Protein AF-A0A9J6CWX7-F1 (afdb_monomer)

Foldseek 3Di:
DDDDDDPDPPPPDDDPQLVPVVLVVCVVVVVVVPDPVVVVLVVVLVVVLVCLCPDPVVVVCPDSLVSLVVSLVVLVVSLVVCVVPDPVVNVVSVVVSVSGFAHDDDQVNQVVQVCLQFDDAFPVQVDPCSVVVLLVVLLVQLLVLLVVAFDPPVDDDDLVRLLLPLVQLADPPPPADDLVVLVVCPVVCVVVDPVSLVVRDRSSSLSSCCVVVVVSCVQLPDDLEWEWDWDPDSYTDIATHDRSNLSSLVSSLCNRSPDRPVDLDCLRDVCSVVVVVVDPDPDDDDDDDDSQQSRAFLVSVLSNLVSNLVSCCVVPNCPDPNNVSSVVSSVSLQRHWYDYPNDIHRGGGGHHPNPPPPVDPDPPPPPPDDD

InterPro domains:
  IPR043502 DNA/RNA polymerase superfamily [SSF56672] (221-330)

Structure (mmCIF, N/CA/C/O backbone):
data_AF-A0A9J6CWX7-F1
#
_entry.id   AF-A0A9J6CWX7-F1
#
loop_
_atom_site.group_PDB
_atom_site.id
_atom_site.type_symbol
_atom_site.label_atom_id
_atom_site.label_alt_id
_atom_site.label_comp_id
_atom_site.label_asym_id
_atom_site.label_entity_id
_atom_site.label_seq_id
_atom_site.pdbx_PDB_ins_code
_atom_site.Cartn_x
_atom_site.Cartn_y
_atom_site.Cartn_z
_atom_site.occupancy
_atom_site.B_iso_or_equiv
_atom_site.auth_seq_id
_atom_site.auth_comp_id
_atom_site.auth_asym_id
_atom_site.auth_atom_id
_atom_site.pdbx_PDB_model_num
ATOM 1 N N . MET A 1 1 ? -2.766 -15.159 -33.237 1.00 25.75 1 MET A N 1
ATOM 2 C CA . MET A 1 1 ? -1.732 -14.152 -32.920 1.00 25.75 1 MET A CA 1
ATOM 3 C C . MET A 1 1 ? -2.471 -12.980 -32.290 1.00 25.75 1 MET A C 1
ATOM 5 O O . MET A 1 1 ? -3.005 -12.141 -33.000 1.00 25.75 1 MET A O 1
ATOM 9 N N . GLU A 1 2 ? -2.683 -13.045 -30.977 1.00 22.55 2 GLU A N 1
ATOM 10 C CA . GLU A 1 2 ? -3.555 -12.112 -30.254 1.00 22.55 2 GLU A CA 1
ATOM 11 C C . GLU A 1 2 ? -2.854 -10.759 -30.109 1.00 22.55 2 GLU A C 1
ATOM 13 O O . GLU A 1 2 ? -1.844 -10.634 -29.418 1.00 22.55 2 GLU A O 1
ATOM 18 N N . GLN A 1 3 ? -3.366 -9.751 -30.817 1.00 23.09 3 GLN A N 1
ATOM 19 C CA . GLN A 1 3 ? -2.969 -8.363 -30.626 1.00 23.09 3 GLN A CA 1
ATOM 20 C C . GLN A 1 3 ? -3.514 -7.884 -29.280 1.00 23.09 3 GLN A C 1
ATOM 22 O O . GLN A 1 3 ? -4.724 -7.848 -29.069 1.00 23.09 3 GLN A O 1
ATOM 27 N N . LEU A 1 4 ? -2.601 -7.507 -28.384 1.00 25.22 4 LEU A N 1
ATOM 28 C CA . LEU A 1 4 ? -2.903 -6.796 -27.145 1.00 25.22 4 LEU A CA 1
ATOM 29 C C . LEU A 1 4 ? -3.788 -5.582 -27.456 1.00 25.22 4 LEU A C 1
ATOM 31 O O . LEU A 1 4 ? -3.412 -4.699 -28.234 1.00 25.22 4 LEU A O 1
ATOM 35 N N . VAL A 1 5 ? -4.979 -5.566 -26.859 1.00 25.34 5 VAL A N 1
ATOM 36 C CA . VAL A 1 5 ? -5.945 -4.473 -26.968 1.00 25.34 5 VAL A CA 1
ATOM 37 C C . VAL A 1 5 ? -5.314 -3.218 -26.366 1.00 25.34 5 VAL A C 1
ATOM 39 O O . VAL A 1 5 ? -5.192 -3.072 -25.153 1.00 25.34 5 VAL A O 1
ATOM 42 N N . ARG A 1 6 ? -4.872 -2.320 -27.252 1.00 27.80 6 ARG A N 1
ATOM 43 C CA . ARG A 1 6 ? -4.451 -0.953 -26.936 1.00 27.80 6 ARG A CA 1
ATOM 44 C C . ARG A 1 6 ? -5.619 -0.210 -26.293 1.00 27.80 6 ARG A C 1
ATOM 46 O O . ARG A 1 6 ? -6.624 0.023 -26.968 1.00 27.80 6 ARG A O 1
ATOM 53 N N . CYS A 1 7 ? -5.458 0.236 -25.051 1.00 24.56 7 CYS A N 1
ATOM 54 C CA . CYS A 1 7 ? -6.299 1.301 -24.523 1.00 24.56 7 CYS A CA 1
ATOM 55 C C . CYS A 1 7 ? -5.960 2.575 -25.317 1.00 24.56 7 CYS A C 1
ATOM 57 O O . CYS A 1 7 ? -4.824 3.042 -25.331 1.00 24.56 7 CYS A O 1
ATOM 59 N N . ARG A 1 8 ? -6.907 3.050 -26.131 1.00 25.22 8 ARG A N 1
ATOM 60 C CA . ARG A 1 8 ? -6.691 4.157 -27.069 1.00 25.22 8 ARG A CA 1
ATOM 61 C C . ARG A 1 8 ? -6.880 5.495 -26.353 1.00 25.22 8 ARG A C 1
ATOM 63 O O . ARG A 1 8 ? -7.999 5.988 -26.297 1.00 25.22 8 ARG A O 1
ATOM 70 N N . TYR A 1 9 ? -5.785 6.161 -26.001 1.00 25.02 9 TYR A N 1
ATOM 71 C CA . TYR A 1 9 ? -5.694 7.608 -26.207 1.00 25.02 9 TYR A CA 1
ATOM 72 C C . TYR A 1 9 ? -4.895 7.824 -27.486 1.00 25.02 9 TYR A C 1
ATOM 74 O O . TYR A 1 9 ? -3.712 7.506 -27.583 1.00 25.02 9 TYR A O 1
ATOM 82 N N . LYS A 1 10 ? -5.581 8.263 -28.541 1.00 25.28 10 LYS A N 1
ATOM 83 C CA . LYS A 1 10 ? -5.007 8.415 -29.878 1.00 25.28 10 LYS A CA 1
ATOM 84 C C . LYS A 1 10 ? -4.138 9.679 -29.927 1.00 25.28 10 LYS A C 1
ATOM 86 O O . LYS A 1 10 ? -4.518 10.659 -30.552 1.00 25.28 10 LYS A O 1
ATOM 91 N N . ILE A 1 11 ? -2.959 9.642 -29.309 1.00 23.66 11 ILE A N 1
ATOM 92 C CA . ILE A 1 11 ? -1.843 10.513 -29.687 1.00 23.66 11 ILE A CA 1
ATOM 93 C C . ILE A 1 11 ? -0.871 9.634 -30.464 1.00 23.66 11 ILE A C 1
ATOM 95 O O . ILE A 1 11 ? -0.144 8.815 -29.909 1.00 23.66 11 ILE A O 1
ATOM 99 N N . THR A 1 12 ? -0.905 9.759 -31.788 1.00 22.92 12 THR A N 1
ATOM 100 C CA . THR A 1 12 ? 0.041 9.056 -32.658 1.00 22.92 12 THR A CA 1
ATOM 101 C C . THR A 1 12 ? 1.366 9.809 -32.595 1.00 22.92 12 THR A C 1
ATOM 103 O O . THR A 1 12 ? 1.636 10.650 -33.446 1.00 22.92 12 THR A O 1
ATOM 106 N N . ILE A 1 13 ? 2.181 9.557 -31.570 1.00 27.16 13 ILE A N 1
ATOM 107 C CA . ILE A 1 13 ? 3.592 9.947 -31.603 1.00 27.16 13 ILE A CA 1
ATOM 108 C C . ILE A 1 13 ? 4.336 8.780 -32.244 1.00 27.16 13 ILE A C 1
ATOM 110 O O . ILE A 1 13 ? 4.463 7.709 -31.654 1.00 27.16 13 ILE A O 1
ATOM 114 N N . LYS A 1 14 ? 4.779 8.964 -33.491 1.00 24.31 14 LYS A N 1
ATOM 115 C CA . LYS A 1 14 ? 5.819 8.109 -34.064 1.00 24.31 14 LYS A CA 1
ATOM 116 C C . LYS A 1 14 ? 7.092 8.356 -33.255 1.00 24.31 14 LYS A C 1
ATOM 118 O O . LYS A 1 14 ? 7.601 9.474 -33.251 1.00 24.31 14 LYS A O 1
ATOM 123 N N . PHE A 1 15 ? 7.550 7.337 -32.539 1.00 31.33 15 PHE A N 1
ATOM 124 C CA . PHE A 1 15 ? 8.855 7.344 -31.894 1.00 31.33 15 PHE A CA 1
ATOM 125 C C . PHE A 1 15 ? 9.878 6.870 -32.926 1.00 31.33 15 PHE A C 1
ATOM 127 O O . PHE A 1 15 ? 10.088 5.673 -33.078 1.00 31.33 15 PHE A O 1
ATOM 134 N N . ASP A 1 16 ? 10.461 7.810 -33.668 1.00 37.66 16 ASP A N 1
ATOM 135 C CA . ASP A 1 16 ? 11.765 7.576 -34.290 1.00 37.66 16 ASP A CA 1
ATOM 136 C C . ASP A 1 16 ? 12.794 7.629 -33.141 1.00 37.66 16 ASP A C 1
ATOM 138 O O . ASP A 1 16 ? 12.781 8.595 -32.376 1.00 37.66 16 ASP A O 1
ATOM 142 N N . SER A 1 17 ? 13.549 6.540 -32.943 1.00 44.94 17 SER A N 1
ATOM 143 C CA . SER A 1 17 ? 14.616 6.315 -31.939 1.00 44.94 17 SER A CA 1
ATOM 144 C C . SER A 1 17 ? 14.638 7.252 -30.715 1.00 44.94 17 SER A C 1
ATOM 146 O O . SER A 1 17 ? 15.117 8.385 -30.762 1.00 44.94 17 SER A O 1
ATOM 148 N N . SER A 1 18 ? 14.227 6.720 -29.559 1.00 50.47 18 SER A N 1
ATOM 149 C CA . SER A 1 18 ? 14.160 7.352 -28.224 1.00 50.47 18 SER A CA 1
ATOM 150 C C . SER A 1 18 ? 15.376 8.195 -27.806 1.00 50.47 18 SER A C 1
ATOM 152 O O . SER A 1 18 ? 15.222 9.111 -26.998 1.00 50.47 18 SER A O 1
ATOM 154 N N . PHE A 1 19 ? 16.568 7.925 -28.345 1.00 48.22 19 PHE A N 1
ATOM 155 C CA . PHE A 1 19 ? 17.816 8.601 -27.977 1.00 48.22 19 PHE A CA 1
ATOM 156 C C . PHE A 1 19 ? 18.198 9.818 -28.833 1.00 48.22 19 PHE A C 1
ATOM 158 O O . PHE A 1 19 ? 19.021 10.617 -28.381 1.00 48.22 19 PHE A O 1
ATOM 165 N N . ASP A 1 20 ? 17.600 10.028 -30.009 1.00 49.28 20 ASP A N 1
ATOM 166 C CA . ASP A 1 20 ? 18.058 11.098 -30.911 1.00 49.28 20 ASP A CA 1
ATOM 167 C C . ASP A 1 20 ? 17.730 12.498 -30.367 1.00 49.28 20 ASP A C 1
ATOM 169 O O . ASP A 1 20 ? 18.533 13.426 -30.480 1.00 49.28 20 ASP A O 1
ATOM 173 N N . ARG A 1 21 ? 16.581 12.660 -29.696 1.00 51.12 21 ARG A N 1
ATOM 174 C CA . ARG A 1 21 ? 16.179 13.940 -29.081 1.00 51.12 21 ARG A CA 1
ATOM 175 C C . ARG A 1 21 ? 16.982 14.293 -27.820 1.00 51.12 21 ARG A C 1
ATOM 177 O O . ARG A 1 21 ? 17.460 15.425 -27.760 1.00 51.12 21 ARG A O 1
ATOM 184 N N . PRO A 1 22 ? 17.174 13.386 -26.839 1.00 50.66 22 PRO A N 1
ATOM 185 C CA . PRO A 1 22 ? 18.058 13.631 -25.701 1.00 50.66 22 PRO A CA 1
ATOM 186 C C . PRO A 1 22 ? 19.485 14.000 -26.112 1.00 50.66 22 PRO A C 1
ATOM 188 O O . PRO A 1 22 ? 20.011 15.000 -25.630 1.00 50.66 22 PRO A O 1
ATOM 191 N N . LEU A 1 23 ? 20.090 13.247 -27.040 1.00 52.38 23 LEU A N 1
ATOM 192 C CA . LEU A 1 23 ? 21.455 13.506 -27.512 1.00 52.38 23 LEU A CA 1
ATOM 193 C C . LEU A 1 23 ? 21.569 14.865 -28.217 1.00 52.38 23 LEU A C 1
ATOM 195 O O . LEU A 1 23 ? 22.530 15.596 -27.976 1.00 52.38 23 LEU A O 1
ATOM 199 N N . SER A 1 24 ? 20.566 15.241 -29.017 1.00 54.03 24 SER A N 1
ATOM 200 C CA . SER A 1 24 ? 20.516 16.548 -29.691 1.00 54.03 24 SER A CA 1
ATOM 201 C C . SER A 1 24 ? 20.345 17.713 -28.707 1.00 54.03 24 SER A C 1
ATOM 203 O O . SER A 1 24 ? 21.062 18.705 -28.802 1.00 54.03 24 SER A O 1
ATOM 205 N N 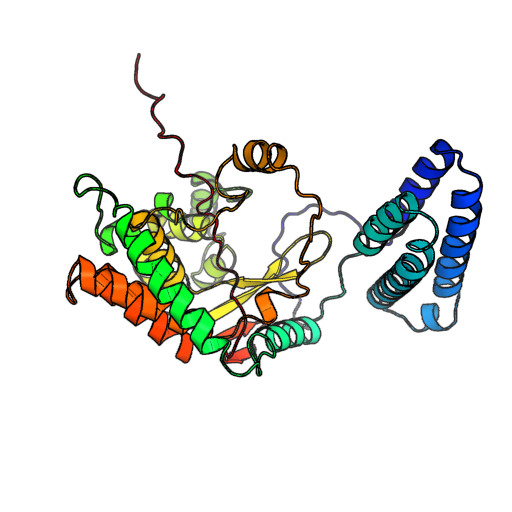. PHE A 1 25 ? 19.447 17.585 -27.721 1.00 52.34 25 PHE A N 1
ATOM 206 C CA . PHE A 1 25 ? 19.244 18.598 -26.676 1.00 52.34 25 PHE A CA 1
ATOM 207 C C . PHE A 1 25 ? 20.510 18.811 -25.836 1.00 52.34 25 PHE A C 1
ATOM 209 O O . PHE A 1 25 ? 20.872 19.937 -25.507 1.00 52.34 25 PHE A O 1
ATOM 216 N N . ILE A 1 26 ? 21.218 17.728 -25.521 1.00 52.50 26 ILE A N 1
ATOM 217 C CA . ILE A 1 26 ? 22.466 17.771 -24.759 1.00 52.50 26 ILE A CA 1
ATOM 218 C C . ILE A 1 26 ? 23.581 18.422 -25.575 1.00 52.50 26 ILE A C 1
ATOM 220 O O . ILE A 1 26 ? 24.289 19.272 -25.040 1.00 52.50 26 ILE A O 1
ATOM 224 N N . ALA A 1 27 ? 23.715 18.087 -26.861 1.00 54.56 27 ALA A N 1
ATOM 225 C CA . ALA A 1 27 ? 24.662 18.761 -27.746 1.00 54.56 27 ALA A CA 1
ATOM 226 C C . ALA A 1 27 ? 24.414 20.281 -27.772 1.00 54.56 27 ALA A C 1
ATOM 228 O O . ALA A 1 27 ? 25.357 21.056 -27.623 1.00 54.56 27 ALA A O 1
ATOM 229 N N . GLU A 1 28 ? 23.147 20.699 -27.842 1.00 56.00 28 GLU A N 1
ATOM 230 C CA . GLU A 1 28 ? 22.753 22.111 -27.862 1.00 56.00 28 GLU A CA 1
ATOM 231 C C . GLU A 1 28 ? 23.011 22.833 -26.523 1.00 56.00 28 GLU A C 1
ATOM 233 O O . GLU A 1 28 ? 23.516 23.958 -26.497 1.00 56.00 28 GLU A O 1
ATOM 238 N N . VAL A 1 29 ? 22.691 22.202 -25.387 1.00 52.25 29 VAL A N 1
ATOM 239 C CA . VAL A 1 29 ? 22.944 22.772 -24.051 1.00 52.25 29 VAL A CA 1
ATOM 240 C C . VAL A 1 29 ? 24.448 22.860 -23.770 1.00 52.25 29 VAL A C 1
ATOM 242 O O . VAL A 1 29 ? 24.919 23.865 -23.241 1.00 52.25 29 VAL A O 1
ATOM 245 N N . LEU A 1 30 ? 25.233 21.856 -24.166 1.00 53.41 30 LEU A N 1
ATOM 246 C CA . LEU A 1 30 ? 26.679 21.811 -23.926 1.00 53.41 30 LEU A CA 1
ATOM 247 C C . LEU A 1 30 ? 27.475 22.751 -24.833 1.00 53.41 30 LEU A C 1
ATOM 249 O O . LEU A 1 30 ? 28.485 23.310 -24.396 1.00 53.41 30 LEU A O 1
ATOM 253 N N . GLU A 1 31 ? 27.020 22.964 -26.069 1.00 53.66 31 GLU A N 1
ATOM 254 C CA . GLU A 1 31 ? 27.570 24.000 -26.941 1.00 53.66 31 GLU A CA 1
ATOM 255 C C . GLU A 1 31 ? 27.466 25.377 -26.270 1.00 53.66 31 GLU A C 1
ATOM 257 O O . GLU A 1 31 ? 28.435 26.143 -26.281 1.00 53.66 31 GLU A O 1
ATOM 262 N N . LYS A 1 32 ? 26.349 25.625 -25.572 1.00 55.78 32 LYS A N 1
ATOM 263 C CA . LYS A 1 32 ? 26.088 26.850 -24.802 1.00 55.78 32 LYS A CA 1
ATOM 264 C C . LYS A 1 32 ? 26.840 26.913 -23.463 1.00 55.78 32 LYS A C 1
ATOM 266 O O . LYS A 1 32 ? 27.181 28.008 -23.026 1.00 55.78 32 LYS A O 1
ATOM 271 N N . CYS A 1 33 ? 27.144 25.782 -22.816 1.00 51.81 33 CYS A N 1
ATOM 272 C CA . CYS A 1 33 ? 27.850 25.755 -21.523 1.00 51.81 33 CYS A CA 1
ATOM 273 C C . CYS A 1 33 ? 29.376 25.979 -21.608 1.00 51.81 33 CYS A C 1
ATOM 275 O O . CYS A 1 33 ? 30.010 26.194 -20.577 1.00 51.81 33 CYS A O 1
ATOM 277 N N . GLY A 1 34 ? 29.988 25.934 -22.798 1.00 50.94 34 GLY A N 1
ATOM 278 C CA . GLY A 1 34 ? 31.336 26.470 -23.062 1.00 50.94 34 GLY A CA 1
ATOM 279 C C . GLY A 1 34 ? 32.539 25.814 -22.356 1.00 50.94 34 GLY A C 1
ATOM 280 O O . GLY A 1 34 ? 33.667 26.243 -22.588 1.00 50.94 34 GLY A O 1
ATOM 281 N N . HIS A 1 35 ? 32.362 24.783 -21.522 1.00 55.91 35 HIS A N 1
ATOM 282 C CA . HIS A 1 35 ? 33.452 24.234 -20.705 1.00 55.91 35 HIS A CA 1
ATOM 283 C C . HIS A 1 35 ? 34.294 23.184 -21.476 1.00 55.91 35 HIS A C 1
ATOM 285 O O . HIS A 1 35 ? 33.777 22.106 -21.792 1.00 55.91 35 HIS A O 1
ATOM 291 N N . PRO A 1 36 ? 35.602 23.403 -21.739 1.00 56.94 36 PRO A N 1
ATOM 292 C CA . PRO A 1 36 ? 36.421 22.540 -22.610 1.00 56.94 36 PRO A CA 1
ATOM 293 C C . PRO A 1 36 ? 36.488 21.068 -22.179 1.00 56.94 36 PRO A C 1
ATOM 295 O O . PRO A 1 36 ? 36.479 20.167 -23.016 1.00 56.94 36 PRO A O 1
ATOM 298 N N . TRP A 1 37 ? 36.495 20.815 -20.867 1.00 54.12 37 TRP A N 1
ATOM 299 C CA . TRP A 1 37 ? 36.524 19.458 -20.312 1.00 54.12 37 TRP A CA 1
ATOM 300 C C . TRP A 1 37 ? 35.238 18.665 -20.601 1.00 54.12 37 TRP A C 1
ATOM 302 O O . TRP A 1 37 ? 35.306 17.477 -20.912 1.00 54.12 37 TRP A O 1
ATOM 312 N N . THR A 1 38 ? 34.074 19.330 -20.603 1.00 56.06 38 THR A N 1
ATOM 313 C CA . THR A 1 38 ? 32.797 18.673 -20.931 1.00 56.06 38 THR A CA 1
ATOM 314 C C . THR A 1 38 ? 32.763 18.228 -22.391 1.00 56.06 38 THR A C 1
ATOM 316 O O . THR A 1 38 ? 32.329 17.119 -22.672 1.00 56.06 38 THR A O 1
ATOM 319 N N . ARG A 1 39 ? 33.341 19.000 -23.321 1.00 58.16 39 ARG A N 1
ATOM 320 C CA . ARG A 1 39 ? 33.413 18.607 -24.739 1.00 58.16 39 ARG A CA 1
ATOM 321 C C . ARG A 1 39 ? 34.211 17.320 -24.966 1.00 58.16 39 ARG A C 1
ATOM 323 O O . ARG A 1 39 ? 33.776 16.490 -25.750 1.00 58.16 39 ARG A O 1
ATOM 330 N N . SER A 1 40 ? 35.341 17.134 -24.279 1.00 57.81 40 SER A N 1
ATOM 331 C CA . SER A 1 40 ? 36.192 15.940 -24.442 1.00 57.81 40 SER A CA 1
ATOM 332 C C . SER A 1 40 ? 35.534 14.673 -23.883 1.00 57.81 40 SER A C 1
ATOM 334 O O . SER A 1 40 ? 35.446 13.656 -24.570 1.00 57.81 40 SER A O 1
ATOM 336 N N . VAL A 1 41 ? 34.990 14.754 -22.663 1.00 57.56 41 VAL A N 1
ATOM 337 C CA . VAL A 1 41 ? 34.281 13.633 -22.027 1.00 57.56 41 VAL A CA 1
ATOM 338 C C . VAL A 1 41 ? 33.044 13.245 -22.838 1.00 57.56 41 VAL A C 1
ATOM 340 O O . VAL A 1 41 ? 32.833 12.067 -23.107 1.00 57.56 41 VAL A O 1
ATOM 343 N N . PHE A 1 42 ? 32.259 14.218 -23.306 1.00 59.91 42 PHE A N 1
ATOM 344 C CA . PHE A 1 42 ? 31.071 13.933 -24.109 1.00 59.91 42 PHE A CA 1
ATOM 345 C C . PHE A 1 42 ? 31.392 13.471 -25.530 1.00 59.91 42 PHE A C 1
ATOM 347 O O . PHE A 1 42 ? 30.694 12.596 -26.028 1.00 59.91 42 PHE A O 1
ATOM 354 N N . ALA A 1 43 ? 32.458 13.966 -26.168 1.00 63.06 43 ALA A N 1
ATOM 355 C CA . ALA A 1 43 ? 32.929 13.407 -27.436 1.00 63.06 43 ALA A CA 1
ATOM 356 C C . ALA A 1 43 ? 33.294 11.925 -27.278 1.00 63.06 43 ALA A C 1
ATOM 358 O O . ALA A 1 43 ? 32.941 11.115 -28.131 1.00 63.06 43 ALA A O 1
ATOM 359 N N . HIS A 1 44 ? 33.913 11.556 -26.152 1.00 62.00 44 HIS A N 1
ATOM 360 C CA . HIS A 1 44 ? 34.179 10.161 -25.824 1.00 62.00 44 HIS A CA 1
ATOM 361 C C . HIS A 1 44 ? 32.884 9.360 -25.620 1.00 62.00 44 HIS A C 1
ATOM 363 O O . HIS A 1 44 ? 32.752 8.272 -26.165 1.00 62.00 44 HIS A O 1
ATOM 369 N N . VAL A 1 45 ? 31.887 9.904 -24.916 1.00 58.53 45 VAL A N 1
ATOM 370 C CA . VAL A 1 45 ? 30.586 9.236 -24.719 1.00 58.53 45 VAL A CA 1
ATOM 371 C C . VAL A 1 45 ? 29.822 9.062 -26.024 1.00 58.53 45 VAL A C 1
ATOM 373 O O . VAL A 1 45 ? 29.311 7.976 -26.278 1.00 58.53 45 VAL A O 1
ATOM 376 N N . VAL A 1 46 ? 29.780 10.091 -26.873 1.00 61.31 46 VAL A N 1
ATOM 377 C CA . VAL A 1 46 ? 29.190 10.025 -28.215 1.00 61.31 46 VAL A CA 1
ATOM 378 C C . VAL A 1 46 ? 29.923 8.982 -29.048 1.00 61.31 46 VAL A C 1
ATOM 380 O O . VAL A 1 46 ? 29.273 8.152 -29.667 1.00 61.31 46 VAL A O 1
ATOM 383 N N . GLN A 1 47 ? 31.255 8.951 -29.011 1.00 62.28 47 GLN A N 1
ATOM 384 C CA . GLN A 1 47 ? 32.053 7.956 -29.725 1.00 62.28 47 GLN A CA 1
ATOM 385 C C . GLN A 1 47 ? 31.801 6.529 -29.216 1.00 62.28 47 GLN A C 1
ATOM 387 O O . GLN A 1 47 ? 31.697 5.608 -30.021 1.00 62.28 47 GLN A O 1
ATOM 392 N N . VAL A 1 48 ? 31.670 6.329 -27.902 1.00 58.62 48 VAL A N 1
ATOM 393 C CA . VAL A 1 48 ? 31.348 5.025 -27.304 1.00 58.62 48 VAL A CA 1
ATOM 394 C C . VAL A 1 48 ? 29.921 4.601 -27.665 1.00 58.62 48 VAL A C 1
ATOM 396 O O . VAL A 1 48 ? 29.716 3.463 -28.086 1.00 58.62 48 VAL A O 1
ATOM 399 N N . CYS A 1 49 ? 28.943 5.508 -27.572 1.00 57.84 49 CYS A N 1
ATOM 400 C CA . CYS A 1 49 ? 27.558 5.243 -27.967 1.00 57.84 49 CYS A CA 1
ATOM 401 C C . CYS A 1 49 ? 27.464 4.942 -29.468 1.00 57.84 49 CYS A C 1
ATOM 403 O O . CYS A 1 49 ? 26.824 3.973 -29.856 1.00 57.84 49 CYS A O 1
ATOM 405 N N . GLN A 1 50 ? 28.158 5.704 -30.312 1.00 60.09 50 GLN A N 1
ATOM 406 C CA . GLN A 1 50 ? 28.219 5.485 -31.755 1.00 60.09 50 GLN A CA 1
ATOM 407 C C . GLN A 1 50 ? 28.927 4.168 -32.097 1.00 60.09 50 GLN A C 1
ATOM 409 O O . GLN A 1 50 ? 28.440 3.398 -32.917 1.00 60.09 50 GLN A O 1
ATOM 414 N N . GLY A 1 51 ? 30.009 3.828 -31.394 1.00 59.38 51 GLY A N 1
ATOM 415 C CA . GLY A 1 51 ? 30.681 2.535 -31.529 1.00 59.38 51 GLY A CA 1
ATOM 416 C C . GLY A 1 51 ? 29.779 1.356 -31.154 1.00 59.38 51 GLY A C 1
A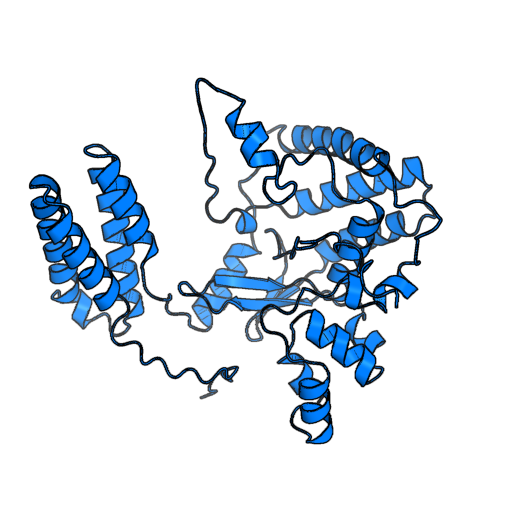TOM 417 O O . GLY A 1 51 ? 29.795 0.327 -31.828 1.00 59.38 51 GLY A O 1
ATOM 418 N N . VAL A 1 52 ? 28.939 1.511 -30.126 1.00 56.41 52 VAL A N 1
ATOM 419 C CA . VAL A 1 52 ? 27.888 0.546 -29.771 1.00 56.41 52 VAL A CA 1
ATOM 420 C C . VAL A 1 52 ? 26.879 0.388 -30.913 1.00 56.41 52 VAL A C 1
ATOM 422 O O . VAL A 1 52 ? 26.576 -0.747 -31.292 1.00 56.41 52 VAL A O 1
ATOM 425 N N . ILE A 1 53 ? 26.414 1.505 -31.481 1.00 56.25 53 ILE A N 1
ATOM 426 C CA . ILE A 1 53 ? 25.460 1.559 -32.599 1.00 56.25 53 ILE A CA 1
ATOM 427 C C . ILE A 1 53 ? 26.023 0.854 -33.841 1.00 56.25 53 ILE A C 1
ATOM 429 O O . ILE A 1 53 ? 25.327 0.054 -34.468 1.00 56.25 53 ILE A O 1
ATOM 433 N N . ASP A 1 54 ? 27.295 1.095 -34.152 1.00 59.25 54 ASP A N 1
ATOM 434 C CA . ASP A 1 54 ? 27.944 0.634 -35.383 1.00 59.25 54 ASP A CA 1
ATOM 435 C C . ASP A 1 54 ? 28.500 -0.801 -35.285 1.00 59.25 54 ASP A C 1
ATOM 437 O O . ASP A 1 54 ? 28.768 -1.451 -36.306 1.00 59.25 54 ASP A O 1
ATOM 441 N N . SER A 1 55 ? 28.667 -1.325 -34.066 1.00 53.03 55 SER A N 1
ATOM 442 C CA . SER A 1 55 ? 29.212 -2.663 -33.815 1.00 53.03 55 SER A CA 1
ATOM 443 C C . SER A 1 55 ? 28.333 -3.796 -34.377 1.00 53.03 55 SER A C 1
ATOM 445 O O . SER A 1 55 ? 27.111 -3.692 -34.494 1.00 53.03 55 SER A O 1
ATOM 447 N N . LYS A 1 56 ? 28.943 -4.963 -34.655 1.00 44.59 56 LYS A N 1
ATOM 448 C CA . LYS A 1 56 ? 28.224 -6.212 -35.004 1.00 44.59 56 LYS A CA 1
ATOM 449 C C . LYS A 1 56 ? 27.140 -6.594 -33.975 1.00 44.59 56 LYS A C 1
ATOM 451 O O . LYS A 1 56 ? 26.188 -7.274 -34.349 1.00 44.59 56 LYS A O 1
ATOM 456 N N . PHE A 1 57 ? 27.254 -6.140 -32.722 1.00 43.47 57 PHE A N 1
ATOM 457 C CA . PHE A 1 57 ? 26.235 -6.314 -31.682 1.00 43.47 57 PHE A CA 1
ATOM 458 C C . PHE A 1 57 ? 24.978 -5.468 -31.936 1.00 43.47 57 PHE A C 1
ATOM 460 O O . PHE A 1 57 ? 23.879 -5.970 -31.717 1.00 43.47 57 PHE A O 1
ATOM 467 N N . GLY A 1 58 ? 25.109 -4.255 -32.486 1.00 43.00 58 GLY A N 1
ATOM 468 C CA . GLY A 1 58 ? 23.978 -3.433 -32.935 1.00 43.00 58 GLY A CA 1
ATOM 469 C C . GLY A 1 58 ? 23.213 -4.051 -34.113 1.00 43.00 58 GLY A C 1
ATOM 470 O O . GLY A 1 58 ? 21.996 -3.934 -34.186 1.00 43.00 58 GLY A O 1
ATOM 471 N N . ARG A 1 59 ? 23.901 -4.801 -34.990 1.00 45.56 59 ARG A N 1
ATOM 472 C CA . ARG A 1 59 ? 23.275 -5.519 -36.124 1.00 45.56 59 ARG A CA 1
ATOM 473 C C . ARG A 1 59 ? 22.599 -6.841 -35.736 1.00 45.56 59 ARG A C 1
ATOM 475 O O . ARG A 1 59 ? 21.710 -7.289 -36.450 1.00 45.56 59 ARG A O 1
ATOM 482 N N . LEU A 1 60 ? 23.014 -7.468 -34.629 1.00 42.78 60 LEU A N 1
ATOM 483 C CA . LEU A 1 60 ? 22.372 -8.661 -34.046 1.00 42.78 60 LEU A CA 1
ATOM 484 C C . LEU A 1 60 ? 21.262 -8.305 -33.041 1.00 42.78 60 LEU A C 1
ATOM 486 O O . LEU A 1 60 ? 20.401 -9.134 -32.748 1.00 42.78 60 LEU A O 1
ATOM 490 N N . ALA A 1 61 ? 21.258 -7.077 -32.523 1.00 42.97 61 ALA A N 1
ATOM 491 C CA . ALA A 1 61 ? 20.185 -6.530 -31.707 1.00 42.97 61 ALA A CA 1
ATOM 492 C C . ALA A 1 61 ? 19.020 -6.073 -32.600 1.00 42.97 61 ALA A C 1
ATOM 494 O O . ALA A 1 61 ? 18.762 -4.887 -32.758 1.00 42.97 61 ALA A O 1
ATOM 495 N N . SER A 1 62 ? 18.266 -7.023 -33.153 1.00 42.22 62 SER A N 1
ATOM 496 C CA . SER A 1 62 ? 17.005 -6.773 -33.874 1.00 42.22 62 SER A CA 1
ATOM 497 C C . SER A 1 62 ? 15.860 -6.245 -32.987 1.00 42.22 62 SER A C 1
ATOM 499 O O . SER A 1 62 ? 14.697 -6.293 -33.374 1.00 42.22 62 SER A O 1
ATOM 501 N N . ALA A 1 63 ? 16.168 -5.739 -31.793 1.00 52.47 63 ALA A N 1
ATOM 502 C CA . ALA A 1 63 ? 15.218 -5.127 -30.882 1.00 52.47 63 ALA A CA 1
ATOM 503 C C . ALA A 1 63 ? 15.847 -3.844 -30.335 1.00 52.47 63 ALA A C 1
ATOM 505 O O . ALA A 1 63 ? 16.803 -3.914 -29.561 1.00 52.47 63 ALA A O 1
ATOM 506 N N . GLU A 1 64 ? 15.300 -2.690 -30.723 1.00 53.09 64 GLU A N 1
ATOM 507 C CA . GLU A 1 64 ? 15.681 -1.343 -30.257 1.00 53.09 64 GLU A CA 1
ATOM 508 C C . GLU A 1 64 ? 15.885 -1.286 -28.730 1.00 53.09 64 GLU A C 1
ATOM 510 O O . GLU A 1 64 ? 16.819 -0.667 -28.231 1.00 53.09 64 GLU A O 1
ATOM 515 N N . ASN A 1 65 ? 15.112 -2.078 -27.989 1.00 51.72 65 ASN A N 1
ATOM 516 C CA . ASN A 1 65 ? 15.173 -2.211 -26.533 1.00 51.72 65 ASN A CA 1
ATOM 517 C C . ASN A 1 65 ? 16.535 -2.687 -25.986 1.00 51.72 65 ASN A C 1
ATOM 519 O O . ASN A 1 65 ? 16.944 -2.267 -24.907 1.00 51.72 65 ASN A O 1
ATOM 523 N N . LYS A 1 66 ? 17.269 -3.539 -26.718 1.00 56.66 66 LYS A N 1
ATOM 524 C CA . LYS A 1 66 ? 18.607 -4.005 -26.296 1.00 56.66 66 LYS A CA 1
ATOM 525 C C . LYS A 1 66 ? 19.685 -2.938 -26.501 1.00 56.66 66 LYS A C 1
ATOM 527 O O . LYS A 1 66 ? 20.705 -2.973 -25.816 1.00 56.66 66 LYS A O 1
ATOM 532 N N . ARG A 1 67 ? 19.469 -2.014 -27.441 1.00 59.66 67 ARG A N 1
ATOM 533 C CA . ARG A 1 67 ? 20.374 -0.895 -27.729 1.00 59.66 67 ARG A CA 1
ATOM 534 C C . ARG A 1 67 ? 20.271 0.166 -26.634 1.00 59.66 67 ARG A C 1
ATOM 536 O O . ARG A 1 67 ? 21.302 0.563 -26.098 1.00 59.66 67 ARG A O 1
ATOM 543 N N . ASP A 1 68 ? 19.053 0.535 -26.247 1.00 59.41 68 ASP A N 1
ATOM 544 C CA . ASP A 1 68 ? 18.802 1.510 -25.179 1.00 59.41 68 ASP A CA 1
ATOM 545 C C . ASP A 1 68 ? 19.339 1.026 -23.823 1.00 59.41 68 ASP A C 1
ATOM 547 O O . ASP A 1 68 ? 20.052 1.765 -23.144 1.00 59.41 68 ASP A O 1
ATOM 551 N N . ASP A 1 69 ? 19.102 -0.243 -23.470 1.00 61.06 69 ASP A N 1
ATOM 552 C CA . ASP A 1 69 ? 19.640 -0.846 -22.242 1.00 61.06 69 ASP A CA 1
ATOM 553 C C . ASP A 1 69 ? 21.179 -0.849 -22.210 1.00 61.06 69 ASP A C 1
ATOM 555 O O . ASP A 1 69 ? 21.781 -0.650 -21.150 1.00 61.06 69 ASP A O 1
ATOM 559 N N . LEU A 1 70 ? 21.834 -1.080 -23.356 1.00 64.81 70 LEU A N 1
ATOM 560 C CA . LEU A 1 70 ? 23.295 -1.057 -23.437 1.00 64.81 70 LEU A CA 1
ATOM 561 C C . LEU A 1 70 ? 23.827 0.365 -23.235 1.00 64.81 70 LEU A C 1
ATOM 563 O O . LEU A 1 70 ? 24.751 0.553 -22.448 1.00 64.81 70 LEU A O 1
ATOM 567 N N . ILE A 1 71 ? 23.201 1.362 -23.870 1.00 65.56 71 ILE A N 1
ATOM 568 C CA . ILE A 1 71 ? 23.555 2.777 -23.705 1.00 65.56 71 ILE A CA 1
ATOM 569 C C . ILE A 1 71 ? 23.367 3.210 -22.246 1.00 65.56 71 ILE A C 1
ATOM 571 O O . ILE A 1 71 ? 24.271 3.808 -21.668 1.00 65.56 71 ILE A O 1
ATOM 575 N N . THR A 1 72 ? 22.246 2.861 -21.604 1.00 64.38 72 THR A N 1
ATOM 576 C CA . THR A 1 72 ? 22.011 3.185 -20.188 1.00 64.38 72 THR A CA 1
ATOM 577 C C . THR A 1 72 ? 23.051 2.542 -19.268 1.00 64.38 72 THR A C 1
ATOM 579 O O . THR A 1 72 ? 23.571 3.217 -18.380 1.00 64.38 72 THR A O 1
ATOM 582 N N . LYS A 1 73 ? 23.409 1.267 -19.487 1.00 66.62 73 LYS A N 1
ATOM 583 C CA . LYS A 1 73 ? 24.475 0.601 -18.715 1.00 66.62 73 LYS A CA 1
ATOM 584 C C . LYS A 1 73 ? 25.822 1.292 -18.895 1.00 66.62 73 LYS A C 1
ATOM 586 O O . LYS A 1 73 ? 26.524 1.520 -17.916 1.00 66.62 73 LYS A O 1
ATOM 591 N N . THR A 1 74 ? 26.170 1.658 -20.124 1.00 67.56 74 THR A N 1
ATOM 592 C CA . THR A 1 74 ? 27.409 2.380 -20.416 1.00 67.56 74 THR A CA 1
ATOM 593 C C . THR A 1 74 ? 27.435 3.757 -19.752 1.00 67.56 74 THR A C 1
ATOM 595 O O . THR A 1 74 ? 28.438 4.108 -19.138 1.00 67.56 74 THR A O 1
ATOM 598 N N . LEU A 1 75 ? 26.334 4.513 -19.806 1.00 67.50 75 LEU A N 1
ATOM 599 C CA . LEU A 1 75 ? 26.219 5.813 -19.136 1.00 67.50 75 LEU A CA 1
ATOM 600 C C . LEU A 1 75 ? 26.346 5.694 -17.613 1.00 67.50 75 LEU A C 1
ATOM 602 O O . LEU A 1 75 ? 27.011 6.530 -17.014 1.00 67.50 75 LEU A O 1
ATOM 606 N N . SER A 1 76 ? 25.784 4.647 -17.002 1.00 65.44 76 SER A N 1
ATOM 607 C CA . SER A 1 76 ? 25.920 4.384 -15.561 1.00 65.44 76 SER A CA 1
ATOM 608 C C . SER A 1 76 ? 27.366 4.072 -15.153 1.00 65.44 76 SER A C 1
ATOM 610 O O . SER A 1 76 ? 27.836 4.585 -14.147 1.00 65.44 76 SER A O 1
ATOM 612 N N . VAL A 1 77 ? 28.108 3.293 -15.949 1.00 69.31 77 VAL A N 1
ATOM 613 C CA . VAL A 1 77 ? 29.539 3.018 -15.687 1.00 69.31 77 VAL A CA 1
ATOM 614 C C . VAL A 1 77 ? 30.394 4.285 -15.844 1.00 69.31 77 VAL A C 1
ATOM 616 O O . VAL A 1 77 ? 31.358 4.507 -15.105 1.00 69.31 77 VAL A O 1
ATOM 619 N N . LEU A 1 78 ? 30.041 5.136 -16.810 1.00 66.12 78 LEU A N 1
ATOM 620 C CA . LEU A 1 78 ? 30.703 6.423 -17.020 1.00 66.12 78 LEU A CA 1
ATOM 621 C C . LEU A 1 78 ? 30.385 7.415 -15.898 1.00 66.12 78 LEU A C 1
ATOM 623 O O . LEU A 1 78 ? 31.279 8.152 -15.491 1.00 66.12 78 LEU A O 1
ATOM 627 N N . GLU A 1 79 ? 29.161 7.406 -15.368 1.00 68.06 79 GLU A N 1
ATOM 628 C CA . GLU A 1 79 ? 28.754 8.215 -14.216 1.00 68.06 79 GLU A CA 1
ATOM 629 C C . GLU A 1 79 ? 29.674 7.973 -13.015 1.00 68.06 79 GLU A C 1
ATOM 631 O O . GLU A 1 79 ? 30.208 8.938 -12.470 1.00 68.06 79 GLU A O 1
ATOM 636 N N . ASP A 1 80 ? 29.946 6.713 -12.665 1.00 68.69 80 ASP A N 1
ATOM 637 C CA . ASP A 1 80 ? 30.843 6.361 -11.554 1.00 68.69 80 ASP A CA 1
ATOM 638 C C . ASP A 1 80 ? 32.278 6.860 -11.787 1.00 68.69 80 ASP A C 1
ATOM 640 O O . ASP A 1 80 ? 32.934 7.372 -10.876 1.00 68.69 80 ASP A O 1
ATOM 644 N N . SER A 1 81 ? 32.754 6.783 -13.032 1.00 66.69 81 SER A N 1
ATOM 645 C CA . SER A 1 81 ? 34.096 7.241 -13.419 1.00 66.69 81 SER A CA 1
ATOM 646 C C . SER A 1 81 ? 34.221 8.776 -13.410 1.00 66.69 81 SER A C 1
ATOM 648 O O . SER A 1 81 ? 35.273 9.329 -13.085 1.00 66.69 81 SER A O 1
ATOM 650 N N . ILE A 1 82 ? 33.141 9.484 -13.749 1.00 65.19 82 ILE A N 1
ATOM 651 C CA . ILE A 1 82 ? 33.076 10.951 -13.850 1.00 65.19 82 ILE A CA 1
ATOM 652 C C . ILE A 1 82 ? 32.736 11.598 -12.500 1.00 65.19 82 ILE A C 1
ATOM 654 O O . ILE A 1 82 ? 33.174 12.716 -12.218 1.00 65.19 82 ILE A O 1
ATOM 658 N N . ALA A 1 83 ? 32.023 10.888 -11.622 1.00 62.62 83 ALA A N 1
ATOM 659 C CA . ALA A 1 83 ? 31.699 11.334 -10.270 1.00 62.62 83 ALA A CA 1
ATOM 660 C C . ALA A 1 83 ? 32.947 11.705 -9.456 1.00 62.62 83 ALA A C 1
ATOM 662 O O . ALA A 1 83 ? 32.888 12.619 -8.634 1.00 62.62 83 ALA A O 1
ATOM 663 N N . ALA A 1 84 ? 34.080 11.049 -9.724 1.00 63.16 84 ALA A N 1
ATOM 664 C CA . ALA A 1 84 ? 35.364 11.342 -9.091 1.00 63.16 84 ALA A CA 1
ATOM 665 C C . ALA A 1 84 ? 36.014 12.658 -9.567 1.00 63.16 84 ALA A C 1
ATOM 667 O O . ALA A 1 84 ? 36.919 13.162 -8.908 1.00 63.16 84 ALA A O 1
ATOM 668 N N . THR A 1 85 ? 35.583 13.218 -10.703 1.00 64.31 85 THR A N 1
ATOM 669 C CA . THR A 1 85 ? 36.259 14.347 -11.369 1.00 64.31 85 THR A CA 1
ATOM 670 C C . THR A 1 85 ? 35.410 15.613 -11.483 1.00 64.31 85 THR A C 1
ATOM 672 O O . THR A 1 85 ? 35.975 16.704 -11.533 1.00 64.31 85 THR A O 1
ATOM 675 N N . SER A 1 86 ? 34.074 15.525 -11.483 1.00 69.06 86 SER A N 1
ATOM 676 C CA . SER A 1 86 ? 33.213 16.718 -11.488 1.00 69.06 86 SER A CA 1
ATOM 677 C C . SER A 1 86 ? 31.790 16.447 -10.979 1.00 69.06 86 SER A C 1
ATOM 679 O O . SER A 1 86 ? 31.048 15.688 -11.609 1.00 69.06 86 SER A O 1
ATOM 681 N N . PRO A 1 87 ? 31.340 17.143 -9.915 1.00 66.31 87 PRO A N 1
ATOM 682 C CA . PRO A 1 87 ? 29.956 17.070 -9.439 1.00 66.31 87 PRO A CA 1
ATOM 683 C C . PRO A 1 87 ? 28.916 17.520 -10.478 1.00 66.31 87 PRO A C 1
ATOM 685 O O . PRO A 1 87 ? 27.824 16.963 -10.534 1.00 66.31 87 PRO A O 1
ATOM 688 N N . VAL A 1 88 ? 29.248 18.502 -11.327 1.00 62.38 88 VAL A N 1
ATOM 689 C CA . VAL A 1 88 ? 28.337 19.012 -12.371 1.00 62.38 88 VAL A CA 1
ATOM 690 C C . VAL A 1 88 ? 28.141 17.973 -13.471 1.00 62.38 88 VAL A C 1
ATOM 692 O O . VAL A 1 88 ? 27.012 17.717 -13.887 1.00 62.38 88 VAL A O 1
ATOM 695 N N . ALA A 1 89 ? 29.227 17.333 -13.912 1.00 63.06 89 ALA A N 1
ATOM 696 C CA . ALA A 1 89 ? 29.121 16.260 -14.889 1.00 63.06 89 ALA A CA 1
ATOM 697 C C . ALA A 1 89 ? 28.397 15.049 -14.296 1.00 63.06 89 ALA A C 1
ATOM 699 O O . ALA A 1 89 ? 27.554 14.484 -14.979 1.00 63.06 89 ALA A O 1
ATOM 700 N N . LYS A 1 90 ? 28.612 14.720 -13.013 1.00 65.88 90 LYS A N 1
ATOM 701 C CA . LYS A 1 90 ? 27.826 13.686 -12.327 1.00 65.88 90 LYS A CA 1
ATOM 702 C C . LYS A 1 90 ? 26.323 13.931 -12.476 1.00 65.88 90 LYS A C 1
ATOM 704 O O . LYS A 1 90 ? 25.637 13.060 -12.986 1.00 65.88 90 LYS A O 1
ATOM 709 N N . VAL A 1 91 ? 25.830 15.130 -12.143 1.00 66.06 91 VAL A N 1
ATOM 710 C CA . VAL A 1 91 ? 24.398 15.472 -12.281 1.00 66.06 91 VAL A CA 1
ATOM 711 C C . VAL A 1 91 ? 23.910 15.303 -13.722 1.00 66.06 91 VAL A C 1
ATOM 713 O O . VAL A 1 91 ? 22.848 14.728 -13.945 1.00 66.06 91 VAL A O 1
ATOM 716 N N . MET A 1 92 ? 24.683 15.759 -14.712 1.00 64.81 92 MET A N 1
ATOM 717 C CA . MET A 1 92 ? 24.319 15.593 -16.123 1.00 64.81 92 MET A CA 1
ATOM 718 C C . MET A 1 92 ? 24.256 14.116 -16.535 1.00 64.81 92 MET A C 1
ATOM 720 O O . MET A 1 92 ? 23.329 13.719 -17.236 1.00 64.81 92 MET A O 1
ATOM 724 N N . PHE A 1 93 ? 25.202 13.291 -16.083 1.00 65.75 93 PHE A N 1
ATOM 725 C CA . PHE A 1 93 ? 25.227 11.855 -16.364 1.00 65.75 93 PHE A CA 1
ATOM 726 C C . PHE A 1 93 ? 24.116 11.089 -15.651 1.00 65.75 93 PHE A C 1
ATOM 728 O O . PHE A 1 93 ? 23.484 10.253 -16.295 1.00 65.75 93 PHE A O 1
ATOM 735 N N . SER A 1 94 ? 23.796 11.438 -14.403 1.00 64.19 94 SER A N 1
ATOM 736 C CA . SER A 1 94 ? 22.631 10.899 -13.696 1.00 64.19 94 SER A CA 1
ATOM 737 C C . SER A 1 94 ? 21.336 11.237 -14.446 1.00 64.19 94 SER A C 1
ATOM 739 O O . SER A 1 94 ? 20.469 10.388 -14.617 1.00 64.19 94 SER A O 1
ATOM 741 N N . VAL A 1 95 ? 21.200 12.461 -14.976 1.00 63.97 95 VAL A N 1
ATOM 742 C CA . VAL A 1 95 ? 20.051 12.812 -15.827 1.00 63.97 95 VAL A CA 1
ATOM 743 C C . VAL A 1 95 ? 20.059 11.966 -17.104 1.00 63.97 95 VAL A C 1
ATOM 745 O O . VAL A 1 95 ? 19.042 11.371 -17.441 1.00 63.97 95 VAL A O 1
ATOM 748 N N . MET A 1 96 ? 21.192 11.807 -17.788 1.00 63.72 96 MET A N 1
ATOM 749 C CA . MET A 1 96 ? 21.269 11.009 -19.020 1.00 63.72 96 MET A CA 1
ATOM 750 C C . MET A 1 96 ? 20.977 9.520 -18.833 1.00 63.72 96 MET A C 1
ATOM 752 O O . MET A 1 96 ? 20.258 8.938 -19.646 1.00 63.72 96 MET A O 1
ATOM 756 N N . SER A 1 97 ? 21.487 8.895 -17.771 1.00 59.53 97 SER A N 1
ATOM 757 C CA . SER A 1 97 ? 21.183 7.497 -17.447 1.00 59.53 97 SER A CA 1
ATOM 758 C C . SER A 1 97 ? 19.682 7.312 -17.162 1.00 59.53 97 SER A C 1
ATOM 760 O O . SER A 1 97 ? 19.105 6.242 -17.397 1.00 59.53 97 SER A O 1
ATOM 762 N N . THR A 1 98 ? 18.988 8.388 -16.772 1.00 58.22 98 THR A N 1
ATOM 763 C CA . THR A 1 98 ? 17.531 8.389 -16.623 1.00 58.22 98 THR A CA 1
ATOM 764 C C . THR A 1 98 ? 16.740 8.612 -17.921 1.00 58.22 98 THR A C 1
ATOM 766 O O . THR A 1 98 ? 15.566 8.248 -17.936 1.00 58.22 98 THR A O 1
ATOM 769 N N . LEU A 1 99 ? 17.357 9.085 -19.013 1.00 58.44 99 LEU A N 1
ATOM 770 C CA . LEU A 1 99 ? 16.699 9.420 -20.293 1.00 58.44 99 LEU A CA 1
ATOM 771 C C . LEU A 1 99 ? 16.539 8.244 -21.278 1.00 58.44 99 LEU A C 1
ATOM 773 O O . LEU A 1 99 ? 16.100 8.459 -22.405 1.00 58.44 99 LEU A O 1
ATOM 777 N N . GLY A 1 100 ? 16.878 7.013 -20.879 1.00 53.84 100 GLY A N 1
ATOM 778 C CA . GLY A 1 100 ? 16.676 5.826 -21.719 1.00 53.84 100 GLY A CA 1
ATOM 779 C C . GLY A 1 100 ? 15.225 5.665 -22.188 1.00 53.84 100 GLY A C 1
ATOM 780 O O . GLY A 1 100 ? 14.297 5.987 -21.438 1.00 53.84 100 GLY A O 1
ATOM 781 N N . GLY A 1 101 ? 15.044 5.170 -23.417 1.00 52.75 101 GLY A N 1
ATOM 782 C CA . GLY A 1 101 ? 13.730 4.903 -23.992 1.00 52.75 101 GLY A CA 1
ATOM 783 C C . GLY A 1 101 ? 12.921 3.867 -23.206 1.00 52.75 101 GLY A C 1
ATOM 784 O O . GLY A 1 101 ? 13.441 3.205 -22.298 1.00 52.75 101 GLY A O 1
ATOM 785 N N . PRO A 1 102 ? 11.623 3.728 -23.518 1.00 53.78 102 PRO A N 1
ATOM 786 C CA . PRO A 1 102 ? 10.770 2.759 -22.850 1.00 53.78 102 PRO A CA 1
ATOM 787 C C . PRO A 1 102 ? 11.366 1.357 -23.003 1.00 53.78 102 PRO A C 1
ATOM 789 O O . PRO A 1 102 ? 11.663 0.921 -24.113 1.00 53.78 102 PRO A O 1
ATOM 792 N N . ARG A 1 103 ? 11.530 0.633 -21.888 1.00 58.84 103 ARG A N 1
ATOM 793 C CA . ARG A 1 103 ? 11.937 -0.776 -21.944 1.00 58.84 103 ARG A CA 1
ATOM 794 C C . ARG A 1 103 ? 10.974 -1.554 -22.833 1.00 58.84 103 ARG A C 1
ATOM 796 O O . ARG A 1 103 ? 9.756 -1.402 -22.733 1.00 58.84 103 ARG A O 1
ATOM 803 N N . GLY A 1 104 ? 11.542 -2.442 -23.638 1.00 64.44 104 GLY A N 1
ATOM 804 C CA . GLY A 1 104 ? 10.793 -3.450 -24.368 1.00 64.44 104 GLY A CA 1
ATOM 805 C C . GLY A 1 104 ? 10.121 -4.416 -23.426 1.00 64.44 104 GLY A C 1
ATOM 806 O O . GLY A 1 104 ? 10.770 -5.331 -22.928 1.00 64.44 104 GLY A O 1
ATOM 807 N N . TRP A 1 105 ? 8.833 -4.220 -23.197 1.00 73.12 105 TRP A N 1
ATOM 808 C CA . TRP A 1 105 ? 8.025 -5.191 -22.487 1.00 73.12 105 TRP A CA 1
ATOM 809 C C . TRP A 1 105 ? 7.487 -6.215 -23.480 1.00 73.12 105 TRP A C 1
ATOM 811 O O . TRP A 1 105 ? 6.807 -5.872 -24.448 1.00 73.12 105 TRP A O 1
ATOM 821 N N . ASP A 1 106 ? 7.787 -7.478 -23.221 1.00 82.81 106 ASP A N 1
ATOM 822 C CA . ASP A 1 106 ? 7.083 -8.611 -23.795 1.00 82.81 106 ASP A CA 1
ATOM 823 C C . ASP A 1 106 ? 6.318 -9.315 -22.668 1.00 82.81 106 ASP A C 1
ATOM 825 O O . ASP A 1 106 ? 6.473 -9.007 -21.483 1.00 82.81 106 ASP A O 1
ATOM 829 N N . ARG A 1 107 ? 5.425 -10.239 -23.027 1.00 82.31 107 ARG A N 1
ATOM 830 C CA . ARG A 1 107 ? 4.581 -10.921 -22.039 1.00 82.31 107 ARG A CA 1
ATOM 831 C C . ARG A 1 107 ? 5.412 -11.634 -20.970 1.00 82.31 107 ARG A C 1
ATOM 833 O O . ARG A 1 107 ? 5.024 -11.620 -19.805 1.00 82.31 107 ARG A O 1
ATOM 840 N N . GLU A 1 108 ? 6.524 -12.250 -21.354 1.00 87.25 108 GLU A N 1
ATOM 841 C CA . GLU A 1 108 ? 7.372 -13.015 -20.441 1.00 87.25 108 GLU A CA 1
ATOM 842 C C . GLU A 1 108 ? 8.120 -12.087 -19.483 1.00 87.25 108 GLU A C 1
ATOM 844 O O . GLU A 1 108 ? 8.142 -12.345 -18.279 1.00 87.25 108 GLU A O 1
ATOM 849 N N . SER A 1 109 ? 8.649 -10.967 -19.977 1.00 85.19 109 SER A N 1
ATOM 850 C CA . SER A 1 109 ? 9.368 -9.986 -19.168 1.00 85.19 109 SER A CA 1
ATOM 851 C C . SER A 1 109 ? 8.454 -9.261 -18.180 1.00 85.19 109 SER A C 1
ATOM 853 O O . SER A 1 109 ? 8.857 -9.045 -17.036 1.00 85.19 109 SER A O 1
ATOM 855 N N . VAL A 1 110 ? 7.196 -8.978 -18.548 1.00 86.19 110 VAL A N 1
ATOM 856 C CA . VAL A 1 110 ? 6.185 -8.439 -17.616 1.00 86.19 110 VAL A CA 1
ATOM 857 C C . VAL A 1 110 ? 5.891 -9.437 -16.496 1.00 86.19 110 VAL A C 1
ATOM 859 O O . VAL A 1 110 ? 5.963 -9.087 -15.318 1.00 86.19 110 VAL A O 1
ATOM 862 N N . VAL A 1 111 ? 5.590 -10.691 -16.848 1.00 91.19 111 VAL A N 1
ATOM 863 C CA . VAL A 1 111 ? 5.273 -11.743 -15.868 1.00 91.19 111 VAL A CA 1
ATOM 864 C C . VAL A 1 111 ? 6.469 -12.009 -14.950 1.00 91.19 111 VAL A C 1
ATOM 866 O O . VAL A 1 111 ? 6.291 -12.121 -13.738 1.00 91.19 111 VAL A O 1
ATOM 869 N N . SER A 1 112 ? 7.685 -12.060 -15.503 1.00 91.25 112 SER A N 1
ATOM 870 C CA . SER A 1 112 ? 8.918 -12.213 -14.726 1.00 91.25 112 SER A CA 1
ATOM 871 C C . SER A 1 112 ? 9.118 -11.043 -13.769 1.00 91.25 112 SER A C 1
ATOM 873 O O . SER A 1 112 ? 9.380 -11.264 -12.593 1.00 91.25 112 SER A O 1
ATOM 875 N N . SER A 1 113 ? 8.920 -9.802 -14.225 1.00 89.81 113 SER A N 1
ATOM 876 C CA . SER A 1 113 ? 9.071 -8.626 -13.366 1.00 89.81 113 SER A CA 1
ATOM 877 C C . SER A 1 113 ? 8.062 -8.602 -12.217 1.00 89.81 113 SER A C 1
ATOM 879 O O . SER A 1 113 ? 8.417 -8.175 -11.120 1.00 89.81 113 SER A O 1
ATOM 881 N N . VAL A 1 114 ? 6.818 -9.044 -12.443 1.00 92.25 114 VAL A N 1
ATOM 882 C CA . VAL A 1 114 ? 5.822 -9.194 -11.366 1.00 92.25 114 VAL A CA 1
ATOM 883 C C . VAL A 1 114 ? 6.251 -10.289 -10.397 1.00 92.25 114 VAL A C 1
ATOM 885 O O . VAL A 1 114 ? 6.202 -10.082 -9.188 1.00 92.25 114 VAL A O 1
ATOM 888 N N . ARG A 1 115 ? 6.702 -11.441 -10.904 1.00 95.12 115 ARG A N 1
ATOM 889 C CA . ARG A 1 115 ? 7.177 -12.549 -10.069 1.00 95.12 115 ARG A CA 1
ATOM 890 C C . ARG A 1 115 ? 8.339 -12.115 -9.173 1.00 95.12 115 ARG A C 1
ATOM 892 O O . ARG A 1 115 ? 8.275 -12.342 -7.968 1.00 95.12 115 ARG A O 1
ATOM 899 N N . ASP A 1 116 ? 9.333 -11.427 -9.725 1.00 91.75 116 ASP A N 1
ATOM 900 C CA . ASP A 1 116 ? 10.495 -10.919 -8.981 1.00 91.75 116 ASP A CA 1
ATOM 901 C C . ASP A 1 116 ? 10.106 -9.918 -7.879 1.00 91.75 116 ASP A C 1
ATOM 903 O O . ASP A 1 116 ? 10.762 -9.824 -6.834 1.00 91.75 116 ASP A O 1
ATOM 907 N N . TRP A 1 117 ? 9.039 -9.147 -8.109 1.00 92.00 117 TRP A N 1
ATOM 908 C CA . TRP A 1 117 ? 8.485 -8.240 -7.108 1.00 92.00 117 TRP A CA 1
ATOM 909 C C . TRP A 1 117 ? 7.895 -9.032 -5.940 1.00 92.00 117 TRP A C 1
ATOM 911 O O . TRP A 1 117 ? 8.287 -8.799 -4.796 1.00 92.00 117 TRP A O 1
ATOM 921 N N . VAL A 1 118 ? 6.988 -9.973 -6.220 1.00 94.06 118 VAL A N 1
ATOM 922 C CA . VAL A 1 118 ? 6.068 -10.500 -5.197 1.00 94.06 118 VAL A CA 1
ATOM 923 C C . VAL A 1 118 ? 6.410 -11.872 -4.624 1.00 94.06 118 VAL A C 1
ATOM 925 O O . VAL A 1 118 ? 5.784 -12.271 -3.643 1.00 94.06 118 VAL A O 1
ATOM 928 N N . THR A 1 119 ? 7.368 -12.597 -5.209 1.00 93.69 119 THR A N 1
ATOM 929 C CA . THR A 1 119 ? 7.742 -13.962 -4.782 1.00 93.69 119 THR A CA 1
ATOM 930 C C . THR A 1 119 ? 9.136 -14.037 -4.176 1.00 93.69 119 THR A C 1
ATOM 932 O O . THR A 1 119 ? 10.016 -13.246 -4.519 1.00 93.69 119 THR A O 1
ATOM 935 N N . GLY A 1 120 ? 9.344 -15.018 -3.299 1.00 89.75 120 GLY A N 1
ATOM 936 C CA . GLY A 1 120 ? 10.613 -15.278 -2.628 1.00 89.75 120 GLY A CA 1
ATOM 937 C C . GLY A 1 120 ? 10.765 -14.570 -1.284 1.00 89.75 120 GLY A C 1
ATOM 938 O O . GLY A 1 120 ? 9.854 -13.920 -0.770 1.00 89.75 120 GLY A O 1
ATOM 939 N N . GLU A 1 121 ? 11.955 -14.706 -0.706 1.00 81.56 121 GLU A N 1
ATOM 940 C CA . GLU A 1 121 ? 12.306 -14.098 0.574 1.00 81.56 121 GLU A CA 1
ATOM 941 C C . GLU A 1 121 ? 12.900 -12.702 0.375 1.00 81.56 121 GLU A C 1
ATOM 943 O O . GLU A 1 121 ? 13.496 -12.389 -0.659 1.00 81.56 121 GLU A O 1
ATOM 948 N N . THR A 1 122 ? 12.717 -11.836 1.369 1.00 81.19 122 THR A N 1
ATOM 949 C CA . THR A 1 122 ? 13.399 -10.543 1.403 1.00 81.19 122 THR A CA 1
ATOM 950 C C . THR A 1 122 ? 14.646 -10.630 2.269 1.00 81.19 122 THR A C 1
ATOM 952 O O . THR A 1 122 ? 14.646 -11.263 3.322 1.00 81.19 122 THR A O 1
ATOM 955 N N . THR A 1 123 ? 15.705 -9.959 1.832 1.00 79.12 123 THR A N 1
ATOM 956 C CA . THR A 1 123 ? 16.920 -9.744 2.625 1.00 79.12 123 THR A CA 1
ATOM 957 C C . THR A 1 123 ? 16.787 -8.546 3.565 1.00 79.12 123 THR A C 1
ATOM 959 O O . THR A 1 123 ? 17.626 -8.331 4.436 1.00 79.12 123 THR A O 1
ATOM 962 N N . LEU A 1 124 ? 15.736 -7.741 3.402 1.00 79.19 124 LEU A N 1
ATOM 963 C CA . LEU A 1 124 ? 15.484 -6.582 4.239 1.00 79.19 124 LEU A CA 1
ATOM 964 C C . LEU A 1 124 ? 14.970 -7.057 5.608 1.00 79.19 124 LEU A C 1
ATOM 966 O O . LEU A 1 124 ? 14.034 -7.852 5.684 1.00 79.19 124 LEU A O 1
ATOM 970 N N . PHE A 1 125 ? 15.599 -6.567 6.679 1.00 79.19 125 PHE A N 1
ATOM 971 C CA . PHE A 1 125 ? 15.412 -7.027 8.062 1.00 79.19 125 PHE A CA 1
ATOM 972 C C . PHE A 1 125 ? 15.870 -8.475 8.356 1.00 79.19 125 PHE A C 1
ATOM 974 O O . PHE A 1 125 ? 15.328 -9.119 9.254 1.00 79.19 125 PHE A O 1
ATOM 981 N N . SER A 1 126 ? 16.848 -9.013 7.614 1.00 76.88 126 SER A N 1
ATOM 982 C CA . SER A 1 126 ? 17.371 -10.373 7.838 1.00 76.88 126 SER A CA 1
ATOM 983 C C . SER A 1 126 ? 18.317 -10.505 9.041 1.00 76.88 126 SER A C 1
ATOM 985 O O . SER A 1 126 ? 18.757 -11.609 9.355 1.00 76.88 126 SER A O 1
ATOM 987 N N . GLY A 1 127 ? 18.697 -9.395 9.677 1.00 80.69 127 GLY A N 1
ATOM 988 C CA . GLY A 1 127 ? 19.576 -9.384 10.841 1.00 80.69 127 GLY A CA 1
ATOM 989 C C . GLY A 1 127 ? 18.867 -9.850 12.110 1.00 80.69 127 GLY A C 1
ATOM 990 O O . GLY A 1 127 ? 17.677 -9.599 12.315 1.00 80.69 127 GLY A O 1
ATOM 991 N N . GLU A 1 128 ? 19.621 -10.503 12.992 1.00 75.69 128 GLU A N 1
ATOM 992 C CA . GLU A 1 128 ? 19.135 -10.901 14.312 1.00 75.69 128 GLU A CA 1
ATOM 993 C C . GLU A 1 128 ? 18.637 -9.670 15.092 1.00 75.69 128 GLU A C 1
ATOM 995 O O . GLU A 1 128 ? 19.271 -8.617 15.089 1.00 75.69 128 GLU A O 1
ATOM 1000 N N . GLY A 1 129 ? 17.459 -9.770 15.711 1.00 84.94 129 GLY A N 1
ATOM 1001 C CA . GLY A 1 129 ? 16.861 -8.685 16.500 1.00 84.94 129 GLY A CA 1
ATOM 1002 C C . GLY A 1 129 ? 16.109 -7.605 15.710 1.00 84.94 129 GLY A C 1
ATOM 1003 O O . GLY A 1 129 ? 15.222 -6.972 16.281 1.00 84.94 129 GLY A O 1
ATOM 1004 N N . GLN A 1 130 ? 16.338 -7.449 14.399 1.00 89.31 130 GLN A N 1
ATOM 1005 C CA . GLN A 1 130 ? 15.729 -6.364 13.605 1.00 89.31 130 GLN A CA 1
ATOM 1006 C C . GLN A 1 130 ? 14.196 -6.415 13.596 1.00 89.31 130 GLN A C 1
ATOM 1008 O O . GLN A 1 130 ? 13.530 -5.392 13.741 1.00 89.31 130 GLN A O 1
ATOM 1013 N N . ARG A 1 131 ? 13.606 -7.612 13.500 1.00 90.19 131 ARG A N 1
ATOM 1014 C CA . ARG A 1 131 ? 12.147 -7.765 13.610 1.00 90.19 131 ARG A CA 1
ATOM 1015 C C . ARG A 1 131 ? 11.616 -7.344 14.986 1.00 90.19 131 ARG A C 1
ATOM 1017 O O . ARG A 1 131 ? 10.530 -6.779 15.069 1.00 90.19 131 ARG A O 1
ATOM 1024 N N . GLY A 1 132 ? 12.380 -7.589 16.051 1.00 92.69 132 GLY A N 1
ATOM 1025 C CA . GLY A 1 132 ? 12.035 -7.155 17.406 1.00 92.69 132 GLY A CA 1
ATOM 1026 C C . GLY A 1 132 ? 12.060 -5.633 17.550 1.00 92.69 132 GLY A C 1
ATOM 1027 O O . GLY A 1 132 ? 11.133 -5.060 18.116 1.00 92.69 132 GLY A O 1
ATOM 1028 N N . GLU A 1 133 ? 13.065 -4.972 16.973 1.00 93.56 133 GLU A N 1
ATOM 1029 C CA . GLU A 1 133 ? 13.148 -3.505 16.927 1.00 93.56 133 GLU A CA 1
ATOM 1030 C C . GLU A 1 133 ? 11.967 -2.897 16.164 1.00 93.56 133 GLU A C 1
ATOM 1032 O O . GLU A 1 133 ? 11.317 -1.970 16.646 1.00 93.56 133 GLU A O 1
ATOM 1037 N N . VAL A 1 134 ? 11.636 -3.463 15.002 1.00 92.38 134 VAL A N 1
ATOM 1038 C CA . VAL A 1 134 ? 10.471 -3.059 14.207 1.00 92.38 134 VAL A CA 1
ATOM 1039 C C . VAL A 1 134 ? 9.181 -3.220 15.010 1.00 92.38 134 VAL A C 1
ATOM 1041 O O . VAL A 1 134 ? 8.375 -2.293 15.065 1.00 92.38 134 VAL A O 1
ATOM 1044 N N . ALA A 1 135 ? 8.989 -4.358 15.679 1.00 93.06 135 ALA A N 1
ATOM 1045 C CA . ALA A 1 135 ? 7.821 -4.584 16.525 1.00 93.06 135 ALA A CA 1
ATOM 1046 C C . ALA A 1 135 ? 7.739 -3.565 17.676 1.00 93.06 135 ALA A C 1
ATOM 1048 O O . ALA A 1 135 ? 6.660 -3.044 17.957 1.00 93.06 135 ALA A O 1
ATOM 1049 N N . ALA A 1 136 ? 8.867 -3.230 18.311 1.00 94.94 136 ALA A N 1
ATOM 1050 C CA . ALA A 1 136 ? 8.920 -2.205 19.351 1.00 94.94 136 ALA A CA 1
ATOM 1051 C C . ALA A 1 136 ? 8.517 -0.819 18.817 1.00 94.94 136 ALA A C 1
ATOM 1053 O O . ALA A 1 136 ? 7.723 -0.129 19.456 1.00 94.94 136 ALA A O 1
ATOM 1054 N N . LEU A 1 137 ? 8.991 -0.440 17.624 1.00 94.69 137 LEU A N 1
ATOM 1055 C CA . LEU A 1 137 ? 8.596 0.810 16.965 1.00 94.69 137 LEU A CA 1
ATOM 1056 C C . LEU A 1 137 ? 7.100 0.838 16.643 1.00 94.69 137 LEU A C 1
ATOM 1058 O O . LEU A 1 137 ? 6.428 1.822 16.941 1.00 94.69 137 LEU A O 1
ATOM 1062 N N . LEU A 1 138 ? 6.550 -0.243 16.084 1.00 94.88 138 LEU A N 1
ATOM 1063 C CA . LEU A 1 138 ? 5.120 -0.331 15.780 1.00 94.88 138 LEU A CA 1
ATOM 1064 C C . LEU A 1 138 ? 4.262 -0.226 17.049 1.00 94.88 138 LEU A C 1
ATOM 1066 O O . LEU A 1 138 ? 3.264 0.497 17.057 1.00 94.88 138 LEU A O 1
ATOM 1070 N N . ASN A 1 139 ? 4.679 -0.881 18.133 1.00 94.81 139 ASN A N 1
ATOM 1071 C CA . ASN A 1 139 ? 3.998 -0.819 19.426 1.00 94.81 139 ASN A CA 1
ATOM 1072 C C . ASN A 1 139 ? 4.068 0.569 20.080 1.00 94.81 139 ASN A C 1
ATOM 1074 O O . ASN A 1 139 ? 3.175 0.916 20.847 1.00 94.81 139 ASN A O 1
ATOM 1078 N N . ASP A 1 140 ? 5.081 1.379 19.769 1.00 94.44 140 ASP A N 1
ATOM 1079 C CA . ASP A 1 140 ? 5.156 2.778 20.201 1.00 94.44 140 ASP A CA 1
ATOM 1080 C C . ASP A 1 140 ? 4.321 3.712 19.303 1.00 94.44 140 ASP A C 1
ATOM 1082 O O . ASP A 1 140 ? 3.614 4.603 19.786 1.00 94.44 140 ASP A O 1
ATOM 1086 N N . TRP A 1 141 ? 4.369 3.514 17.985 1.00 93.94 141 TRP A N 1
ATOM 1087 C CA . TRP A 1 141 ? 3.751 4.412 17.007 1.00 93.94 141 TRP A CA 1
ATOM 1088 C C . TRP A 1 141 ? 2.235 4.249 16.899 1.00 93.94 141 TRP A C 1
ATOM 1090 O O . TRP A 1 141 ? 1.517 5.252 16.854 1.00 93.94 141 TRP A O 1
ATOM 1100 N N . MET A 1 142 ? 1.727 3.013 16.869 1.00 94.69 142 MET A N 1
ATOM 1101 C CA . MET A 1 142 ? 0.302 2.755 16.625 1.00 94.69 142 MET A CA 1
ATOM 1102 C C . MET A 1 142 ? -0.606 3.326 17.725 1.00 94.69 142 MET A C 1
ATOM 1104 O O . MET A 1 142 ? -1.574 4.008 17.379 1.00 94.69 142 MET A O 1
ATOM 1108 N N . PRO A 1 143 ? -0.302 3.177 19.032 1.00 93.88 143 PRO A N 1
ATOM 1109 C CA . PRO A 1 143 ? -1.092 3.814 20.085 1.00 93.88 143 PRO A CA 1
ATOM 1110 C C . PRO A 1 143 ? -1.077 5.339 20.004 1.00 93.88 143 PRO A C 1
ATOM 1112 O O . PRO A 1 143 ? -2.106 5.966 20.241 1.00 93.88 143 PRO A O 1
ATOM 1115 N N . LYS A 1 144 ? 0.054 5.955 19.629 1.00 92.00 144 LYS A N 1
ATOM 1116 C CA . LYS A 1 144 ? 0.144 7.414 19.445 1.00 92.00 144 LYS A CA 1
ATOM 1117 C C . LYS A 1 144 ? -0.718 7.885 18.282 1.00 92.00 144 LYS A C 1
ATOM 1119 O O . LYS A 1 144 ? -1.383 8.910 18.403 1.00 92.00 144 LYS A O 1
ATOM 1124 N N . TRP A 1 145 ? -0.722 7.147 17.174 1.00 90.31 145 TRP A N 1
ATOM 1125 C CA . TRP A 1 145 ? -1.547 7.468 16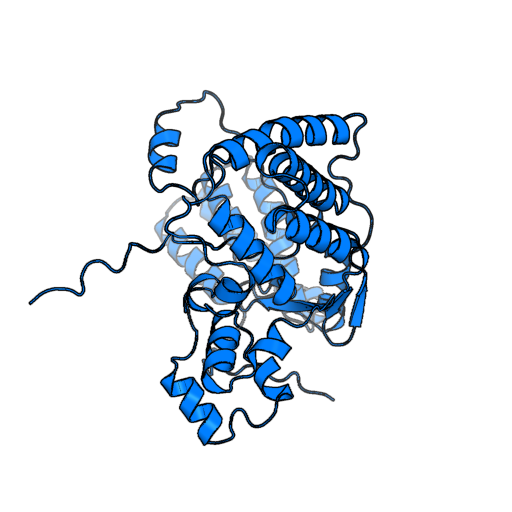.012 1.00 90.31 145 TRP A CA 1
ATOM 1126 C C . TRP A 1 145 ? -3.031 7.323 16.314 1.00 90.31 145 TRP A C 1
ATOM 1128 O O . TRP A 1 145 ? -3.777 8.285 16.168 1.00 90.31 145 TRP A O 1
ATOM 1138 N N . VAL A 1 146 ? -3.437 6.176 16.859 1.00 90.81 146 VAL A N 1
ATOM 1139 C CA . VAL A 1 146 ? -4.804 5.969 17.346 1.00 90.81 146 VAL A CA 1
ATOM 1140 C C . VAL A 1 146 ? -5.165 7.040 18.381 1.00 90.81 146 VAL A C 1
ATOM 1142 O O . VAL A 1 146 ? -6.295 7.517 18.387 1.00 90.81 146 VAL A O 1
ATOM 1145 N N . GLY A 1 147 ? -4.199 7.451 19.212 1.00 87.62 147 GLY A N 1
ATOM 1146 C CA . GLY A 1 147 ? -4.219 8.503 20.234 1.00 87.62 147 GLY A CA 1
ATOM 1147 C C . GLY A 1 147 ? -4.611 9.900 19.743 1.00 87.62 147 GLY A C 1
ATOM 1148 O O . GLY A 1 147 ? -5.408 10.563 20.410 1.00 87.62 147 GLY A O 1
ATOM 1149 N N . GLN A 1 148 ? -4.119 10.307 18.567 1.00 82.75 148 GLN A N 1
ATOM 1150 C CA . GLN A 1 148 ? -4.275 11.655 17.982 1.00 82.75 148 GLN A CA 1
ATOM 1151 C C . GLN A 1 148 ? -5.726 12.066 17.713 1.00 82.75 148 GLN A C 1
ATOM 1153 O O . GLN A 1 148 ? -6.013 13.250 17.554 1.00 82.75 148 GLN A O 1
ATOM 1158 N N . GLY A 1 149 ? -6.639 11.101 17.753 1.00 65.19 149 GLY A N 1
ATOM 1159 C CA . GLY A 1 149 ? -8.068 11.319 17.658 1.00 65.19 149 GLY A CA 1
ATOM 1160 C C . GLY A 1 149 ? -8.605 10.658 16.405 1.00 65.19 149 GLY A C 1
ATOM 1161 O O . GLY A 1 149 ? -8.158 10.926 15.297 1.00 65.19 149 GLY A O 1
ATOM 1162 N N . VAL A 1 150 ? -9.606 9.807 16.595 1.00 63.53 150 VAL A N 1
ATOM 1163 C CA . VAL A 1 150 ? -10.482 9.422 15.493 1.00 63.53 150 VAL A CA 1
ATOM 1164 C C . VAL A 1 150 ? -11.377 10.625 15.214 1.00 63.53 150 VAL A C 1
ATOM 1166 O O . VAL A 1 150 ? -11.781 11.282 16.178 1.00 63.53 150 VAL A O 1
ATOM 1169 N N . LEU A 1 151 ? -11.661 10.941 13.942 1.00 59.50 151 LEU A N 1
ATOM 1170 C CA . LEU A 1 151 ? -12.659 11.961 13.573 1.00 59.50 151 LEU A CA 1
ATOM 1171 C C . LEU A 1 151 ? -13.834 11.919 14.568 1.00 59.50 151 LEU A C 1
ATOM 1173 O O . LEU A 1 151 ? -14.418 10.855 14.784 1.00 59.50 151 LEU A O 1
ATOM 1177 N N . GLY A 1 152 ? -14.105 13.051 15.230 1.00 52.06 152 GLY A N 1
ATOM 1178 C CA . GLY A 1 152 ? -15.121 13.133 16.280 1.00 52.06 152 GLY A CA 1
ATOM 1179 C C . GLY A 1 152 ? -16.485 12.630 15.797 1.00 52.06 152 GLY A C 1
ATOM 1180 O O . GLY A 1 152 ? -16.789 12.700 14.605 1.00 52.06 152 GLY A O 1
ATOM 1181 N N . ASP A 1 153 ? -17.308 12.144 16.728 1.00 48.41 153 ASP A N 1
ATOM 1182 C CA . ASP A 1 153 ? -18.560 11.413 16.457 1.00 48.41 153 ASP A CA 1
ATOM 1183 C C . ASP A 1 153 ? -19.563 12.148 15.546 1.00 48.41 153 ASP A C 1
ATOM 1185 O O . ASP A 1 153 ? -20.412 11.516 14.930 1.00 48.41 153 ASP A O 1
ATOM 1189 N N . ALA A 1 154 ? -19.426 13.464 15.357 1.00 44.47 154 ALA A N 1
ATOM 1190 C CA . ALA A 1 154 ? -20.256 14.255 14.446 1.00 44.47 154 ALA A CA 1
ATOM 1191 C C . ALA A 1 154 ? -20.005 14.008 12.936 1.00 44.47 154 ALA A C 1
ATOM 1193 O O . ALA A 1 154 ? -20.707 14.592 12.112 1.00 44.47 154 ALA A O 1
ATOM 1194 N N . ARG A 1 155 ? -18.998 13.205 12.541 1.00 52.66 155 ARG A N 1
ATOM 1195 C CA . ARG A 1 155 ? -18.641 12.951 11.122 1.00 52.66 155 ARG A CA 1
ATOM 1196 C C . ARG A 1 155 ? -18.461 11.474 10.733 1.00 52.66 155 ARG A C 1
ATOM 1198 O O . ARG A 1 155 ? -18.057 11.211 9.600 1.00 52.66 155 ARG A O 1
ATOM 1205 N N . LYS A 1 156 ? -18.717 10.516 11.629 1.00 64.56 156 LYS A N 1
ATOM 1206 C CA . LYS A 1 156 ? -18.493 9.090 11.339 1.00 64.56 156 LYS A CA 1
ATOM 1207 C C . LYS A 1 156 ? -19.655 8.488 10.559 1.00 64.56 156 LYS A C 1
ATOM 1209 O O . LYS A 1 156 ? -20.674 8.132 11.138 1.00 64.56 156 LYS A O 1
ATOM 1214 N N . LEU A 1 157 ? -19.452 8.327 9.257 1.00 77.31 157 LEU A N 1
ATOM 1215 C CA . LEU A 1 157 ? -20.168 7.311 8.492 1.00 77.31 157 LEU A CA 1
ATOM 1216 C C . LEU A 1 157 ? -19.636 5.937 8.931 1.00 77.31 157 LEU A C 1
ATOM 1218 O O . LEU A 1 157 ? -18.426 5.786 9.146 1.00 77.31 157 LEU A O 1
ATOM 1222 N N . GLY A 1 158 ? -20.511 4.943 9.075 1.00 88.50 158 GLY A N 1
ATOM 1223 C CA . GLY A 1 158 ? -20.069 3.547 9.194 1.00 88.50 158 GLY A CA 1
ATOM 1224 C C . GLY A 1 158 ? -19.384 3.091 7.904 1.00 88.50 158 GLY A C 1
ATOM 1225 O O . GLY A 1 158 ? -19.587 3.707 6.853 1.00 88.50 158 GLY A O 1
ATOM 1226 N N . PHE A 1 159 ? -18.591 2.018 7.946 1.00 89.62 159 PHE A N 1
ATOM 1227 C CA . PHE A 1 159 ? -17.895 1.524 6.751 1.00 89.62 159 PHE A CA 1
ATOM 1228 C C . PHE A 1 159 ? -18.850 1.252 5.579 1.00 89.62 159 PHE A C 1
ATOM 1230 O O . PHE A 1 159 ? -18.531 1.578 4.437 1.00 89.62 159 PHE A O 1
ATOM 1237 N N . GLU A 1 160 ? -20.037 0.701 5.848 1.00 88.62 160 GLU A N 1
ATOM 1238 C CA . GLU A 1 160 ? -21.039 0.433 4.811 1.00 88.62 160 GLU A CA 1
ATOM 1239 C C . GLU A 1 160 ? -21.433 1.714 4.059 1.00 88.62 160 GLU A C 1
ATOM 1241 O O . GLU A 1 160 ? -21.375 1.763 2.830 1.00 88.62 160 GLU A O 1
ATOM 1246 N N . GLU A 1 161 ? -21.763 2.778 4.787 1.00 88.12 161 GLU A N 1
ATOM 1247 C CA . GLU A 1 161 ? -22.131 4.069 4.205 1.00 88.12 161 GLU A CA 1
ATOM 1248 C C . GLU A 1 161 ? -20.935 4.731 3.505 1.00 88.12 161 GLU A C 1
ATOM 1250 O O . GLU A 1 161 ? -21.062 5.221 2.383 1.00 88.12 161 GLU A O 1
ATOM 1255 N N . TYR A 1 162 ? -19.749 4.656 4.115 1.00 87.06 162 TYR A N 1
ATOM 1256 C CA . TYR A 1 162 ? -18.506 5.141 3.525 1.00 87.06 162 TYR A CA 1
ATOM 1257 C C . TYR A 1 162 ? -18.196 4.488 2.176 1.00 87.06 162 TYR A C 1
ATOM 1259 O O . TYR A 1 162 ? -17.808 5.156 1.218 1.00 87.06 162 TYR A O 1
ATOM 1267 N N . SER A 1 163 ? -18.377 3.171 2.088 1.00 85.69 163 SER A N 1
ATOM 1268 C CA . SER A 1 163 ? -18.051 2.396 0.894 1.00 85.69 163 SER A CA 1
ATOM 1269 C C . SER A 1 163 ? -18.910 2.780 -0.315 1.00 85.69 163 SER A C 1
ATOM 1271 O O . SER A 1 163 ? -18.442 2.700 -1.452 1.00 85.69 163 SER A O 1
ATOM 1273 N N . ARG A 1 164 ? -20.123 3.294 -0.076 1.00 82.75 164 ARG A N 1
ATOM 1274 C CA . ARG A 1 164 ? -21.021 3.825 -1.110 1.00 82.75 164 ARG A CA 1
ATOM 1275 C C . ARG A 1 164 ? -20.659 5.251 -1.541 1.00 82.75 164 ARG A C 1
ATOM 1277 O O . ARG A 1 164 ? -21.021 5.662 -2.642 1.00 82.75 164 ARG A O 1
ATOM 1284 N N . ASP A 1 165 ? -19.910 5.994 -0.726 1.00 81.44 165 ASP A N 1
ATOM 1285 C CA . ASP A 1 165 ? -19.463 7.356 -1.031 1.00 81.44 165 ASP A CA 1
ATOM 1286 C C . ASP A 1 165 ? -18.129 7.349 -1.796 1.00 81.44 165 ASP A C 1
ATOM 1288 O O . ASP A 1 165 ? -17.052 7.636 -1.262 1.00 81.44 165 ASP A O 1
ATOM 1292 N N . PHE A 1 166 ? -18.195 7.043 -3.095 1.00 79.56 166 PHE A N 1
ATOM 1293 C CA . PHE A 1 166 ? -17.002 7.008 -3.949 1.00 79.56 166 PHE A CA 1
ATOM 1294 C C . PHE A 1 166 ? -16.272 8.347 -4.053 1.00 79.56 166 PHE A C 1
ATOM 1296 O O . PHE A 1 166 ? -15.100 8.385 -4.423 1.00 79.56 166 PHE A O 1
ATOM 1303 N N . MET A 1 167 ? -16.930 9.454 -3.713 1.00 77.62 167 MET A N 1
ATOM 1304 C CA . MET A 1 167 ? -16.295 10.762 -3.698 1.00 77.62 167 MET A CA 1
ATOM 1305 C C . MET A 1 167 ? -15.255 10.862 -2.569 1.00 77.62 167 MET A C 1
ATOM 1307 O O . MET A 1 167 ? -14.329 11.671 -2.680 1.00 77.62 167 MET A O 1
ATOM 1311 N N . ARG A 1 168 ? -15.358 10.045 -1.513 1.00 78.81 168 ARG A N 1
ATOM 1312 C CA . ARG A 1 168 ? -14.380 10.003 -0.413 1.00 78.81 168 ARG A CA 1
ATOM 1313 C C . ARG A 1 168 ? -13.150 9.161 -0.719 1.00 78.81 168 ARG A C 1
ATOM 1315 O O . ARG A 1 168 ? -12.044 9.588 -0.410 1.00 78.81 168 ARG A O 1
ATOM 1322 N N . TRP A 1 169 ? -13.328 8.000 -1.346 1.00 79.44 169 TRP A N 1
ATOM 1323 C CA . TRP A 1 169 ? -12.229 7.059 -1.598 1.00 79.44 169 TRP A CA 1
ATOM 1324 C C . TRP A 1 169 ? -11.738 7.035 -3.055 1.00 79.44 169 TRP A C 1
ATOM 1326 O O . TRP A 1 169 ? -10.684 6.463 -3.348 1.00 79.44 169 TRP A O 1
ATOM 1336 N N . GLY A 1 170 ? -12.461 7.650 -3.990 1.00 74.19 170 GLY A N 1
ATOM 1337 C CA . GLY A 1 170 ? -12.058 7.792 -5.388 1.00 74.19 170 GLY A CA 1
ATOM 1338 C C . GLY A 1 170 ? -10.842 8.707 -5.551 1.00 74.19 170 GLY A C 1
ATOM 1339 O O . GLY A 1 170 ? -10.683 9.708 -4.857 1.00 74.19 170 GLY A O 1
ATOM 1340 N N . THR A 1 171 ? -9.955 8.370 -6.486 1.00 68.00 171 THR A N 1
ATOM 1341 C CA . THR A 1 171 ? -8.760 9.173 -6.785 1.00 68.00 171 THR A CA 1
ATOM 1342 C C . THR A 1 171 ? -9.130 10.369 -7.678 1.00 68.00 171 THR A C 1
ATOM 1344 O O . THR A 1 171 ? -9.818 10.169 -8.680 1.00 68.00 171 THR A O 1
ATOM 1347 N N . PRO A 1 172 ? -8.691 11.609 -7.396 1.00 56.75 172 PRO A N 1
ATOM 1348 C CA . PRO A 1 172 ? -9.051 12.762 -8.218 1.00 56.75 172 PRO A CA 1
ATOM 1349 C C . PRO A 1 172 ? -8.790 12.520 -9.714 1.00 56.75 172 PRO A C 1
ATOM 1351 O O . PRO A 1 172 ? -7.808 11.856 -10.070 1.00 56.75 172 PRO A O 1
ATOM 1354 N N . PRO A 1 173 ? -9.657 13.030 -10.604 1.00 50.12 173 PRO A N 1
ATOM 1355 C CA . PRO A 1 173 ? -9.568 12.763 -12.028 1.00 50.12 173 PRO A CA 1
ATOM 1356 C C . PRO A 1 173 ? -8.394 13.549 -12.620 1.00 50.12 173 PRO A C 1
ATOM 1358 O O . PRO A 1 173 ? -8.564 14.649 -13.124 1.00 50.12 173 PRO A O 1
ATOM 1361 N N . GLY A 1 174 ? -7.187 12.984 -12.584 1.00 46.31 174 GLY A N 1
ATOM 1362 C CA . GLY A 1 174 ? -6.084 13.500 -13.400 1.00 46.31 174 GLY A CA 1
ATOM 1363 C C . GLY A 1 174 ? -6.376 13.338 -14.898 1.00 46.31 174 GLY A C 1
ATOM 1364 O O . GLY A 1 174 ? -5.961 14.171 -15.692 1.00 46.31 174 GLY A O 1
ATOM 1365 N N . CYS A 1 175 ? -7.125 12.285 -15.261 1.00 50.44 175 CYS A N 1
ATOM 1366 C CA . CYS A 1 175 ? -7.520 11.905 -16.628 1.00 50.44 175 CYS A CA 1
ATOM 1367 C C . CYS A 1 175 ? -8.797 11.019 -16.654 1.00 50.44 175 CYS A C 1
ATOM 1369 O O . CYS A 1 175 ? -8.930 10.166 -17.527 1.00 50.44 175 CYS A O 1
ATOM 1371 N N . SER A 1 176 ? -9.706 11.113 -15.668 1.00 60.59 176 SER A N 1
ATOM 1372 C CA . SER A 1 176 ? -10.934 10.285 -15.697 1.00 60.59 176 SER A CA 1
ATOM 1373 C C . SER A 1 176 ? -12.036 10.970 -16.517 1.00 60.59 176 SER A C 1
ATOM 1375 O O . SER A 1 176 ? -12.168 12.190 -16.405 1.00 60.59 176 SER A O 1
ATOM 1377 N N . PRO A 1 177 ? -12.831 10.218 -17.303 1.00 62.62 177 PRO A N 1
ATOM 1378 C CA . PRO A 1 177 ? -13.982 10.757 -18.011 1.00 62.62 177 PRO A CA 1
ATOM 1379 C C . PRO A 1 177 ? -14.978 11.366 -17.021 1.00 62.62 177 PRO A C 1
ATOM 1381 O O . PRO A 1 177 ? -15.138 10.904 -15.889 1.00 62.62 177 PRO A O 1
ATOM 1384 N N . THR A 1 178 ? -15.654 12.417 -17.458 1.00 70.81 178 THR A N 1
ATOM 1385 C CA . THR A 1 178 ? -16.772 13.031 -16.749 1.00 70.81 178 THR A CA 1
ATOM 1386 C C . THR A 1 178 ? -17.956 12.067 -16.668 1.00 70.81 178 THR A C 1
ATOM 1388 O O . THR A 1 178 ? -18.118 11.168 -17.495 1.00 70.81 178 THR A O 1
ATOM 1391 N N . GLN A 1 179 ? -18.860 12.301 -15.712 1.00 73.38 179 GLN A N 1
ATOM 1392 C CA . GLN A 1 179 ? -20.103 11.532 -15.593 1.00 73.38 179 GLN A CA 1
ATOM 1393 C C . GLN A 1 179 ? -20.914 11.524 -16.903 1.00 73.38 179 GLN A C 1
ATOM 1395 O O . GLN A 1 179 ? -21.501 10.505 -17.249 1.00 73.38 179 GLN A O 1
ATOM 1400 N N . ARG A 1 180 ? -20.921 12.635 -17.658 1.00 74.94 180 ARG A N 1
ATOM 1401 C CA . ARG A 1 180 ? -21.619 12.731 -18.952 1.00 74.94 180 ARG A CA 1
ATOM 1402 C C . ARG A 1 180 ? -20.979 11.863 -20.029 1.00 74.94 180 ARG A C 1
ATOM 1404 O O . ARG A 1 180 ? -21.699 11.209 -20.771 1.00 74.94 180 ARG A O 1
ATOM 1411 N N . GLU A 1 181 ? -19.651 11.853 -20.117 1.00 72.00 181 GLU A N 1
ATOM 1412 C CA . GLU A 1 181 ? -18.923 11.006 -21.072 1.00 72.00 181 GLU A CA 1
ATOM 1413 C C . GLU A 1 181 ? -19.132 9.523 -20.762 1.00 72.00 181 GLU A C 1
ATOM 1415 O O . GLU A 1 181 ? -19.327 8.719 -21.672 1.00 72.00 181 GLU A O 1
ATOM 1420 N N . LEU A 1 182 ? -19.161 9.174 -19.475 1.00 74.44 182 LEU A N 1
ATOM 1421 C CA . LEU A 1 182 ? -19.426 7.814 -19.027 1.00 74.44 182 LEU A CA 1
ATOM 1422 C C . LEU A 1 182 ? -20.874 7.390 -19.316 1.00 74.44 182 LEU A C 1
ATOM 1424 O O . LEU A 1 182 ? -21.089 6.307 -19.853 1.00 74.44 182 LEU A O 1
ATOM 1428 N N . GLN A 1 183 ? -21.855 8.256 -19.035 1.00 76.44 183 GLN A N 1
ATOM 1429 C CA . GLN A 1 183 ? -23.264 8.007 -19.357 1.00 76.44 183 GLN A CA 1
ATOM 1430 C C . GLN A 1 183 ? -23.472 7.852 -20.866 1.00 76.44 183 GLN A C 1
ATOM 1432 O O . GLN A 1 183 ? -24.099 6.894 -21.301 1.00 76.44 183 GLN A O 1
ATOM 1437 N N . TYR A 1 184 ? -22.874 8.732 -21.673 1.00 77.44 184 TYR A N 1
ATOM 1438 C CA . TYR A 1 184 ? -22.910 8.623 -23.130 1.00 77.44 184 TYR A CA 1
ATOM 1439 C C . TYR A 1 184 ? -22.344 7.279 -23.610 1.00 77.44 184 TYR A C 1
ATOM 1441 O O . TYR A 1 184 ? -22.933 6.636 -24.476 1.00 77.44 184 TYR A O 1
ATOM 1449 N N . ALA A 1 185 ? -21.228 6.823 -23.034 1.00 74.00 185 ALA A N 1
ATOM 1450 C CA . ALA A 1 185 ? -20.636 5.537 -23.385 1.00 74.00 185 ALA A CA 1
ATOM 1451 C C . ALA A 1 185 ? -21.531 4.339 -23.010 1.00 74.00 185 ALA A C 1
ATOM 1453 O O . ALA A 1 185 ? -21.568 3.355 -23.751 1.00 74.00 185 ALA A O 1
ATOM 1454 N N . ILE A 1 186 ? -22.279 4.427 -21.906 1.00 76.00 186 ILE A N 1
ATOM 1455 C CA . ILE A 1 186 ? -23.281 3.424 -21.513 1.00 76.00 186 ILE A CA 1
ATOM 1456 C C . ILE A 1 186 ? -24.464 3.439 -22.490 1.00 76.00 186 ILE A C 1
ATOM 1458 O O . ILE A 1 186 ? -24.784 2.405 -23.073 1.00 76.00 186 ILE A O 1
ATOM 1462 N N . ASP A 1 187 ? -25.069 4.607 -22.716 1.00 81.00 187 ASP A N 1
ATOM 1463 C CA . ASP A 1 187 ? -26.278 4.769 -23.537 1.00 81.00 187 ASP A CA 1
ATOM 1464 C C . ASP A 1 187 ? -26.062 4.331 -24.992 1.00 81.00 187 ASP A C 1
ATOM 1466 O O . ASP A 1 187 ? -26.981 3.848 -25.650 1.00 81.00 187 ASP A O 1
ATOM 1470 N N . ASN A 1 188 ? -24.834 4.476 -25.498 1.00 77.38 188 ASN A N 1
ATOM 1471 C CA . ASN A 1 188 ? -24.464 4.100 -26.863 1.00 77.38 188 ASN A CA 1
ATOM 1472 C C . ASN A 1 188 ? -23.868 2.686 -26.963 1.00 77.38 188 ASN A C 1
ATOM 1474 O O . ASN A 1 188 ? -23.337 2.328 -28.013 1.00 77.38 188 ASN A O 1
ATOM 1478 N N . GLY A 1 189 ? -23.913 1.887 -25.889 1.00 69.06 189 GLY A N 1
ATOM 1479 C CA . GLY A 1 189 ? -23.396 0.516 -25.892 1.00 69.06 189 GLY A CA 1
ATOM 1480 C C . GLY A 1 189 ? -21.889 0.421 -26.157 1.00 69.06 189 GLY A C 1
ATOM 1481 O O . GLY A 1 189 ? -21.412 -0.617 -26.598 1.00 69.06 189 GLY A O 1
ATOM 1482 N N . ILE A 1 190 ? -21.132 1.493 -25.905 1.00 68.94 190 ILE A N 1
ATOM 1483 C CA . ILE A 1 190 ? -19.659 1.485 -25.960 1.00 68.94 190 ILE A CA 1
ATOM 1484 C C . ILE A 1 190 ? -19.105 0.713 -24.755 1.00 68.94 190 ILE A C 1
ATOM 1486 O O . ILE A 1 190 ? -18.039 0.113 -24.830 1.00 68.94 190 ILE A O 1
ATOM 1490 N N . ILE A 1 191 ? -19.841 0.740 -23.642 1.00 68.12 191 ILE A N 1
ATOM 1491 C CA . ILE A 1 191 ? -19.602 -0.064 -22.445 1.00 68.12 191 ILE A CA 1
ATOM 1492 C C . ILE A 1 191 ? -20.783 -1.029 -22.326 1.00 68.12 191 ILE A C 1
ATOM 1494 O O . ILE A 1 191 ? -21.712 -0.812 -21.544 1.00 68.12 191 ILE A O 1
ATOM 1498 N N . SER A 1 192 ? -20.788 -2.049 -23.180 1.00 58.28 192 SER A N 1
ATOM 1499 C CA . SER A 1 192 ? -21.950 -2.928 -23.361 1.00 58.28 192 SER A CA 1
ATOM 1500 C C . SER A 1 192 ? -21.978 -4.106 -22.386 1.00 58.28 192 SER A C 1
ATOM 1502 O O . SER A 1 192 ? -23.054 -4.541 -21.980 1.00 58.28 192 SER A O 1
ATOM 1504 N N . ASP A 1 193 ? -20.806 -4.582 -21.958 1.00 58.81 193 ASP A N 1
ATOM 1505 C CA . ASP A 1 193 ? -20.661 -5.777 -21.123 1.00 58.81 193 ASP A CA 1
ATOM 1506 C C . ASP A 1 193 ? -19.947 -5.479 -19.787 1.00 58.81 193 ASP A C 1
ATOM 1508 O O . ASP A 1 193 ? -19.103 -4.580 -19.682 1.00 58.81 193 ASP A O 1
ATOM 1512 N N . LYS A 1 194 ? -20.242 -6.281 -18.752 1.00 56.00 194 LYS A N 1
ATOM 1513 C CA . LYS A 1 194 ? -19.483 -6.319 -17.491 1.00 56.00 194 LYS A CA 1
ATOM 1514 C C . LYS A 1 194 ? -17.986 -6.525 -17.752 1.00 56.00 194 LYS A C 1
ATOM 1516 O O . LYS A 1 194 ? -17.173 -5.969 -17.019 1.00 56.00 194 LYS A O 1
ATOM 1521 N N . SER A 1 195 ? -17.615 -7.257 -18.807 1.00 50.53 195 SER A N 1
ATOM 1522 C CA . SER A 1 195 ? -16.220 -7.488 -19.206 1.00 50.53 195 SER A CA 1
ATOM 1523 C C . SER A 1 195 ? -15.518 -6.259 -19.818 1.00 50.53 195 SER A C 1
ATOM 1525 O O . SER A 1 195 ? -14.316 -6.099 -19.633 1.00 50.53 195 SER A O 1
ATOM 1527 N N . GLU A 1 196 ? -16.235 -5.335 -20.467 1.00 50.72 196 GLU A N 1
ATOM 1528 C CA . GLU A 1 196 ? -15.660 -4.092 -21.021 1.00 50.72 196 GLU A CA 1
ATOM 1529 C C . GLU A 1 196 ? -15.506 -3.003 -19.948 1.00 50.72 196 GLU A C 1
ATOM 1531 O O . GLU A 1 196 ? -14.553 -2.221 -19.973 1.00 50.72 196 GLU A O 1
ATOM 1536 N N . ARG A 1 197 ? -16.372 -3.015 -18.922 1.00 53.69 197 ARG A N 1
ATOM 1537 C CA . ARG A 1 197 ? -16.242 -2.173 -17.712 1.00 53.69 197 ARG A CA 1
ATOM 1538 C C . ARG A 1 197 ? -14.930 -2.427 -16.964 1.00 53.69 197 ARG A C 1
ATOM 1540 O O . ARG A 1 197 ? -14.381 -1.524 -16.336 1.00 53.69 197 ARG A O 1
ATOM 1547 N N . VAL A 1 198 ? -14.388 -3.642 -17.078 1.00 46.69 198 VAL A N 1
ATOM 1548 C CA . VAL A 1 198 ? -13.082 -4.039 -16.528 1.00 46.69 198 VAL A CA 1
ATOM 1549 C C . VAL A 1 198 ? -11.911 -3.311 -17.206 1.00 46.69 198 VAL A C 1
ATOM 1551 O O . VAL A 1 198 ? -10.869 -3.137 -16.579 1.00 46.69 198 VAL A O 1
ATOM 1554 N N . GLY A 1 199 ? -12.077 -2.810 -18.433 1.00 47.00 199 GLY A N 1
ATOM 1555 C CA . GLY A 1 199 ? -11.054 -2.034 -19.143 1.00 47.00 199 GLY A CA 1
ATOM 1556 C C . GLY A 1 199 ? -10.914 -0.577 -18.682 1.00 47.00 199 GLY A C 1
ATOM 1557 O O . GLY A 1 199 ? -9.904 0.058 -18.972 1.00 47.00 199 GLY A O 1
ATOM 1558 N N . LEU A 1 200 ? -11.887 -0.045 -17.934 1.00 53.59 200 LEU A N 1
ATOM 1559 C CA . LEU A 1 200 ? -11.956 1.369 -17.534 1.00 53.59 200 LEU A CA 1
ATOM 1560 C C . LEU A 1 200 ? -11.545 1.613 -16.070 1.00 53.59 200 LEU A C 1
ATOM 1562 O O . LEU A 1 200 ? -11.940 2.606 -15.469 1.00 53.59 200 LEU A O 1
ATOM 1566 N N . ARG A 1 201 ? -10.774 0.705 -15.461 1.00 57.78 201 ARG A N 1
ATOM 1567 C CA . ARG A 1 201 ? -10.518 0.638 -14.008 1.00 57.78 201 ARG A CA 1
ATOM 1568 C C . ARG A 1 201 ? -9.584 1.729 -13.460 1.00 57.78 201 ARG A C 1
ATOM 1570 O O . ARG A 1 201 ? -8.550 1.426 -12.868 1.00 57.78 201 ARG A O 1
ATOM 1577 N N . THR A 1 202 ? -9.958 3.002 -13.553 1.00 63.50 202 THR A N 1
ATOM 1578 C CA . THR A 1 202 ? -9.547 3.940 -12.497 1.00 63.50 202 THR A CA 1
ATOM 1579 C C . THR A 1 202 ? -10.529 3.812 -11.335 1.00 63.50 202 THR A C 1
ATOM 1581 O O . THR A 1 202 ? -11.715 3.542 -11.531 1.00 63.50 202 THR A O 1
ATOM 1584 N N . LYS A 1 203 ? -10.051 3.997 -10.101 1.00 72.19 203 LYS A N 1
ATOM 1585 C CA . LYS A 1 203 ? -10.878 3.883 -8.883 1.00 72.19 203 LYS A CA 1
ATOM 1586 C C . LYS A 1 203 ? -12.127 4.768 -8.942 1.00 72.19 203 LYS A C 1
ATOM 1588 O O . LYS A 1 203 ? -13.200 4.361 -8.512 1.00 72.19 203 LYS A O 1
ATOM 1593 N N . THR A 1 204 ? -11.992 5.938 -9.555 1.00 68.25 204 THR A N 1
ATOM 1594 C CA . THR A 1 204 ? -13.069 6.917 -9.735 1.00 68.25 204 THR A CA 1
ATOM 1595 C C . THR A 1 204 ? -14.062 6.510 -10.804 1.00 68.25 204 THR A C 1
ATOM 1597 O O . THR A 1 204 ? -15.255 6.680 -10.588 1.00 68.25 204 THR A O 1
ATOM 1600 N N . ILE A 1 205 ? -13.616 5.910 -11.911 1.00 71.00 205 ILE A N 1
ATOM 1601 C CA . ILE A 1 205 ? -14.546 5.367 -12.907 1.00 71.00 205 ILE A CA 1
ATOM 1602 C C . ILE A 1 205 ? -15.340 4.204 -12.309 1.00 71.00 205 ILE A C 1
ATOM 1604 O O . ILE A 1 205 ? -16.551 4.150 -12.494 1.00 71.00 205 ILE A O 1
ATOM 1608 N N . CYS A 1 206 ? -14.701 3.322 -11.531 1.00 70.62 206 CYS A N 1
ATOM 1609 C CA . CYS A 1 206 ? -15.413 2.259 -10.817 1.00 70.62 206 CYS A CA 1
ATOM 1610 C C . CYS A 1 206 ? -16.492 2.829 -9.880 1.00 70.62 206 CYS A C 1
ATOM 1612 O O . CYS A 1 206 ? -17.628 2.364 -9.903 1.00 70.62 206 CYS A O 1
ATOM 1614 N N . GLY A 1 207 ? -16.158 3.864 -9.104 1.00 71.81 207 GLY A N 1
ATOM 1615 C CA . GLY A 1 207 ? -17.112 4.559 -8.238 1.00 71.81 207 GLY A CA 1
ATOM 1616 C C . GLY A 1 207 ? -18.236 5.286 -8.988 1.00 71.81 207 GLY A C 1
ATOM 1617 O O . GLY A 1 207 ? -19.384 5.262 -8.567 1.00 71.81 207 GLY A O 1
ATOM 1618 N N . MET A 1 208 ? -17.945 5.899 -10.135 1.00 73.88 208 MET A N 1
ATOM 1619 C CA . MET A 1 208 ? -18.975 6.537 -10.961 1.00 73.88 208 MET A CA 1
ATOM 1620 C C . MET A 1 208 ? -19.909 5.503 -11.600 1.00 73.88 208 MET A C 1
ATOM 1622 O O . MET A 1 208 ? -21.121 5.702 -11.616 1.00 73.88 208 MET A O 1
ATOM 1626 N N . LEU A 1 209 ? -19.367 4.385 -12.093 1.00 73.00 209 LEU A N 1
ATOM 1627 C CA . LEU A 1 209 ? -20.158 3.288 -12.656 1.00 73.00 209 LEU A CA 1
ATOM 1628 C C . LEU A 1 209 ? -21.088 2.661 -11.614 1.00 73.00 209 LEU A C 1
ATOM 1630 O O . LEU A 1 209 ? -22.220 2.322 -11.956 1.00 73.00 209 LEU A O 1
ATOM 1634 N N . SER A 1 210 ? -20.644 2.532 -10.359 1.00 73.12 210 SER A N 1
ATOM 1635 C CA . SER A 1 210 ? -21.490 1.985 -9.295 1.00 73.12 210 SER A CA 1
ATOM 1636 C C . SER A 1 210 ? -22.724 2.852 -9.040 1.00 73.12 210 SER A C 1
ATOM 1638 O O . SER A 1 210 ? -23.816 2.314 -8.886 1.00 73.12 210 SER A O 1
ATOM 1640 N N . VAL A 1 211 ? -22.578 4.180 -9.083 1.00 73.75 211 VAL A N 1
ATOM 1641 C CA . VAL A 1 211 ? -23.695 5.124 -8.927 1.00 73.75 211 VAL A CA 1
ATOM 1642 C C . VAL A 1 211 ? -24.600 5.149 -10.156 1.00 73.75 211 VAL A C 1
ATOM 1644 O O . VAL A 1 211 ? -25.818 5.172 -10.010 1.00 73.75 211 VAL A O 1
ATOM 1647 N N . LEU A 1 212 ? -24.030 5.138 -11.364 1.00 73.31 212 LEU A N 1
ATOM 1648 C CA . LEU A 1 212 ? -24.810 5.219 -12.604 1.00 73.31 212 LEU A CA 1
ATOM 1649 C C . LEU A 1 212 ? -25.612 3.944 -12.898 1.00 73.31 212 LEU A C 1
ATOM 1651 O O . LEU A 1 212 ? -26.697 4.030 -13.466 1.00 73.31 212 LEU A O 1
ATOM 1655 N N . VAL A 1 213 ? -25.082 2.771 -12.539 1.00 72.75 213 VAL A N 1
ATOM 1656 C CA . VAL A 1 213 ? -25.673 1.469 -12.902 1.00 72.75 213 VAL A CA 1
ATOM 1657 C C . VAL A 1 213 ? -26.254 0.722 -11.694 1.00 72.75 213 VAL A C 1
ATOM 1659 O O . VAL A 1 213 ? -26.942 -0.279 -11.868 1.00 72.75 213 VAL A O 1
ATOM 1662 N N . GLY A 1 214 ? -26.016 1.201 -10.469 1.00 65.75 214 GLY A N 1
ATOM 1663 C CA . GLY A 1 214 ? -26.508 0.562 -9.243 1.00 65.75 214 GLY A CA 1
ATOM 1664 C C . GLY A 1 214 ? -25.813 -0.762 -8.901 1.00 65.75 214 GLY A C 1
ATOM 1665 O O . GLY A 1 214 ? -26.379 -1.570 -8.176 1.00 65.75 214 GLY A O 1
ATOM 1666 N N . ASP A 1 215 ? -24.603 -0.998 -9.421 1.00 65.62 215 ASP A N 1
ATOM 1667 C CA . ASP A 1 215 ? -23.868 -2.277 -9.334 1.00 65.62 215 ASP A CA 1
ATOM 1668 C C . ASP A 1 215 ? -22.704 -2.201 -8.312 1.00 65.62 215 ASP A C 1
ATOM 1670 O O . ASP A 1 215 ? -21.612 -2.727 -8.533 1.00 65.62 215 ASP A O 1
ATOM 1674 N N . SER A 1 216 ? -22.888 -1.464 -7.205 1.00 62.41 216 SER A N 1
ATOM 1675 C CA . SER A 1 216 ? -21.838 -1.247 -6.189 1.00 62.41 216 SER A CA 1
ATOM 1676 C C . SER A 1 216 ? -21.388 -2.524 -5.489 1.00 62.41 216 SER A C 1
ATOM 1678 O O . SER A 1 216 ? -20.223 -2.637 -5.101 1.00 62.41 216 SER A O 1
ATOM 1680 N N . ASP A 1 217 ? -22.296 -3.483 -5.344 1.00 66.50 217 ASP A N 1
ATOM 1681 C CA . ASP A 1 217 ? -22.082 -4.667 -4.513 1.00 66.50 217 ASP A CA 1
ATOM 1682 C C . ASP A 1 217 ? -21.096 -5.647 -5.163 1.00 66.50 217 ASP A C 1
ATOM 1684 O O . ASP A 1 217 ? -20.289 -6.267 -4.471 1.00 66.50 217 ASP A O 1
ATOM 1688 N N . ASP A 1 218 ? -21.072 -5.717 -6.498 1.00 67.25 218 ASP A N 1
ATOM 1689 C CA . ASP A 1 218 ? -20.100 -6.524 -7.245 1.00 67.25 218 ASP A CA 1
ATOM 1690 C C . ASP A 1 218 ? -18.677 -5.942 -7.156 1.00 67.25 218 ASP A C 1
ATOM 1692 O O . ASP A 1 218 ? -17.699 -6.692 -7.121 1.00 67.25 218 ASP A O 1
ATOM 1696 N N . LEU A 1 219 ? -18.540 -4.612 -7.082 1.00 65.56 219 LEU A N 1
ATOM 1697 C CA . LEU A 1 219 ? -17.243 -3.926 -6.983 1.00 65.56 219 LEU A CA 1
ATOM 1698 C C . LEU A 1 219 ? -16.605 -4.059 -5.598 1.00 65.56 219 LEU A C 1
ATOM 1700 O O . LEU A 1 219 ? -15.380 -4.105 -5.484 1.00 65.56 219 LEU A O 1
ATOM 1704 N N . LEU A 1 220 ? -17.435 -4.099 -4.558 1.00 75.94 220 LEU A N 1
ATOM 1705 C CA . LEU A 1 220 ? -17.016 -4.267 -3.168 1.00 75.94 220 LEU A CA 1
ATOM 1706 C C . LEU A 1 220 ? -17.047 -5.730 -2.727 1.00 75.94 220 LEU A C 1
ATOM 1708 O O . LEU A 1 220 ? -16.778 -6.032 -1.571 1.00 75.94 220 LEU A O 1
ATOM 1712 N N . LYS A 1 221 ? -17.339 -6.670 -3.626 1.00 82.44 221 LYS A N 1
ATOM 1713 C CA . LYS A 1 221 ? -17.253 -8.085 -3.294 1.00 82.44 221 LYS A CA 1
ATOM 1714 C C . LYS A 1 221 ? -15.819 -8.433 -2.893 1.00 82.44 221 LYS A C 1
ATOM 1716 O O . LYS A 1 221 ? -14.863 -8.056 -3.575 1.00 82.44 221 LYS A O 1
ATOM 1721 N N . LYS A 1 222 ? -15.675 -9.185 -1.796 1.00 84.50 222 LYS A N 1
ATOM 1722 C CA . LYS A 1 222 ? -14.374 -9.708 -1.364 1.00 84.50 222 LYS A CA 1
ATOM 1723 C C . LYS A 1 222 ? -13.698 -10.423 -2.541 1.00 84.50 222 LYS A C 1
ATOM 1725 O O . LYS A 1 222 ? -14.300 -11.289 -3.178 1.00 84.50 222 LYS A O 1
ATOM 1730 N N . SER A 1 223 ? -12.457 -10.040 -2.812 1.00 85.06 223 SER A N 1
ATOM 1731 C CA . SER A 1 223 ? -11.615 -10.601 -3.862 1.00 85.06 223 SER A CA 1
ATOM 1732 C C . SER A 1 223 ? -10.191 -10.650 -3.347 1.00 85.06 223 SER A C 1
ATOM 1734 O O . SER A 1 223 ? -9.672 -9.623 -2.924 1.00 85.06 223 SER A O 1
ATOM 1736 N N . ASP A 1 224 ? -9.557 -11.811 -3.461 1.00 89.38 224 ASP A N 1
ATOM 1737 C CA . ASP A 1 224 ? -8.151 -12.000 -3.096 1.00 89.38 224 ASP A CA 1
ATOM 1738 C C . ASP A 1 224 ? -7.235 -11.857 -4.334 1.00 89.38 224 ASP A C 1
ATOM 1740 O O . ASP A 1 224 ? -6.082 -12.284 -4.340 1.00 89.38 224 ASP A O 1
ATOM 1744 N N . ILE A 1 225 ? -7.759 -11.280 -5.427 1.00 89.19 225 ILE A N 1
ATOM 1745 C CA . ILE A 1 225 ? -7.050 -11.120 -6.702 1.00 89.19 225 ILE A CA 1
ATOM 1746 C C . ILE A 1 225 ? -6.621 -9.666 -6.895 1.00 89.19 225 ILE A C 1
ATOM 1748 O O . ILE A 1 225 ? -7.437 -8.783 -7.175 1.00 89.19 225 ILE A O 1
ATOM 1752 N N . CYS A 1 226 ? -5.316 -9.438 -6.815 1.00 88.88 226 CYS A N 1
ATOM 1753 C CA . CYS A 1 226 ? -4.669 -8.215 -7.266 1.00 88.88 226 CYS A CA 1
ATOM 1754 C C . CYS A 1 226 ? -4.453 -8.267 -8.780 1.00 88.88 226 CYS A C 1
ATOM 1756 O O . CYS A 1 226 ? -4.169 -9.325 -9.340 1.00 88.88 226 CYS A O 1
ATOM 1758 N N . HIS A 1 227 ? -4.479 -7.114 -9.441 1.00 86.50 227 HIS A N 1
ATOM 1759 C CA . HIS A 1 227 ? -4.211 -7.030 -10.878 1.00 86.50 227 HIS A CA 1
ATOM 1760 C C . HIS A 1 227 ? -2.947 -6.226 -11.146 1.00 86.50 227 HIS A C 1
ATOM 1762 O O . HIS A 1 227 ? -2.819 -5.096 -10.667 1.00 86.50 227 HIS A O 1
ATOM 1768 N N . ALA A 1 228 ? -2.035 -6.789 -11.936 1.00 86.75 228 ALA A N 1
ATOM 1769 C CA . ALA A 1 228 ? -0.836 -6.089 -12.368 1.00 86.75 228 ALA A CA 1
ATOM 1770 C C . ALA A 1 228 ? -0.946 -5.603 -13.818 1.00 86.75 228 ALA A C 1
ATOM 1772 O O . ALA A 1 228 ? -1.449 -6.309 -14.693 1.00 86.75 228 ALA A O 1
ATOM 1773 N N . THR A 1 229 ? -0.457 -4.390 -14.066 1.00 83.00 229 THR A N 1
ATOM 1774 C CA . THR A 1 229 ? -0.461 -3.736 -15.380 1.00 83.00 229 THR A CA 1
ATOM 1775 C C . THR A 1 229 ? 0.815 -2.920 -15.589 1.00 83.00 229 THR A C 1
ATOM 1777 O O . THR A 1 229 ? 1.608 -2.754 -14.664 1.00 83.00 229 THR A O 1
ATOM 1780 N N . LEU A 1 230 ? 1.013 -2.401 -16.798 1.00 80.31 230 LEU A N 1
ATOM 1781 C CA . LEU A 1 230 ? 2.065 -1.435 -17.101 1.00 80.31 230 LEU A CA 1
ATOM 1782 C C . LEU A 1 230 ? 1.526 -0.010 -16.975 1.00 80.31 230 LEU A C 1
ATOM 1784 O O . LEU A 1 230 ? 0.452 0.312 -17.480 1.00 80.31 230 LEU A O 1
ATOM 1788 N N . LYS A 1 231 ? 2.294 0.849 -16.311 1.00 78.56 231 LYS A N 1
ATOM 1789 C CA . LYS A 1 231 ? 2.067 2.288 -16.254 1.00 78.56 231 LYS A CA 1
ATOM 1790 C C . LYS A 1 231 ? 2.573 2.935 -17.536 1.00 78.56 231 LYS A C 1
ATOM 1792 O O . LYS A 1 231 ? 3.727 2.735 -17.917 1.00 78.56 231 LYS A O 1
ATOM 1797 N N . GLU A 1 232 ? 1.731 3.738 -18.171 1.00 67.19 232 GLU A N 1
ATOM 1798 C CA . GLU A 1 232 ? 2.102 4.514 -19.354 1.00 67.19 232 GLU A CA 1
ATOM 1799 C C . GLU A 1 232 ? 2.900 5.763 -18.945 1.00 67.19 232 GLU A C 1
ATOM 1801 O O . GLU A 1 232 ? 2.344 6.819 -18.661 1.00 67.19 232 GLU A O 1
ATOM 1806 N N . GLU A 1 233 ? 4.225 5.630 -18.893 1.00 67.06 233 GLU A N 1
ATOM 1807 C CA . GLU A 1 233 ? 5.183 6.718 -18.657 1.00 67.06 233 GLU A CA 1
ATOM 1808 C C . GLU A 1 233 ? 6.396 6.559 -19.584 1.00 67.06 233 GLU A C 1
ATOM 1810 O O . GLU A 1 233 ? 6.577 5.505 -20.199 1.00 67.06 233 GLU A O 1
ATOM 1815 N N . THR A 1 234 ? 7.266 7.578 -19.658 1.00 60.53 234 THR A N 1
ATOM 1816 C CA . THR A 1 234 ? 8.512 7.545 -20.456 1.00 60.53 234 THR A CA 1
ATOM 1817 C C . THR A 1 234 ? 9.332 6.279 -20.188 1.00 60.53 234 THR A C 1
ATOM 1819 O O . THR A 1 234 ? 9.896 5.690 -21.108 1.00 60.53 234 THR A O 1
ATOM 1822 N N . LYS A 1 235 ? 9.332 5.817 -18.931 1.00 66.00 235 LYS A N 1
ATOM 1823 C CA . LYS A 1 235 ? 9.789 4.487 -18.529 1.00 66.00 235 LYS A CA 1
ATOM 1824 C C . LYS A 1 235 ? 8.601 3.691 -18.005 1.00 66.00 235 LYS A C 1
ATOM 1826 O O . LYS A 1 235 ? 8.204 3.864 -16.858 1.00 66.00 235 LYS A O 1
ATOM 1831 N N . MET A 1 236 ? 8.064 2.805 -18.842 1.00 69.50 236 MET A N 1
ATOM 1832 C CA . MET A 1 236 ? 6.992 1.896 -18.436 1.00 69.50 236 MET A CA 1
ATOM 1833 C C . MET A 1 236 ? 7.429 1.068 -17.223 1.00 69.50 236 MET A C 1
ATOM 1835 O O . MET A 1 236 ? 8.424 0.339 -17.292 1.00 69.50 236 MET A O 1
ATOM 1839 N N . CYS A 1 237 ? 6.680 1.172 -16.130 1.00 74.06 237 CYS A N 1
ATOM 1840 C CA . CYS A 1 237 ? 6.883 0.403 -14.909 1.00 74.06 237 CYS A CA 1
ATOM 1841 C C . CYS A 1 237 ? 5.661 -0.471 -14.622 1.00 74.06 237 CYS A C 1
ATOM 1843 O O . CYS A 1 237 ? 4.549 -0.172 -15.051 1.00 74.06 237 CYS A O 1
ATOM 1845 N N . VAL A 1 238 ? 5.867 -1.579 -13.916 1.00 83.25 238 VAL A N 1
ATOM 1846 C CA . VAL A 1 238 ? 4.763 -2.427 -13.464 1.00 83.25 238 VAL A CA 1
ATOM 1847 C C . VAL A 1 238 ? 4.065 -1.739 -12.290 1.00 83.25 238 VAL A C 1
ATOM 1849 O O . VAL A 1 238 ? 4.725 -1.193 -11.410 1.00 83.25 238 VAL A O 1
ATOM 1852 N N . ILE A 1 239 ? 2.736 -1.794 -12.258 1.00 83.25 239 ILE A N 1
ATOM 1853 C CA . ILE A 1 239 ? 1.902 -1.436 -11.107 1.00 83.25 239 ILE A CA 1
ATOM 1854 C C . ILE A 1 239 ? 1.120 -2.674 -10.702 1.00 83.25 239 ILE A C 1
ATOM 1856 O O . ILE A 1 239 ? 0.532 -3.323 -11.565 1.00 83.25 239 ILE A O 1
ATOM 1860 N N . ILE A 1 240 ? 1.040 -2.950 -9.400 1.00 86.19 240 ILE A N 1
ATOM 1861 C CA . ILE A 1 240 ? 0.162 -3.988 -8.856 1.00 86.19 240 ILE A CA 1
ATOM 1862 C C . ILE A 1 240 ? -0.922 -3.318 -8.020 1.00 86.19 240 ILE A C 1
ATOM 1864 O O . ILE A 1 240 ? -0.647 -2.753 -6.964 1.00 86.19 240 ILE A O 1
ATOM 1868 N N . SER A 1 241 ? -2.158 -3.375 -8.508 1.00 82.62 241 SER A N 1
ATOM 1869 C CA . SER A 1 241 ? -3.316 -2.777 -7.849 1.00 82.62 241 SER A CA 1
ATOM 1870 C C . SER A 1 241 ? -3.921 -3.745 -6.840 1.00 82.62 241 SER A C 1
ATOM 1872 O O . SER A 1 241 ? -4.249 -4.882 -7.189 1.00 82.62 241 SER A O 1
ATOM 1874 N N . THR A 1 242 ? -4.107 -3.273 -5.609 1.00 85.62 242 THR A N 1
ATOM 1875 C CA . THR A 1 242 ? -4.861 -3.975 -4.561 1.00 85.62 242 THR A CA 1
ATOM 1876 C C . THR A 1 242 ? -6.327 -4.167 -4.981 1.00 85.62 242 THR A C 1
ATOM 1878 O O . THR A 1 242 ? -6.854 -3.307 -5.702 1.00 85.62 242 THR A O 1
ATOM 1881 N N . PRO A 1 243 ? -7.010 -5.242 -4.539 1.00 85.12 243 PRO A N 1
ATOM 1882 C CA . PRO A 1 243 ? -8.443 -5.397 -4.750 1.00 85.12 243 PRO A CA 1
ATOM 1883 C C . PRO A 1 243 ? -9.221 -4.173 -4.253 1.00 85.12 243 PRO A C 1
ATOM 1885 O O . PRO A 1 243 ? -8.838 -3.516 -3.282 1.00 85.12 243 PRO A O 1
ATOM 1888 N N . MET A 1 244 ? -10.328 -3.848 -4.928 1.00 83.56 244 MET A N 1
ATOM 1889 C CA . MET A 1 244 ? -11.119 -2.653 -4.604 1.00 83.56 244 MET A CA 1
ATOM 1890 C C . MET A 1 244 ? -11.668 -2.707 -3.173 1.00 83.56 244 MET A C 1
ATOM 1892 O O . MET A 1 244 ? -11.607 -1.719 -2.449 1.00 83.56 244 MET A O 1
ATOM 1896 N N . TRP A 1 245 ? -12.140 -3.880 -2.753 1.00 85.94 245 TRP A N 1
ATOM 1897 C CA . TRP A 1 245 ? -12.636 -4.139 -1.404 1.00 85.94 245 TRP A CA 1
ATOM 1898 C C . TRP A 1 245 ? -11.632 -3.752 -0.311 1.00 85.94 245 TRP A C 1
ATOM 1900 O O . TRP A 1 245 ? -11.943 -2.935 0.559 1.00 85.94 245 TRP A O 1
ATOM 1910 N N . SER A 1 246 ? -10.406 -4.273 -0.374 1.00 89.50 246 SER A N 1
ATOM 1911 C CA . SER A 1 246 ? -9.353 -3.941 0.585 1.00 89.50 246 SER A CA 1
ATOM 1912 C C . SER A 1 246 ? -8.898 -2.491 0.436 1.00 89.50 246 SER A C 1
ATOM 1914 O O . SER A 1 246 ? -8.670 -1.825 1.445 1.00 89.50 246 SER A O 1
ATOM 1916 N N . TYR A 1 247 ? -8.851 -1.946 -0.786 1.00 88.00 247 TYR A N 1
ATOM 1917 C CA . TYR A 1 247 ? -8.563 -0.525 -1.006 1.00 88.00 247 TYR A CA 1
ATOM 1918 C C . TYR A 1 247 ? -9.523 0.400 -0.243 1.00 88.00 247 TYR A C 1
ATOM 1920 O O . TYR A 1 247 ? -9.066 1.258 0.513 1.00 88.00 247 TYR A O 1
ATOM 1928 N N . VAL A 1 248 ? -10.835 0.204 -0.381 1.00 87.06 248 VAL A N 1
ATOM 1929 C CA . VAL A 1 248 ? -11.845 1.056 0.270 1.00 87.06 248 VAL A CA 1
ATOM 1930 C C . VAL A 1 248 ? -11.790 0.925 1.797 1.00 87.06 248 VAL A C 1
ATOM 1932 O O . VAL A 1 248 ? -11.915 1.926 2.501 1.00 87.06 248 VAL A O 1
ATOM 1935 N N . ARG A 1 249 ? -11.514 -0.275 2.327 1.00 90.06 249 ARG A N 1
ATOM 1936 C CA . ARG A 1 249 ? -11.295 -0.504 3.770 1.00 90.06 249 ARG A CA 1
ATOM 1937 C C . ARG A 1 249 ? -10.093 0.254 4.306 1.00 90.06 249 ARG A C 1
ATOM 1939 O O . ARG A 1 249 ? -10.186 0.901 5.346 1.00 90.06 249 ARG A O 1
ATOM 1946 N N . MET A 1 250 ? -8.978 0.207 3.583 1.00 89.88 250 MET A N 1
ATOM 1947 C CA . MET A 1 250 ? -7.785 0.961 3.953 1.00 89.88 250 MET A CA 1
ATOM 1948 C C . MET A 1 250 ? -8.058 2.466 3.921 1.00 89.88 250 MET A C 1
ATOM 1950 O O . MET A 1 250 ? -7.689 3.158 4.865 1.00 89.88 250 MET A O 1
ATOM 1954 N N . CYS A 1 251 ? -8.760 2.973 2.900 1.00 86.69 251 CYS A N 1
ATOM 1955 C CA . CYS A 1 251 ? -9.193 4.372 2.855 1.00 86.69 251 CYS A CA 1
ATOM 1956 C C . CYS A 1 251 ? -10.050 4.747 4.067 1.00 86.69 251 CYS A C 1
ATOM 1958 O O . CYS A 1 251 ? -9.775 5.761 4.702 1.00 86.69 251 CYS A O 1
ATOM 1960 N N . TYR A 1 252 ? -11.021 3.908 4.434 1.00 88.88 252 TYR A N 1
ATOM 1961 C CA . TYR A 1 252 ? -11.883 4.150 5.589 1.00 88.88 252 TYR A CA 1
ATOM 1962 C C . TYR A 1 252 ? -11.104 4.218 6.907 1.00 88.88 252 TYR A C 1
ATOM 1964 O O . TYR A 1 252 ? -11.274 5.163 7.679 1.00 88.88 252 TYR A O 1
ATOM 1972 N N . ILE A 1 253 ? -10.213 3.249 7.151 1.00 89.75 253 ILE A N 1
ATOM 1973 C CA . ILE A 1 253 ? -9.362 3.223 8.349 1.00 89.75 253 ILE A CA 1
ATOM 1974 C C . ILE A 1 253 ? -8.504 4.492 8.416 1.00 89.75 253 ILE A C 1
ATOM 1976 O O . ILE A 1 253 ? -8.435 5.138 9.462 1.00 89.75 253 ILE A O 1
ATOM 1980 N N . LEU A 1 254 ? -7.879 4.876 7.299 1.00 86.19 254 LEU A N 1
ATOM 1981 C CA . LEU A 1 254 ? -7.028 6.064 7.222 1.00 86.19 254 LEU A CA 1
ATOM 1982 C C . LEU A 1 254 ? -7.817 7.366 7.398 1.00 86.19 254 LEU A C 1
ATOM 1984 O O . LEU A 1 254 ? -7.339 8.280 8.065 1.00 86.19 254 LEU A O 1
ATOM 1988 N N . GLU A 1 255 ? -9.023 7.457 6.840 1.00 84.94 255 GLU A N 1
ATOM 1989 C CA . GLU A 1 255 ? -9.899 8.613 7.032 1.00 84.94 255 GLU A CA 1
ATOM 1990 C C . GLU A 1 255 ? -10.301 8.754 8.500 1.00 84.94 255 GLU A C 1
ATOM 1992 O O . GLU A 1 255 ? -10.233 9.849 9.059 1.00 84.94 255 GLU A O 1
ATOM 1997 N N . CYS A 1 256 ? -10.634 7.638 9.152 1.00 86.12 256 CYS A N 1
ATOM 1998 C CA . CYS A 1 256 ? -10.984 7.614 10.565 1.00 86.12 256 CYS A CA 1
ATOM 1999 C C . CYS A 1 256 ? -9.821 8.054 11.459 1.00 86.12 256 CYS A C 1
ATOM 2001 O O . CYS A 1 256 ? -10.016 8.899 12.332 1.00 86.12 256 CYS A O 1
ATOM 2003 N N . LEU A 1 257 ? -8.629 7.487 11.252 1.00 84.88 257 LEU A N 1
ATOM 2004 C CA . LEU A 1 257 ? -7.439 7.730 12.077 1.00 84.88 257 LEU A CA 1
ATOM 2005 C C . LEU A 1 257 ? -6.729 9.048 11.771 1.00 84.88 257 LEU A C 1
ATOM 2007 O O . LEU A 1 257 ? -5.844 9.456 12.523 1.00 84.88 257 LEU A O 1
ATOM 2011 N N . GLN A 1 258 ? -7.097 9.694 10.665 1.00 79.69 258 GLN A N 1
ATOM 2012 C CA . GLN A 1 258 ? -6.361 10.808 10.091 1.00 79.69 258 GLN A CA 1
ATOM 2013 C C . GLN A 1 258 ? -4.895 10.436 9.820 1.00 79.69 258 GLN A C 1
ATOM 2015 O O . GLN A 1 258 ? -4.444 9.293 9.938 1.00 79.69 258 GLN A O 1
ATOM 2020 N N . LYS A 1 259 ? -4.117 11.427 9.403 1.00 78.25 259 LYS A N 1
ATOM 2021 C CA . LYS A 1 259 ? -2.713 11.232 9.082 1.00 78.25 259 LYS A CA 1
ATOM 2022 C C . LYS A 1 259 ? -1.880 11.019 10.362 1.00 78.25 259 LYS A C 1
ATOM 2024 O O . LYS A 1 259 ? -1.984 11.836 11.275 1.00 78.25 259 LYS A O 1
ATOM 2029 N N . PRO A 1 260 ? -0.977 10.023 10.407 1.00 78.88 260 PRO A N 1
ATOM 2030 C CA . PRO A 1 260 ? -0.107 9.805 11.560 1.00 78.88 260 PRO A CA 1
ATOM 2031 C C . PRO A 1 260 ? 0.883 10.958 11.757 1.00 78.88 260 PRO A C 1
ATOM 2033 O O . PRO A 1 260 ? 1.691 11.254 10.874 1.00 78.88 260 PRO A O 1
ATOM 2036 N N . ALA A 1 261 ? 0.889 11.573 12.942 1.00 75.00 261 ALA A N 1
ATOM 2037 C CA . ALA A 1 261 ? 1.827 12.657 13.255 1.00 75.00 261 ALA A CA 1
ATOM 2038 C C . ALA A 1 261 ? 3.286 12.195 13.415 1.00 75.00 261 ALA A C 1
ATOM 2040 O O . ALA A 1 261 ? 4.188 13.025 13.362 1.00 75.00 261 ALA A O 1
ATOM 2041 N N . PHE A 1 262 ? 3.531 10.891 13.596 1.00 76.94 262 PHE A N 1
ATOM 2042 C CA . PHE A 1 262 ? 4.890 10.345 13.674 1.00 76.94 262 PHE A CA 1
ATOM 2043 C C . PHE A 1 262 ? 5.578 10.268 12.298 1.00 76.94 262 PHE A C 1
ATOM 2045 O O . PHE A 1 262 ? 6.799 10.147 12.233 1.00 76.94 262 PHE A O 1
ATOM 2052 N N . LEU A 1 263 ? 4.822 10.364 11.194 1.00 75.06 263 LEU A N 1
ATOM 2053 C CA . LEU A 1 263 ? 5.383 10.417 9.844 1.00 75.06 263 LEU A CA 1
ATOM 2054 C C . LEU A 1 263 ? 5.688 11.865 9.443 1.00 75.06 263 LEU A C 1
ATOM 2056 O O . LEU A 1 263 ? 4.825 12.604 8.961 1.00 75.06 263 LEU A O 1
ATOM 2060 N N . SER A 1 264 ? 6.956 12.245 9.575 1.00 68.25 264 SER A N 1
ATOM 2061 C CA . SER A 1 264 ? 7.507 13.500 9.052 1.00 68.25 264 SER A CA 1
ATOM 2062 C C . SER A 1 264 ? 7.752 13.405 7.541 1.00 68.25 264 SER A C 1
ATOM 2064 O O . SER A 1 264 ? 8.891 13.332 7.092 1.00 68.25 264 SER A O 1
ATOM 2066 N N . SER A 1 265 ? 6.683 13.367 6.740 1.00 69.62 265 SER A N 1
ATOM 2067 C CA . SER A 1 265 ? 6.773 13.266 5.274 1.00 69.62 265 SER A CA 1
ATOM 2068 C C . SER A 1 265 ? 6.558 14.620 4.585 1.00 69.62 265 SER A C 1
ATOM 2070 O O . SER A 1 265 ? 5.629 15.356 4.921 1.00 69.62 265 SER A O 1
ATOM 2072 N N . THR A 1 266 ? 7.365 14.947 3.576 1.00 65.50 266 THR A N 1
ATOM 2073 C CA . THR A 1 266 ? 7.160 16.138 2.726 1.00 65.50 266 THR A CA 1
ATOM 2074 C C . THR A 1 266 ? 5.876 16.069 1.905 1.00 65.50 266 THR A C 1
ATOM 2076 O O . THR A 1 266 ? 5.311 17.106 1.589 1.00 65.50 266 THR A O 1
ATOM 2079 N N . LEU A 1 267 ? 5.346 14.869 1.644 1.00 62.19 267 LEU A N 1
ATOM 2080 C CA . LEU A 1 267 ? 4.041 14.675 0.993 1.00 62.19 267 LEU A CA 1
ATOM 2081 C C . LEU A 1 267 ? 2.866 15.096 1.876 1.00 62.19 267 LEU A C 1
ATOM 2083 O O . LEU A 1 267 ? 1.710 15.038 1.472 1.00 62.19 267 LEU A O 1
ATOM 2087 N N . SER A 1 268 ? 3.157 15.416 3.131 1.00 61.16 268 SER A N 1
ATOM 2088 C CA . SER A 1 268 ? 2.172 15.364 4.186 1.00 61.16 268 SER A CA 1
ATOM 2089 C C . SER A 1 268 ? 1.948 16.713 4.869 1.00 61.16 268 SER A C 1
ATOM 2091 O O . SER A 1 268 ? 0.943 16.858 5.568 1.00 61.16 268 SER A O 1
ATOM 2093 N N . ARG A 1 269 ? 2.859 17.683 4.699 1.00 65.38 269 ARG A N 1
ATOM 2094 C CA . ARG A 1 269 ? 2.646 19.097 5.045 1.00 65.38 269 ARG A CA 1
ATOM 2095 C C . ARG A 1 269 ? 3.472 19.981 4.112 1.00 65.38 269 ARG A C 1
ATOM 2097 O O . ARG A 1 269 ? 4.669 19.742 3.952 1.00 65.38 269 ARG A O 1
ATOM 2104 N N . ASP A 1 270 ? 2.856 21.035 3.592 1.00 67.50 270 ASP A N 1
ATOM 2105 C CA . ASP A 1 270 ? 3.496 21.977 2.660 1.00 67.50 270 ASP A CA 1
ATOM 2106 C C . ASP A 1 270 ? 4.634 22.775 3.323 1.00 67.50 270 ASP A C 1
ATOM 2108 O O . ASP A 1 270 ? 5.574 23.220 2.665 1.00 67.50 270 ASP A O 1
ATOM 2112 N N . ASP A 1 271 ? 4.597 22.909 4.652 1.00 74.56 271 ASP A N 1
ATOM 2113 C CA . ASP A 1 271 ? 5.614 23.607 5.434 1.00 74.56 271 ASP A CA 1
ATOM 2114 C C . ASP A 1 271 ? 6.821 22.731 5.805 1.00 74.56 271 ASP A C 1
ATOM 2116 O O . ASP A 1 271 ? 7.806 23.263 6.320 1.00 74.56 271 ASP A O 1
ATOM 2120 N N . MET A 1 272 ? 6.801 21.418 5.526 1.00 72.31 272 MET A N 1
ATOM 2121 C CA . MET A 1 272 ? 7.911 20.523 5.891 1.00 72.31 272 MET A CA 1
ATOM 2122 C C . MET A 1 272 ? 9.221 20.942 5.234 1.00 72.31 272 MET A C 1
ATOM 2124 O O . MET A 1 272 ? 10.255 20.911 5.890 1.00 72.31 272 MET A O 1
ATOM 2128 N N . MET A 1 273 ? 9.195 21.374 3.970 1.00 69.88 273 MET A N 1
ATOM 2129 C CA . MET A 1 273 ? 10.406 21.854 3.295 1.00 69.88 273 MET A CA 1
ATOM 2130 C C . MET A 1 273 ? 10.989 23.075 4.009 1.00 69.88 273 MET A C 1
ATOM 2132 O O . MET A 1 273 ? 12.186 23.114 4.280 1.00 69.88 273 MET A O 1
ATOM 2136 N N . VAL A 1 274 ? 10.144 24.031 4.407 1.00 75.81 274 VAL A N 1
ATOM 2137 C CA . VAL A 1 274 ? 10.574 25.203 5.183 1.00 75.81 274 VAL A CA 1
ATOM 2138 C C . VAL A 1 274 ? 11.122 24.779 6.546 1.00 75.81 274 VAL A C 1
ATOM 2140 O O . VAL A 1 274 ? 12.144 25.300 6.984 1.00 75.81 274 VAL A O 1
ATOM 2143 N N . GLN A 1 275 ? 10.496 23.811 7.217 1.00 73.19 275 GLN A N 1
ATOM 2144 C CA . GLN A 1 275 ? 11.012 23.285 8.480 1.00 73.19 275 GLN A CA 1
ATOM 2145 C C . GLN A 1 275 ? 12.371 22.604 8.297 1.00 73.19 275 GLN A C 1
ATOM 2147 O O . GLN A 1 275 ? 13.296 22.920 9.038 1.00 73.19 275 GLN A O 1
ATOM 2152 N N . PHE A 1 276 ? 12.532 21.755 7.280 1.00 71.62 276 PHE A N 1
ATOM 2153 C CA . PHE A 1 276 ? 13.795 21.080 6.988 1.00 71.62 276 PHE A CA 1
ATOM 2154 C C . PHE A 1 276 ? 14.917 22.061 6.651 1.00 71.62 276 PHE A C 1
ATOM 2156 O O . PHE A 1 276 ? 16.027 21.878 7.137 1.00 71.62 276 PHE A O 1
ATOM 2163 N N . THR A 1 277 ? 14.633 23.152 5.930 1.00 70.31 277 THR A N 1
ATOM 2164 C CA . THR A 1 277 ? 15.652 24.179 5.632 1.00 70.31 277 THR A CA 1
ATOM 2165 C C . THR A 1 277 ? 16.186 24.908 6.869 1.00 70.31 277 THR A C 1
ATOM 2167 O O . THR A 1 277 ? 17.269 25.484 6.809 1.00 70.31 277 THR A O 1
ATOM 2170 N N . LYS A 1 278 ? 15.464 24.884 8.000 1.00 73.06 278 LYS A N 1
ATOM 2171 C CA . LYS A 1 278 ? 15.936 25.473 9.266 1.00 73.06 278 LYS A CA 1
ATOM 2172 C C . LYS A 1 278 ? 16.944 24.581 9.986 1.00 73.06 278 LYS A C 1
ATOM 2174 O O . LYS A 1 278 ? 17.724 25.082 10.795 1.00 73.06 278 LYS A O 1
ATOM 2179 N N . TYR A 1 279 ? 16.925 23.277 9.721 1.00 70.12 279 TYR A N 1
ATOM 2180 C CA . TYR A 1 279 ? 17.851 22.337 10.333 1.00 70.12 279 TYR A CA 1
ATOM 2181 C C . TYR A 1 279 ? 19.144 22.306 9.530 1.00 70.12 279 TYR A C 1
ATOM 2183 O O . TYR A 1 279 ? 19.279 21.540 8.586 1.00 70.12 279 TYR A O 1
ATOM 2191 N N . TYR A 1 280 ? 20.120 23.114 9.936 1.00 63.22 280 TYR A N 1
ATOM 2192 C CA . TYR A 1 280 ? 21.492 22.956 9.467 1.00 63.22 280 TYR A CA 1
ATOM 2193 C C . TYR A 1 280 ? 22.117 21.736 10.145 1.00 63.22 280 TYR A C 1
ATOM 2195 O O . TYR A 1 280 ? 22.677 21.831 11.235 1.00 63.22 280 TYR A O 1
ATOM 2203 N N . SER A 1 281 ? 22.004 20.572 9.508 1.00 73.44 281 SER A N 1
ATOM 2204 C CA . SER A 1 281 ? 22.817 19.419 9.887 1.00 73.44 281 SER A CA 1
ATOM 2205 C C . SER A 1 281 ? 24.210 19.552 9.276 1.00 73.44 281 SER A C 1
ATOM 2207 O O . SER A 1 281 ? 24.351 19.975 8.128 1.00 73.44 281 SER A O 1
ATOM 2209 N N . MET A 1 282 ? 25.244 19.149 10.017 1.00 75.69 282 MET A N 1
ATOM 2210 C CA . MET A 1 282 ? 26.598 19.021 9.459 1.00 75.69 282 MET A CA 1
ATOM 2211 C C . MET A 1 282 ? 26.659 17.963 8.348 1.00 75.69 282 MET A C 1
ATOM 2213 O O . MET A 1 282 ? 27.519 18.040 7.476 1.00 75.69 282 MET A O 1
ATOM 2217 N N . HIS A 1 283 ? 25.738 16.993 8.363 1.00 74.06 283 HIS A N 1
ATOM 2218 C CA . HIS A 1 283 ? 25.687 15.905 7.393 1.00 74.06 283 HIS A CA 1
ATOM 2219 C C . HIS A 1 283 ? 24.251 15.655 6.933 1.00 74.06 283 HIS A C 1
ATOM 2221 O O . HIS A 1 283 ? 23.333 15.555 7.751 1.00 74.06 283 HIS A O 1
ATOM 2227 N N . TYR A 1 284 ? 24.077 15.496 5.626 1.00 76.12 284 TYR A N 1
ATOM 2228 C CA . TYR A 1 284 ? 22.838 15.026 5.020 1.00 76.12 284 TYR A CA 1
ATOM 2229 C C . TYR A 1 284 ? 23.107 13.672 4.381 1.00 76.12 284 TYR A C 1
ATOM 2231 O O . TYR A 1 284 ? 24.061 13.522 3.619 1.00 76.12 284 TYR A O 1
ATOM 2239 N N . VAL A 1 285 ? 22.267 12.691 4.699 1.00 75.06 285 VAL A N 1
ATOM 2240 C CA . VAL A 1 285 ? 22.332 11.354 4.111 1.00 75.06 285 VAL A CA 1
ATOM 2241 C C . VAL A 1 285 ? 21.035 11.125 3.356 1.00 75.06 285 VAL A C 1
ATOM 2243 O O . VAL A 1 285 ? 19.956 11.176 3.941 1.00 75.06 285 VAL A O 1
ATOM 2246 N N . ALA A 1 286 ? 21.148 10.890 2.053 1.00 76.56 286 ALA A N 1
ATOM 2247 C CA . ALA A 1 286 ? 20.043 10.411 1.242 1.00 76.56 286 ALA A CA 1
ATOM 2248 C C . ALA A 1 286 ? 20.144 8.887 1.156 1.00 76.56 286 ALA A C 1
ATOM 2250 O O . ALA A 1 286 ? 21.168 8.356 0.725 1.00 76.56 286 ALA A O 1
ATOM 2251 N N . ILE A 1 287 ? 19.093 8.194 1.587 1.00 78.56 287 ILE A N 1
ATOM 2252 C CA . ILE A 1 287 ? 18.971 6.747 1.413 1.00 78.56 287 ILE A CA 1
ATOM 2253 C C . ILE A 1 287 ? 18.109 6.532 0.175 1.00 78.56 287 ILE A C 1
ATOM 2255 O O . ILE A 1 287 ? 16.894 6.708 0.228 1.00 78.56 287 ILE A O 1
ATOM 2259 N N . ASP A 1 288 ? 18.753 6.188 -0.937 1.00 76.31 288 ASP A N 1
ATOM 2260 C CA . ASP A 1 288 ? 18.063 5.791 -2.159 1.00 76.31 288 ASP A CA 1
ATOM 2261 C C . ASP A 1 288 ? 17.914 4.266 -2.183 1.00 76.31 288 ASP A C 1
ATOM 2263 O O . ASP A 1 288 ? 18.891 3.518 -2.281 1.00 76.31 288 ASP A O 1
ATOM 2267 N N . ALA A 1 289 ? 16.681 3.797 -2.013 1.00 76.88 289 ALA A N 1
ATOM 2268 C CA . ALA A 1 289 ? 16.372 2.380 -1.947 1.00 76.88 289 ALA A CA 1
ATOM 2269 C C . ALA A 1 289 ? 15.924 1.877 -3.323 1.00 76.88 289 ALA A C 1
ATOM 2271 O O . ALA A 1 289 ? 14.768 2.026 -3.725 1.00 76.88 289 ALA A O 1
ATOM 2272 N N . SER A 1 290 ? 16.837 1.213 -4.033 1.00 77.06 290 SER A N 1
ATOM 2273 C CA . SER A 1 290 ? 16.503 0.553 -5.296 1.00 77.06 290 SER A CA 1
ATOM 2274 C C . SER A 1 290 ? 15.448 -0.531 -5.077 1.00 77.06 290 SER A C 1
ATOM 2276 O O . SER A 1 290 ? 15.607 -1.409 -4.226 1.00 77.06 290 SER A O 1
ATOM 2278 N N . LYS A 1 291 ? 14.367 -0.481 -5.866 1.00 81.12 291 LYS A N 1
ATOM 2279 C CA . LYS A 1 291 ? 13.246 -1.433 -5.795 1.00 81.12 291 LYS A CA 1
ATOM 2280 C C . LYS A 1 291 ? 12.703 -1.592 -4.366 1.00 81.12 291 LYS A C 1
ATOM 2282 O O . LYS A 1 291 ? 12.438 -2.715 -3.939 1.00 81.12 291 LYS A O 1
ATOM 2287 N N . PHE A 1 292 ? 12.565 -0.494 -3.617 1.00 85.44 292 PHE A N 1
ATOM 2288 C CA . PHE A 1 292 ? 12.050 -0.517 -2.242 1.00 85.44 292 PHE A CA 1
ATOM 2289 C C . PHE A 1 292 ? 10.779 -1.371 -2.115 1.00 85.44 292 PHE A C 1
ATOM 2291 O O . PHE A 1 292 ? 10.750 -2.325 -1.336 1.00 85.44 292 PHE A O 1
ATOM 2298 N N . ASP A 1 293 ? 9.794 -1.121 -2.984 1.00 86.12 293 ASP A N 1
ATOM 2299 C CA . ASP A 1 293 ? 8.522 -1.845 -3.005 1.00 86.12 293 ASP A CA 1
ATOM 2300 C C . ASP A 1 293 ? 8.692 -3.356 -3.209 1.00 86.12 293 ASP A C 1
ATOM 2302 O O . ASP A 1 293 ? 7.853 -4.129 -2.773 1.00 86.12 293 ASP A O 1
ATOM 2306 N N . HIS A 1 294 ? 9.780 -3.832 -3.818 1.00 89.12 294 HIS A N 1
ATOM 2307 C CA . HIS A 1 294 ? 9.991 -5.265 -4.051 1.00 89.12 294 HIS A CA 1
ATOM 2308 C C . HIS A 1 294 ? 10.550 -5.988 -2.823 1.00 89.12 294 HIS A C 1
ATOM 2310 O O . HIS A 1 294 ? 10.500 -7.216 -2.751 1.00 89.12 294 HIS A O 1
ATOM 2316 N N . ASN A 1 295 ? 11.125 -5.244 -1.879 1.00 89.31 295 ASN A N 1
ATOM 2317 C CA . ASN A 1 295 ? 11.894 -5.794 -0.767 1.00 89.31 295 ASN A CA 1
ATOM 2318 C C . ASN A 1 295 ? 11.166 -5.677 0.578 1.00 89.31 295 ASN A C 1
ATOM 2320 O O . ASN A 1 295 ? 11.694 -6.112 1.597 1.00 89.31 295 ASN A O 1
ATOM 2324 N N . VAL A 1 296 ? 9.947 -5.139 0.614 1.00 90.56 296 VAL A N 1
ATOM 2325 C CA . VAL A 1 296 ? 9.156 -5.098 1.850 1.00 90.56 296 VAL A CA 1
ATOM 2326 C C . VAL A 1 296 ? 8.703 -6.519 2.226 1.00 90.56 296 VAL A C 1
ATOM 2328 O O . VAL A 1 296 ? 8.047 -7.175 1.417 1.00 90.56 296 VAL A O 1
ATOM 2331 N N . PRO A 1 297 ? 9.019 -7.033 3.428 1.00 92.25 297 PRO A N 1
ATOM 2332 C CA . PRO A 1 297 ? 8.538 -8.345 3.843 1.00 92.25 297 PRO A CA 1
ATOM 2333 C C . PRO A 1 297 ? 7.024 -8.353 4.043 1.00 92.25 297 PRO A C 1
ATOM 2335 O O . PRO A 1 297 ? 6.476 -7.443 4.663 1.00 92.25 297 PRO A O 1
ATOM 2338 N N . LYS A 1 298 ? 6.353 -9.445 3.659 1.00 92.88 298 LYS A N 1
ATOM 2339 C CA . LYS A 1 298 ? 4.929 -9.625 3.984 1.00 92.88 298 LYS A CA 1
ATOM 2340 C C . LYS A 1 298 ? 4.667 -9.618 5.492 1.00 92.88 298 LYS A C 1
ATOM 2342 O O . LYS A 1 298 ? 3.662 -9.065 5.932 1.00 92.88 298 LYS A O 1
ATOM 2347 N N . TRP A 1 299 ? 5.579 -10.181 6.292 1.00 93.31 299 TRP A N 1
ATOM 2348 C CA . TRP A 1 299 ? 5.439 -10.172 7.751 1.00 93.31 299 TRP A CA 1
ATOM 2349 C C . TRP A 1 299 ? 5.373 -8.748 8.312 1.00 93.31 299 TRP A C 1
ATOM 2351 O O . TRP A 1 299 ? 4.637 -8.530 9.263 1.00 93.31 299 TRP A O 1
ATOM 2361 N N . LEU A 1 300 ? 6.063 -7.772 7.707 1.00 93.38 300 LEU A N 1
ATOM 2362 C CA . LEU A 1 300 ? 6.023 -6.386 8.174 1.00 93.38 300 LEU A CA 1
ATOM 2363 C C . LEU A 1 300 ? 4.624 -5.797 8.000 1.00 93.38 300 LEU A C 1
ATOM 2365 O O . LEU A 1 300 ? 4.109 -5.159 8.911 1.00 93.38 300 LEU A O 1
ATOM 2369 N N . LEU A 1 301 ? 3.982 -6.054 6.860 1.00 92.81 301 LEU A N 1
ATOM 2370 C CA . LEU A 1 301 ? 2.612 -5.604 6.616 1.00 92.81 301 LEU A CA 1
ATOM 2371 C C . LEU A 1 301 ? 1.635 -6.231 7.620 1.00 92.81 301 LEU A C 1
ATOM 2373 O O . LEU A 1 301 ? 0.778 -5.534 8.160 1.00 92.81 301 LEU A O 1
ATOM 2377 N N . LYS A 1 302 ? 1.801 -7.525 7.922 1.00 94.19 302 LYS A N 1
ATOM 2378 C CA . LYS A 1 302 ? 0.997 -8.218 8.941 1.00 94.19 302 LYS A CA 1
ATOM 2379 C C . LYS A 1 302 ? 1.236 -7.652 10.340 1.00 94.19 302 LYS A C 1
ATOM 2381 O O . LYS A 1 302 ? 0.271 -7.386 11.055 1.00 94.19 302 LYS A O 1
ATOM 2386 N N . ASP A 1 303 ? 2.490 -7.419 10.719 1.00 95.06 303 ASP A N 1
ATOM 2387 C CA . ASP A 1 303 ? 2.851 -6.864 12.026 1.00 95.06 303 ASP A CA 1
ATOM 2388 C C . ASP A 1 303 ? 2.324 -5.418 12.162 1.00 95.06 303 ASP A C 1
ATOM 2390 O O . ASP A 1 303 ? 1.820 -5.049 13.222 1.00 95.06 303 ASP A O 1
ATOM 2394 N N . MET A 1 304 ? 2.324 -4.622 11.083 1.00 94.31 304 MET A N 1
ATOM 2395 C CA . MET A 1 304 ? 1.704 -3.289 11.049 1.00 94.31 304 MET A CA 1
ATOM 2396 C C . MET A 1 304 ? 0.192 -3.338 11.306 1.00 94.31 304 MET A C 1
ATOM 2398 O O . MET A 1 304 ? -0.295 -2.612 12.176 1.00 94.31 304 M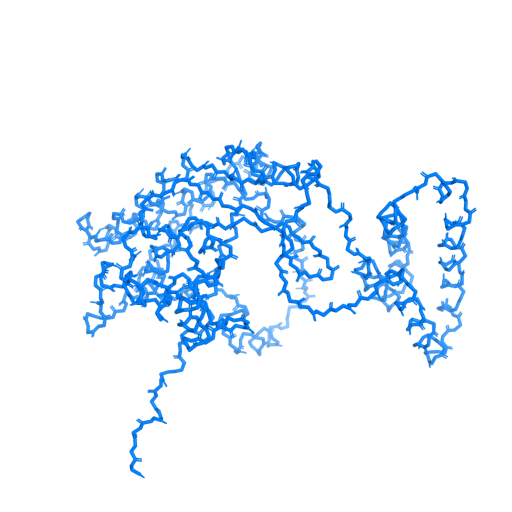ET A O 1
ATOM 2402 N N . TRP A 1 305 ? -0.553 -4.191 10.590 1.00 95.56 305 TRP A N 1
ATOM 2403 C CA . TRP A 1 305 ? -1.998 -4.340 10.805 1.00 95.56 305 TRP A CA 1
ATOM 2404 C C . TRP A 1 305 ? -2.316 -4.888 12.195 1.00 95.56 305 TRP A C 1
ATOM 2406 O O . TRP A 1 305 ? -3.224 -4.388 12.853 1.00 95.56 305 TRP A O 1
ATOM 2416 N N . THR A 1 306 ? -1.528 -5.847 12.680 1.00 96.56 306 THR A N 1
ATOM 2417 C CA . THR A 1 306 ? -1.686 -6.447 14.014 1.00 96.56 306 THR A CA 1
ATOM 2418 C C . THR A 1 306 ? -1.444 -5.425 15.127 1.00 96.56 306 THR A C 1
ATOM 2420 O O . THR A 1 306 ? -2.224 -5.337 16.080 1.00 96.56 306 THR A O 1
ATOM 2423 N N . ALA A 1 307 ? -0.398 -4.604 15.004 1.00 96.69 307 ALA A N 1
ATOM 2424 C CA . ALA A 1 307 ? -0.110 -3.538 15.957 1.00 96.69 307 ALA A CA 1
ATOM 2425 C C . ALA A 1 307 ? -1.207 -2.461 15.946 1.00 96.69 307 ALA A C 1
ATOM 2427 O O . ALA A 1 307 ? -1.672 -2.038 17.008 1.00 96.69 307 ALA A O 1
ATOM 2428 N N . LEU A 1 308 ? -1.684 -2.062 14.759 1.00 95.31 308 LEU A N 1
ATOM 2429 C CA . LEU A 1 308 ? -2.783 -1.102 14.634 1.00 95.31 308 LEU A CA 1
ATOM 2430 C C . LEU A 1 308 ? -4.078 -1.641 15.249 1.00 95.31 308 LEU A C 1
ATOM 2432 O O . LEU A 1 308 ? -4.735 -0.954 16.030 1.00 95.31 308 LEU A O 1
ATOM 2436 N N . ARG A 1 309 ? -4.418 -2.892 14.939 1.00 96.56 309 ARG A N 1
ATOM 2437 C CA . ARG A 1 309 ? -5.560 -3.616 15.498 1.00 96.56 309 ARG A CA 1
ATOM 2438 C C . ARG A 1 309 ? -5.511 -3.666 17.020 1.00 96.56 309 ARG A C 1
ATOM 2440 O O . ARG A 1 309 ? -6.514 -3.399 17.675 1.00 96.56 309 ARG A O 1
ATOM 2447 N N . THR A 1 310 ? -4.345 -3.966 17.588 1.00 97.56 310 THR A N 1
ATOM 2448 C CA . THR A 1 310 ? -4.135 -4.006 19.043 1.00 97.56 310 THR A CA 1
ATOM 2449 C C . THR A 1 310 ? -4.354 -2.628 19.668 1.00 97.56 310 THR A C 1
ATOM 2451 O O . THR A 1 310 ? -5.086 -2.502 20.648 1.00 97.56 310 THR A O 1
ATOM 2454 N N . ALA A 1 311 ? -3.790 -1.574 19.072 1.00 95.81 311 ALA A N 1
ATOM 2455 C CA . ALA A 1 311 ? -3.982 -0.201 19.537 1.00 95.81 311 ALA A CA 1
ATOM 2456 C C . ALA A 1 311 ? -5.456 0.245 19.469 1.00 95.81 311 ALA A C 1
ATOM 2458 O O . ALA A 1 311 ? -5.954 0.879 20.400 1.00 95.81 311 ALA A O 1
ATOM 2459 N N . LEU A 1 312 ? -6.167 -0.115 18.395 1.00 94.69 312 LEU A N 1
ATOM 2460 C CA . LEU A 1 312 ? -7.601 0.138 18.235 1.00 94.69 312 LEU A CA 1
ATOM 2461 C C . LEU A 1 312 ? -8.441 -0.616 19.269 1.00 94.69 312 LEU A C 1
ATOM 2463 O O . LEU A 1 312 ? -9.311 -0.005 19.886 1.00 94.69 312 LEU A O 1
ATOM 2467 N N . SER A 1 313 ? -8.165 -1.903 19.493 1.00 96.06 313 SER A N 1
ATOM 2468 C CA . SER A 1 313 ? -8.886 -2.708 20.485 1.00 96.06 313 SER A CA 1
ATOM 2469 C C . SER A 1 313 ? -8.682 -2.165 21.900 1.00 96.06 313 SER A C 1
ATOM 2471 O O . SER A 1 313 ? -9.649 -1.955 22.628 1.00 96.06 313 SER A O 1
ATOM 2473 N N . ASN A 1 314 ? -7.447 -1.808 22.262 1.00 95.88 314 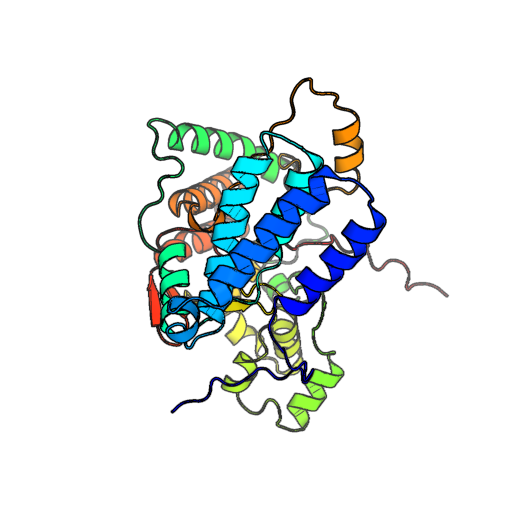ASN A N 1
ATOM 2474 C CA . ASN A 1 314 ? -7.154 -1.212 23.567 1.00 95.88 314 ASN A CA 1
ATOM 2475 C C . ASN A 1 314 ? -7.906 0.109 23.798 1.00 95.88 314 ASN A C 1
ATOM 2477 O O . ASN A 1 314 ? -8.246 0.429 24.935 1.00 95.88 314 ASN A O 1
ATOM 2481 N N . ARG A 1 315 ? -8.163 0.890 22.738 1.00 93.06 315 ARG A N 1
ATOM 2482 C CA . ARG A 1 315 ? -8.854 2.182 22.847 1.00 93.06 315 ARG A CA 1
ATOM 2483 C C . ARG A 1 315 ? -10.378 2.074 22.756 1.00 93.06 315 ARG A C 1
ATOM 2485 O O . ARG A 1 315 ? -11.069 2.814 23.450 1.00 93.06 315 ARG A O 1
ATOM 2492 N N . PHE A 1 316 ? -10.899 1.223 21.876 1.00 91.50 316 PHE A N 1
ATOM 2493 C CA . PHE A 1 316 ? -12.321 1.198 21.501 1.00 91.50 316 PHE A CA 1
ATOM 2494 C C . PHE A 1 316 ? -13.024 -0.135 21.784 1.00 91.50 316 PHE A C 1
ATOM 2496 O O . PHE A 1 316 ? -14.238 -0.229 21.603 1.00 91.50 316 PHE A O 1
ATOM 2503 N N . GLY A 1 317 ? -12.283 -1.149 22.227 1.00 93.75 317 GLY A N 1
ATOM 2504 C CA . GLY A 1 317 ? -12.759 -2.506 22.462 1.00 93.75 317 GLY A CA 1
ATOM 2505 C C . GLY A 1 317 ? -12.760 -3.391 21.213 1.00 93.75 317 GLY A C 1
ATOM 2506 O O . GLY A 1 317 ? -12.830 -2.925 20.076 1.00 93.75 317 GLY A O 1
ATOM 2507 N N . GLU A 1 318 ? -12.753 -4.703 21.452 1.00 94.25 318 GLU A N 1
ATOM 2508 C CA . GLU A 1 318 ? -12.759 -5.774 20.439 1.00 94.25 318 GLU A CA 1
ATOM 2509 C C . GLU A 1 318 ? -13.946 -5.705 19.461 1.00 94.25 318 GLU A C 1
ATOM 2511 O O . GLU A 1 318 ? -13.869 -6.157 18.321 1.00 94.25 318 GLU A O 1
ATOM 2516 N N . GLY A 1 319 ? -15.070 -5.126 19.893 1.00 91.75 319 GLY A N 1
ATOM 2517 C CA . GLY A 1 319 ? -16.281 -5.012 19.079 1.00 91.75 319 GLY A CA 1
ATOM 2518 C C . GLY A 1 319 ? -16.243 -3.910 18.018 1.00 91.75 319 GLY A C 1
ATOM 2519 O O . GLY A 1 319 ? -17.175 -3.833 17.217 1.00 91.75 319 GLY A O 1
ATOM 2520 N N . ASN A 1 320 ? -15.221 -3.050 18.015 1.00 92.56 320 ASN A N 1
ATOM 2521 C CA . ASN A 1 320 ? -15.156 -1.893 17.130 1.00 92.56 320 ASN A CA 1
ATOM 2522 C C . ASN A 1 320 ? -14.984 -2.296 15.651 1.00 92.56 320 ASN A C 1
ATOM 2524 O O . ASN A 1 320 ? -14.221 -3.202 15.322 1.00 92.56 320 ASN A O 1
ATOM 2528 N N . GLU A 1 321 ? -15.662 -1.587 14.743 1.00 93.12 321 GLU A N 1
ATOM 2529 C CA . GLU A 1 321 ? -15.609 -1.858 13.299 1.00 93.12 321 GLU A CA 1
ATOM 2530 C C . GLU A 1 321 ? -14.179 -1.800 12.737 1.00 93.12 321 GLU A C 1
ATOM 2532 O O . GLU A 1 321 ? -13.786 -2.682 11.977 1.00 93.12 321 GLU A O 1
ATOM 2537 N N . LEU A 1 322 ? -13.360 -0.833 13.167 1.00 93.12 322 LEU A N 1
ATOM 2538 C CA . LEU A 1 322 ? -11.98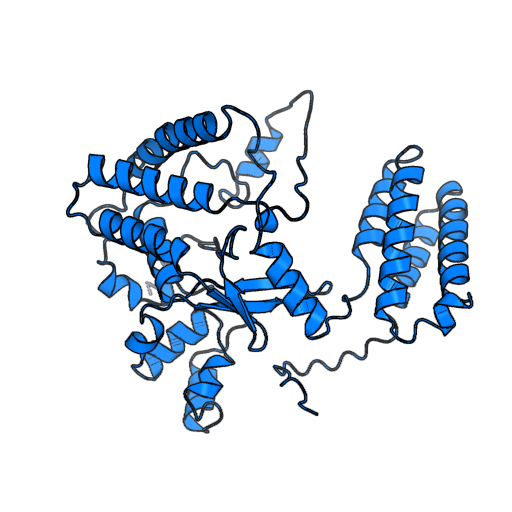2 -0.688 12.686 1.00 93.12 322 LEU A CA 1
ATOM 2539 C C . LEU A 1 322 ? -11.093 -1.871 13.095 1.00 93.12 322 LEU A C 1
ATOM 2541 O O . LEU A 1 322 ? -10.200 -2.248 12.341 1.00 93.12 322 LEU A O 1
ATOM 2545 N N . VAL A 1 323 ? -11.346 -2.476 14.262 1.00 95.75 323 VAL A N 1
ATOM 2546 C CA . VAL A 1 323 ? -10.629 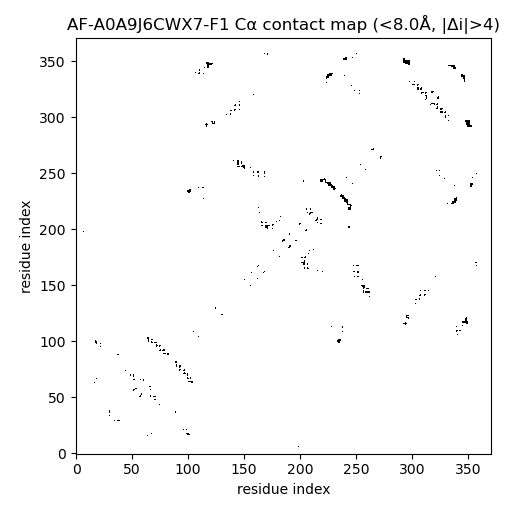-3.680 14.724 1.00 95.75 323 VAL A CA 1
ATOM 2547 C C . VAL A 1 323 ? -10.898 -4.836 13.763 1.00 95.75 323 VAL A C 1
ATOM 2549 O O . VAL A 1 323 ? -9.951 -5.439 13.260 1.00 95.75 323 VAL A O 1
ATOM 2552 N N . ARG A 1 324 ? -12.174 -5.075 13.431 1.00 95.75 324 ARG A N 1
ATOM 2553 C CA . ARG A 1 324 ? -12.581 -6.133 12.492 1.00 95.75 324 ARG A CA 1
ATOM 2554 C C . ARG A 1 324 ? -12.003 -5.918 11.096 1.00 95.75 324 ARG A C 1
ATOM 2556 O O . ARG A 1 324 ? -11.526 -6.862 10.480 1.00 95.75 324 ARG A O 1
ATOM 2563 N N . LEU A 1 325 ? -12.007 -4.676 10.606 1.00 94.38 325 LEU A N 1
ATOM 2564 C CA . LEU A 1 325 ? -11.433 -4.361 9.296 1.00 94.38 325 LEU A CA 1
ATOM 2565 C C . LEU A 1 325 ? -9.922 -4.623 9.244 1.00 94.38 325 LEU A C 1
ATOM 2567 O O . LEU A 1 325 ? -9.434 -5.111 8.227 1.00 94.38 325 LEU A O 1
ATOM 2571 N N . CYS A 1 326 ? -9.182 -4.340 10.321 1.00 95.44 326 CYS A N 1
ATOM 2572 C CA . CYS A 1 326 ? -7.761 -4.682 10.402 1.00 95.44 326 CYS A CA 1
ATOM 2573 C C . CYS A 1 326 ? -7.525 -6.200 10.429 1.00 95.44 326 CYS A C 1
ATOM 2575 O O . CYS A 1 326 ? -6.610 -6.667 9.753 1.00 95.44 326 CYS A O 1
ATOM 2577 N N . ASP A 1 327 ? -8.335 -6.960 11.178 1.00 95.69 327 ASP A N 1
ATOM 2578 C CA . ASP A 1 327 ? -8.250 -8.429 11.212 1.00 95.69 327 ASP A CA 1
ATOM 2579 C C . ASP A 1 327 ? -8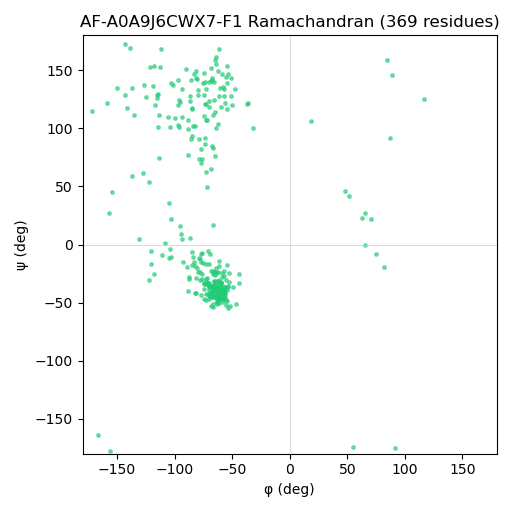.490 -9.017 9.810 1.00 95.69 327 ASP A C 1
ATOM 2581 O O . ASP A 1 327 ? -7.691 -9.824 9.327 1.00 95.69 327 ASP A O 1
ATOM 2585 N N . ASP A 1 328 ? -9.521 -8.537 9.109 1.00 94.06 328 ASP A N 1
ATOM 2586 C CA . ASP A 1 328 ? -9.818 -8.976 7.748 1.00 94.06 328 ASP A CA 1
ATOM 2587 C C . ASP A 1 328 ? -8.683 -8.653 6.763 1.00 94.06 328 ASP A C 1
ATOM 2589 O O . ASP A 1 328 ? -8.301 -9.511 5.969 1.00 94.06 328 ASP A O 1
ATOM 2593 N N . LEU A 1 329 ? -8.141 -7.427 6.801 1.00 93.25 329 LEU A N 1
ATOM 2594 C CA . LEU A 1 329 ? -7.033 -7.011 5.930 1.00 93.25 329 LEU A CA 1
ATOM 2595 C C . LEU A 1 329 ? -5.756 -7.809 6.212 1.00 93.25 329 LEU A C 1
ATOM 2597 O O . LEU A 1 329 ? -5.016 -8.137 5.287 1.00 93.25 329 LEU A O 1
ATOM 2601 N N . CYS A 1 330 ? -5.493 -8.131 7.481 1.00 94.00 330 CYS A N 1
ATOM 2602 C CA . CYS A 1 330 ? -4.346 -8.944 7.870 1.00 94.00 330 CYS A CA 1
ATOM 2603 C C . CYS A 1 330 ? -4.480 -10.384 7.356 1.00 94.00 330 CYS A C 1
ATOM 2605 O O . CYS A 1 330 ? -3.510 -10.933 6.831 1.00 94.00 330 CYS A O 1
ATOM 2607 N N . GLY A 1 331 ? -5.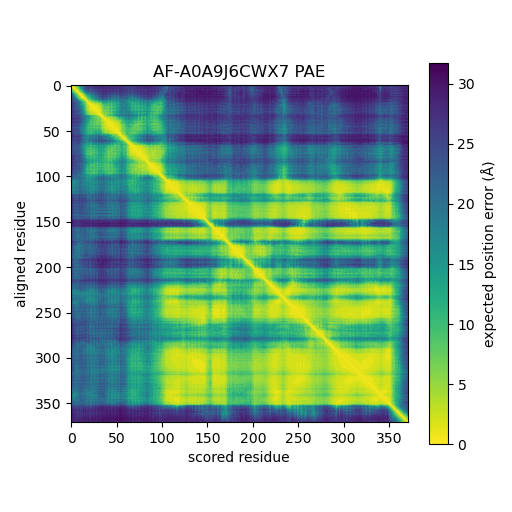677 -10.971 7.471 1.00 93.19 331 GLY A N 1
ATOM 2608 C CA . GLY A 1 331 ? -5.973 -12.308 6.955 1.00 93.19 331 GLY A CA 1
ATOM 2609 C C . GLY A 1 331 ? -5.905 -12.385 5.429 1.00 93.19 331 GLY A C 1
ATOM 2610 O O . GLY A 1 331 ? -5.353 -13.336 4.888 1.00 93.19 331 GLY A O 1
ATOM 2611 N N . GLU A 1 332 ? -6.386 -11.354 4.729 1.00 92.88 332 GLU A N 1
ATOM 2612 C CA . GLU A 1 332 ? -6.381 -11.298 3.261 1.00 92.88 332 GLU A CA 1
ATOM 2613 C C . GLU A 1 332 ? -4.971 -11.473 2.671 1.00 92.88 332 GLU A C 1
ATOM 2615 O O . GLU A 1 332 ? -4.800 -12.181 1.682 1.00 92.88 332 GLU A O 1
ATOM 2620 N N . LEU A 1 333 ? -3.937 -10.916 3.319 1.00 92.62 333 LEU A N 1
ATOM 2621 C CA . LEU A 1 333 ? -2.538 -11.010 2.870 1.00 92.62 333 LEU A CA 1
ATOM 2622 C C . LEU A 1 333 ? -2.021 -12.454 2.713 1.00 92.62 333 LEU A C 1
ATOM 2624 O O . LEU A 1 333 ? -1.031 -12.674 2.005 1.00 92.62 333 LEU A O 1
ATOM 2628 N N . ASP A 1 334 ? -2.628 -13.436 3.380 1.00 93.81 334 ASP A N 1
ATOM 2629 C CA . ASP A 1 334 ? -2.209 -14.837 3.284 1.00 93.81 334 ASP A CA 1
ATOM 2630 C C . ASP A 1 334 ? -2.692 -15.515 1.995 1.00 93.81 334 ASP A C 1
ATOM 2632 O O . ASP A 1 334 ? -1.964 -16.350 1.444 1.00 93.81 334 ASP A O 1
ATOM 2636 N N . ASP A 1 335 ? -3.846 -15.084 1.482 1.00 94.38 335 ASP A N 1
ATOM 2637 C CA . ASP A 1 335 ? -4.540 -15.691 0.343 1.00 94.38 335 ASP A CA 1
ATOM 2638 C C . ASP A 1 335 ? -4.392 -14.888 -0.962 1.00 94.38 335 ASP A C 1
ATOM 2640 O O . ASP A 1 335 ? -4.822 -15.347 -2.022 1.00 94.38 335 ASP A O 1
ATOM 2644 N N . LEU A 1 336 ? -3.747 -13.714 -0.916 1.00 93.88 336 LEU A N 1
ATOM 2645 C CA . LEU A 1 336 ? -3.583 -12.852 -2.086 1.00 93.88 336 LEU A CA 1
ATOM 2646 C C . LEU A 1 336 ? -2.863 -13.541 -3.258 1.00 93.88 336 LEU A C 1
ATOM 2648 O O . LEU A 1 336 ? -1.793 -14.153 -3.133 1.00 93.88 336 LEU A O 1
ATOM 2652 N N . VAL A 1 337 ? -3.420 -13.327 -4.447 1.00 95.25 337 VAL A N 1
ATOM 2653 C CA . VAL A 1 337 ? -2.876 -13.754 -5.735 1.00 95.25 337 VAL A CA 1
ATOM 2654 C C . VAL A 1 337 ? -2.780 -12.551 -6.665 1.00 95.25 337 VAL A C 1
ATOM 2656 O O . VAL A 1 337 ? -3.696 -11.743 -6.765 1.00 95.25 337 VAL A O 1
ATOM 2659 N N . ILE A 1 338 ? -1.670 -12.442 -7.386 1.00 93.31 338 ILE A N 1
ATOM 2660 C CA . ILE A 1 338 ? -1.457 -11.426 -8.411 1.00 93.31 338 ILE A CA 1
ATOM 2661 C C . ILE A 1 338 ? -1.767 -12.027 -9.778 1.00 93.31 338 ILE A C 1
ATOM 2663 O O . ILE A 1 338 ? -1.127 -12.991 -10.203 1.00 93.31 338 ILE A O 1
ATOM 2667 N N . GLU A 1 339 ? -2.737 -11.446 -10.474 1.00 91.81 339 GLU A N 1
ATOM 2668 C CA . GLU A 1 339 ? -3.066 -11.781 -11.851 1.00 91.81 339 GLU A CA 1
ATOM 2669 C C . GLU A 1 339 ? -2.378 -10.812 -12.819 1.00 91.81 339 GLU A C 1
ATOM 2671 O O . GLU A 1 339 ? -2.544 -9.591 -12.740 1.00 91.81 339 GLU A O 1
ATOM 2676 N N . VAL A 1 340 ? -1.607 -11.367 -13.753 1.00 90.56 340 VAL A N 1
ATOM 2677 C CA . VAL A 1 340 ? -0.893 -10.621 -14.791 1.00 90.56 340 VAL A CA 1
ATOM 2678 C C . VAL A 1 340 ? -0.939 -11.390 -16.101 1.00 90.56 340 VAL A C 1
ATOM 2680 O O . VAL A 1 340 ? -0.423 -12.499 -16.195 1.00 90.56 340 VAL A O 1
ATOM 2683 N N . LEU A 1 341 ? -1.561 -10.809 -17.131 1.00 84.50 341 LEU A N 1
ATOM 2684 C CA . LEU A 1 341 ? -1.641 -11.411 -18.470 1.00 84.50 341 LEU A CA 1
ATOM 2685 C C . LEU A 1 341 ? -2.075 -12.895 -18.412 1.00 84.50 341 LEU A C 1
ATOM 2687 O O . LEU A 1 341 ? -1.440 -13.762 -19.012 1.00 84.50 341 LEU A O 1
ATOM 2691 N N . GLY A 1 342 ? -3.110 -13.205 -17.623 1.00 84.25 342 GLY A N 1
ATOM 2692 C CA . GLY A 1 342 ? -3.644 -14.561 -17.421 1.00 84.25 342 GLY A CA 1
ATOM 2693 C C . GLY A 1 342 ? -2.806 -15.492 -16.530 1.00 84.25 342 GLY A C 1
ATOM 2694 O O . GLY A 1 342 ? -3.275 -16.572 -16.182 1.00 84.25 342 GLY A O 1
ATOM 2695 N N . ALA A 1 343 ? -1.593 -15.102 -16.134 1.00 89.56 343 ALA A N 1
ATOM 2696 C CA . ALA A 1 343 ? -0.818 -15.821 -15.129 1.00 89.56 343 ALA A CA 1
ATOM 2697 C C . ALA A 1 343 ? -1.278 -15.425 -13.722 1.00 89.56 343 ALA A C 1
ATOM 2699 O O . ALA A 1 343 ? -1.575 -14.259 -13.468 1.00 89.56 343 ALA A O 1
ATOM 2700 N N . ARG A 1 344 ? -1.290 -16.393 -12.803 1.00 95.31 344 ARG A N 1
ATOM 2701 C CA . ARG A 1 344 ? -1.595 -16.194 -11.382 1.00 95.31 344 ARG A CA 1
ATOM 2702 C C . ARG A 1 344 ? -0.368 -16.510 -10.543 1.00 95.31 344 ARG A C 1
ATOM 2704 O O . ARG A 1 344 ? 0.210 -17.586 -10.677 1.00 95.31 344 ARG A O 1
ATOM 2711 N N . ILE A 1 345 ? 0.039 -15.563 -9.709 1.00 96.44 345 ILE A N 1
ATOM 2712 C CA . ILE A 1 345 ? 1.261 -15.627 -8.905 1.00 96.44 345 ILE A CA 1
ATOM 2713 C C . ILE A 1 345 ? 0.877 -15.421 -7.442 1.00 96.44 345 ILE A C 1
ATOM 2715 O O . ILE A 1 345 ? 0.206 -14.446 -7.118 1.00 96.44 345 ILE A O 1
ATOM 2719 N N . LYS A 1 346 ? 1.287 -16.325 -6.553 1.00 96.25 346 LYS A N 1
ATOM 2720 C CA . LYS A 1 346 ? 1.030 -16.182 -5.115 1.00 96.25 346 LYS A CA 1
ATOM 2721 C C . LYS A 1 346 ? 1.792 -14.980 -4.547 1.00 96.25 346 LYS A C 1
ATOM 2723 O O . LYS A 1 346 ? 2.944 -14.757 -4.910 1.00 96.25 346 LYS A O 1
ATOM 2728 N N . TYR A 1 347 ? 1.159 -14.227 -3.652 1.00 95.38 347 TYR A N 1
ATOM 2729 C CA . TYR A 1 347 ? 1.781 -13.098 -2.969 1.00 95.38 347 TYR A CA 1
ATOM 2730 C C . TYR A 1 347 ? 2.574 -13.541 -1.721 1.00 95.38 347 TYR A C 1
ATOM 2732 O O . TYR A 1 347 ? 2.027 -14.079 -0.749 1.00 95.38 347 TYR A O 1
ATOM 2740 N N . GLU A 1 348 ? 3.886 -13.306 -1.735 1.00 95.38 348 GLU A N 1
ATOM 2741 C CA . GLU A 1 348 ? 4.811 -13.741 -0.676 1.00 95.38 348 GLU A CA 1
ATOM 2742 C C . GLU A 1 348 ? 5.577 -12.575 -0.043 1.00 95.38 348 GLU A C 1
ATOM 2744 O O . GLU A 1 348 ? 5.863 -12.618 1.155 1.00 95.38 348 GLU A O 1
ATOM 2749 N N . LYS A 1 349 ? 5.854 -11.514 -0.810 1.00 94.38 349 LYS A N 1
ATOM 2750 C CA . LYS A 1 349 ? 6.513 -10.285 -0.350 1.00 94.38 349 LYS A CA 1
ATOM 2751 C C . LYS A 1 349 ? 6.174 -9.082 -1.234 1.00 94.38 349 LYS A C 1
ATOM 2753 O O . LYS A 1 349 ? 5.456 -9.190 -2.222 1.00 94.38 349 LYS A O 1
ATOM 2758 N N . GLY A 1 350 ? 6.772 -7.948 -0.895 1.00 91.25 350 GLY A N 1
ATOM 2759 C CA . GLY A 1 350 ? 6.710 -6.697 -1.629 1.00 91.25 350 GLY A CA 1
ATOM 2760 C C . GLY A 1 350 ? 5.525 -5.839 -1.206 1.00 91.25 350 GLY A C 1
ATOM 2761 O O . GLY A 1 350 ? 4.456 -6.336 -0.877 1.00 91.25 350 GLY A O 1
ATOM 2762 N N . LEU A 1 351 ? 5.693 -4.527 -1.216 1.00 89.75 351 LEU A N 1
ATOM 2763 C CA . LEU A 1 351 ? 4.602 -3.583 -1.080 1.00 89.75 351 LEU A CA 1
ATOM 2764 C C . LEU A 1 351 ? 3.809 -3.596 -2.386 1.00 89.75 351 LEU A C 1
ATOM 2766 O O . LEU A 1 351 ? 4.361 -3.333 -3.451 1.00 89.75 351 LEU A O 1
ATOM 2770 N N . LEU A 1 352 ? 2.521 -3.919 -2.316 1.00 86.31 352 LEU A N 1
ATOM 2771 C CA . LEU A 1 352 ? 1.617 -3.688 -3.440 1.00 86.31 352 LEU A CA 1
ATOM 2772 C C . LEU A 1 352 ? 1.437 -2.183 -3.605 1.00 86.31 352 LEU A C 1
ATOM 2774 O O . LEU A 1 352 ? 1.542 -1.458 -2.615 1.00 86.31 352 LEU A O 1
ATOM 2778 N N . THR A 1 353 ? 1.159 -1.696 -4.816 1.00 67.12 353 THR A N 1
ATOM 2779 C CA . THR A 1 353 ? 0.961 -0.261 -5.042 1.00 67.12 353 THR A CA 1
ATOM 2780 C C . THR A 1 353 ? -0.322 0.197 -4.348 1.00 67.12 353 THR A C 1
ATOM 2782 O O . THR A 1 353 ? -1.408 0.286 -4.921 1.00 67.12 353 THR A O 1
ATOM 2785 N N . LEU A 1 354 ? -0.174 0.506 -3.068 1.00 53.06 354 LEU A N 1
ATOM 2786 C CA . LEU A 1 354 ? -1.120 1.223 -2.255 1.00 53.06 354 LEU A CA 1
ATOM 2787 C C . LEU A 1 354 ? -1.046 2.657 -2.742 1.00 53.06 354 LEU A C 1
ATOM 2789 O O . LEU A 1 354 ? -0.063 3.352 -2.495 1.00 53.06 354 LEU A O 1
ATOM 2793 N N . CYS A 1 355 ? -2.071 3.119 -3.455 1.00 47.03 355 CYS A N 1
ATOM 2794 C CA . CYS A 1 355 ? -2.222 4.551 -3.664 1.00 47.03 355 CYS A CA 1
ATOM 2795 C C . CYS A 1 355 ? -2.532 5.183 -2.302 1.00 47.03 355 CYS A C 1
ATOM 2797 O O . CYS A 1 355 ? -3.691 5.435 -1.977 1.00 47.03 355 CYS A O 1
ATOM 2799 N N . TRP A 1 356 ? -1.492 5.446 -1.510 1.00 38.94 356 TRP A N 1
ATOM 2800 C CA . TRP A 1 356 ? -1.470 6.469 -0.474 1.00 38.94 356 TRP A CA 1
ATOM 2801 C C . TRP A 1 356 ? -1.519 7.829 -1.175 1.00 38.94 356 TRP A C 1
ATOM 2803 O O . TRP A 1 356 ? -0.588 8.622 -1.185 1.00 38.94 356 TRP A O 1
ATOM 2813 N N . THR A 1 357 ? -2.639 8.073 -1.836 1.00 37.72 357 THR A N 1
ATOM 2814 C CA . THR A 1 357 ? -3.039 9.383 -2.318 1.00 37.72 357 THR A CA 1
ATOM 2815 C C . THR A 1 357 ? -4.441 9.627 -1.793 1.00 37.72 357 THR A C 1
ATOM 2817 O O . THR A 1 357 ? -5.368 9.874 -2.552 1.00 37.72 357 THR A O 1
ATOM 2820 N N . ALA A 1 358 ? -4.561 9.649 -0.463 1.00 33.22 358 ALA A N 1
ATOM 2821 C CA . ALA A 1 358 ? -5.372 10.665 0.204 1.00 33.22 358 ALA A CA 1
ATOM 2822 C C . ALA A 1 358 ? -4.625 12.017 0.115 1.00 33.22 358 ALA A C 1
ATOM 2824 O O . ALA A 1 358 ? -4.357 12.692 1.106 1.00 33.22 358 ALA A O 1
ATOM 2825 N N . GLY A 1 359 ? -4.189 12.365 -1.100 1.00 32.84 359 GLY A N 1
ATOM 2826 C CA . GLY A 1 359 ? -3.710 13.688 -1.440 1.00 32.84 359 GLY A CA 1
ATOM 2827 C C . GLY A 1 359 ? -4.946 14.560 -1.457 1.00 32.84 359 GLY A C 1
ATOM 2828 O O . GLY A 1 359 ? -5.778 14.428 -2.350 1.00 32.84 359 GLY A O 1
ATOM 2829 N N . HIS A 1 360 ? -5.040 15.387 -0.423 1.00 37.72 360 HIS A N 1
ATOM 2830 C CA . HIS A 1 360 ? -6.153 16.252 -0.064 1.00 37.72 360 HIS A CA 1
ATOM 2831 C C . HIS A 1 360 ? -7.211 15.555 0.803 1.00 37.72 360 HIS A C 1
ATOM 2833 O O . HIS A 1 360 ? -8.262 15.115 0.344 1.00 37.72 360 HIS A O 1
ATOM 2839 N N . ILE A 1 361 ? -7.021 15.679 2.123 1.00 39.41 361 ILE A N 1
ATOM 2840 C CA . ILE A 1 361 ? -8.002 16.447 2.906 1.00 39.41 361 ILE A CA 1
ATOM 2841 C C . ILE A 1 361 ? -8.516 17.537 1.964 1.00 39.41 361 ILE A C 1
ATOM 2843 O O . ILE A 1 361 ? -7.772 18.469 1.650 1.00 39.41 361 ILE A O 1
ATOM 2847 N N . ARG A 1 362 ? -9.704 17.333 1.382 1.00 35.81 362 ARG A N 1
ATOM 2848 C CA . ARG A 1 362 ? -10.308 18.321 0.493 1.00 35.81 362 ARG A CA 1
ATOM 2849 C C . ARG A 1 362 ? -10.202 19.666 1.211 1.00 35.81 362 ARG A C 1
ATOM 2851 O O . ARG A 1 362 ? -10.567 19.712 2.391 1.00 35.81 362 ARG A O 1
ATOM 2858 N N . PRO A 1 363 ? -9.767 20.757 0.555 1.00 28.88 363 PRO A N 1
ATOM 2859 C CA . PRO A 1 363 ? -10.248 22.042 1.009 1.00 28.88 363 PRO A CA 1
ATOM 2860 C C . PRO A 1 363 ? -11.761 21.887 0.979 1.00 28.88 363 PRO A C 1
ATOM 2862 O O . PRO A 1 363 ? -12.339 21.528 -0.050 1.00 28.88 363 PRO A O 1
ATOM 2865 N N . THR A 1 364 ? -12.370 21.977 2.155 1.00 29.66 364 THR A N 1
ATOM 2866 C CA . THR A 1 364 ? -13.810 22.036 2.332 1.00 29.66 364 THR A CA 1
ATOM 2867 C C . THR A 1 364 ? -14.346 22.867 1.175 1.00 29.66 364 THR A C 1
ATOM 2869 O O . THR A 1 364 ? -13.895 23.997 0.985 1.00 29.66 364 THR A O 1
ATOM 2872 N N . TYR A 1 365 ? -15.234 22.303 0.354 1.00 28.14 365 TYR A N 1
ATOM 2873 C CA . TYR A 1 365 ? -16.029 23.094 -0.578 1.00 28.14 365 TYR A CA 1
ATOM 2874 C C . TYR A 1 365 ? -16.936 23.985 0.283 1.00 28.14 365 TYR A C 1
ATOM 2876 O O . TYR A 1 365 ? -18.098 23.685 0.516 1.00 28.14 365 TYR A O 1
ATOM 2884 N N . SER A 1 366 ? -16.356 25.037 0.850 1.00 26.97 366 SER A N 1
ATOM 2885 C CA . SER A 1 366 ? -16.993 26.079 1.637 1.00 26.97 366 SER A CA 1
ATOM 2886 C C . SER A 1 366 ? -16.708 27.412 0.957 1.00 26.97 366 SER A C 1
ATOM 2888 O O . SER A 1 366 ? -16.155 28.318 1.563 1.00 26.97 366 SER A O 1
ATOM 2890 N N . THR A 1 367 ? -17.042 27.492 -0.330 1.00 28.11 367 THR A N 1
ATOM 2891 C CA . THR A 1 367 ? -17.218 28.740 -1.088 1.00 28.11 367 THR A CA 1
ATOM 2892 C C . THR A 1 367 ? -18.181 28.507 -2.258 1.00 28.11 367 THR A C 1
ATOM 2894 O O . THR A 1 367 ? -17.931 28.924 -3.379 1.00 28.11 367 THR A O 1
ATOM 2897 N N . LEU A 1 368 ? -19.306 27.827 -2.017 1.00 28.88 368 LEU A N 1
ATOM 2898 C CA . LEU A 1 368 ? -20.489 27.906 -2.889 1.00 28.88 368 LEU A CA 1
ATOM 2899 C C . LEU A 1 368 ? -21.758 28.001 -2.029 1.00 28.88 368 LEU A C 1
ATOM 2901 O O . LEU A 1 368 ? -22.637 27.149 -2.051 1.00 28.88 368 LEU A O 1
ATOM 2905 N N . SER A 1 369 ? -21.787 29.053 -1.218 1.00 24.73 369 SER A N 1
ATOM 2906 C CA . SER A 1 369 ? -22.953 29.661 -0.565 1.00 24.73 369 SER A CA 1
ATOM 2907 C C . SER A 1 369 ? -22.397 30.943 0.066 1.00 24.73 369 SER A C 1
ATOM 2909 O O . SER A 1 369 ? -21.499 30.844 0.897 1.00 24.73 369 SER A O 1
ATOM 2911 N N . ALA A 1 370 ? -22.766 32.163 -0.305 1.00 22.62 370 ALA A N 1
ATOM 2912 C CA . ALA A 1 370 ? -24.040 32.694 -0.777 1.00 22.62 370 ALA A CA 1
ATOM 2913 C C . ALA A 1 370 ? -23.805 34.106 -1.389 1.00 22.62 370 ALA A C 1
ATOM 2915 O O . ALA A 1 370 ? -22.654 34.545 -1.429 1.00 22.62 370 ALA A O 1
ATOM 2916 N N . PRO A 1 371 ? -24.881 34.886 -1.581 1.00 34.66 371 PRO A N 1
ATOM 2917 C CA . PRO A 1 371 ? -25.656 35.110 -2.807 1.00 34.66 371 PRO A CA 1
ATOM 2918 C C . PRO A 1 371 ? -24.932 35.898 -3.910 1.00 34.66 371 PRO A C 1
ATOM 2920 O O . PRO A 1 371 ? -24.093 36.767 -3.582 1.00 34.66 371 PRO A O 1
#

Mean predicted aligned error: 14.54 Å

Sequence (371 aa):
MEQLVRCRYKITIKFDSSFDRPLSFIAEVLEKCGHPWTRSVFAHVVQVCQGVIDSKFGRLASAENKRDDLITKTLSVLEDSIAATSPVAKVMFSVMSTLGGPRGWDRESVVSSVRDWVTGETTLFSGEGQRGEVAALLNDWMPKWVGQGVLGDARKLGFEEYSRDFMRWGTPPGCSPTQRELQYAIDNGIISDKSERVGLRTKTICGMLSVLVGDSDDLLKKSDICHATLKEETKMCVIISTPMWSYVRMCYILECLQKPAFLSSTLSRDDMMVQFTKYYSMHYVAIDASKFDHNVPKWLLKDMWTALRTALSNRFGEGNELVRLCDDLCGELDDLVIEVLGARIKYEKGLLTLCWTAGHIRPTYSTLSAP

Radius of gyration: 24.94 Å; Cα contacts (8 Å, |Δi|>4): 350; chains: 1; bounding box: 63×51×60 Å

Secondary structure (DSSP, 8-state):
---------------S-TTHHHHHHHHHHHHHH--HHHHHHHHHHHHHHHHHHHSHHHHH--SHHHHHHHHHHHHHHHHHHHHTT-HHHHHHHHHHHHTPPPP---HHHHHHHHHHHHSS---TT-STTHHHHHHHHHHHHHHHHHHT----GGG---HHHHHH-HHHHSPP-SSPPPHHHHHHHHHTTSS-SHHHHGGG--HHHHHHHHHHHS-HHHHSS---EEEEEEE-SSS-EEEEEPPHHHHHHHHHHHHHH-S-TT---TTT-TTHHHHHHH---S-------TTHHHH-BHHHHHHHHHHHHHHHHHHH-TT-HHHHHHHHHHHHHHH-EEEETTEEEE--BS--B--------------S---

Solvent-accessible surface area (backbone atoms only — not comparable to full-atom values): 21755 Å² total; per-residue (Å²): 134,86,76,78,84,72,82,80,74,91,71,89,73,82,78,75,61,62,59,60,61,60,54,49,52,49,53,56,53,50,66,72,64,68,50,72,68,58,54,55,57,47,50,50,51,51,50,51,52,48,48,50,59,72,33,74,65,39,73,68,43,88,41,72,43,60,54,39,54,49,49,30,53,51,38,49,57,47,27,65,65,38,48,81,77,33,70,69,58,24,54,54,31,55,52,54,42,67,56,44,46,51,67,72,77,48,76,65,58,50,48,49,54,51,45,64,30,21,44,65,86,50,76,61,68,69,54,87,64,43,60,58,52,51,50,53,48,40,62,56,47,30,44,53,31,59,60,77,41,52,64,58,84,93,70,66,66,55,70,73,60,46,68,71,40,32,85,76,69,31,52,80,70,88,84,59,78,50,72,66,59,51,49,50,32,45,79,69,51,73,48,69,46,80,75,52,55,63,75,54,73,45,64,35,50,51,37,50,48,21,69,76,68,69,52,48,66,74,58,52,41,88,58,54,55,24,47,45,48,75,44,95,50,73,61,57,42,80,43,38,38,65,27,58,33,62,48,50,50,52,45,50,53,44,63,38,37,45,80,52,81,87,61,91,43,67,94,72,39,88,58,42,61,62,55,53,72,69,59,83,62,98,70,85,83,84,85,84,64,81,64,51,48,40,40,36,43,42,66,54,58,38,52,51,32,50,33,40,26,50,34,42,24,77,73,65,37,79,85,32,69,68,27,52,52,28,52,51,57,42,57,45,57,74,66,26,29,39,37,37,95,90,42,78,41,68,46,50,23,25,54,64,54,70,80,86,55,79,75,60,80,64,78,74,91,79,81,87,78,80,137

Nearest PDB structures (foldseek):
  7jtc-assembly1_A  TM=7.184E-01  e=9.535E+00  Homo sapiens
  7n42-assembly1_A  TM=1.851E-01  e=9.535E+00  Homo sapiens

Organism: Rhipicephalus microplus (NCBI:txid6941)

pLDDT: mean 70.6, std 19.55, range [22.55, 97.56]